Protein 4H05 (pdb70)

Radius of gyration: 26.29 Å; Cα contacts (8 Å, |Δi|>4): 1038; chains: 2; bounding box: 72×49×70 Å

Foldseek 3Di:
DPLQVVVVVVVDVVDDQWDWDDPDADDPRAAWIWTAHVHWIKIKHKHAFVVAVLVVLVLVVQVVCVVVPQFAFAWDDKDDDGGIIMTMTGDFDAAFLQDAAPPVCQLVLLLLLLVSLLVQQVDDQVVPPAALECVNLLVVLVVLLVVVVQPQCDADPVRNPDRSVNLSVVLVVLPDPDAQKGFDQQQSASRQWGAHSPPRNTRHGDSSSSTHITRSLLNVLNHLVRQCDCVSNNHHDVSNVSSVVSVCVVPVDDDDPSSSVSSSSSVSSD/DDDVLVVVVVVVCVVVDPWDKDFDADAPDNAGKIWTCDDHFTKIKGKDDACVAVLQVLQLVVQVVCVVVPQQAWDWPDWDDDNHMIMTMTGDFDFAFLLPAADPVCQLVLLLLLLVSLLVQQVDDQVVPPAADECVNQLVVLVVLLVVVVFDQCPAPPVQPPDHSVNLNCVLVVLPDPDAPKGFDQQQQASRQWGAHNVPRHTRHGYPRSNTHIYRSLLNLLRHLVRQCDCPRVNHHDVSNVSSLCSNCVVHPDDDDPSSSVSSSSSVSSD

B-factor: mean 38.72, std 13.84, range [16.98, 111.34]

Secondary structure (DSSP, 8-state):
--HHHHHHHHHHHHSTTPEEEEEE--TTT-SEEEEEETTEEEEEEEEEETHHHHHHHHHHHHHHHHHHT---PPEEEEEE-SEEEEEEEEPPPSEETTS---TTTHHHHHHHHHHHHHHHHTS-GGG---B-SHHHHHHHHHHHHHHT-S-GGG--GGGTT--HHHHHHHHHHH--S---EEEE-SS--GGGEEE-TTT--EEEE---TT-EEEETHHHHHHHHHHHT-SSSS---HHHHHHHHHHHHTT--S---HHHHHHHHHHHTT-/--HHHHHHHHHHHHHSTTPEEEEES--GGG-EEEEEE-SS-EEEEEEE-SSSSHHHHHHHHHHHHHHHTT---PPEEEEEE-SS-EEEEEEPPPSEETTS---HHHHHHHHHHHHHHHHHHHTS-GGG---B-SHHHHHHHHHHHHHTT-S-SSSS-TTTTT--HHHHHHHHHHT--S---EEEE-S---GGGEEE-TTT--EEEE---TT-EEEETHHHHHHHHHHHT-SSSS---HHHHHHHHHHHHHT-S----HHHHHHHHHHHTT-

Sequence (541 aa):
HHHMDDALRALRGRYPGCEWVVVEDGASGAGVYRLRGGGRELFVKVAALGAGVGLLGEAERLVWLAEVGIPVPRVVEGGGDERVAWLVTEAVPGRPASARWPREQRLDVAVALAGLARSLHALDWERCPFDRSLAVTVPQAARAVAEGSVDLEDLDEERKGWSGERLLAELERTRPADEDLAVCHGDLCPDNVLLDPRTCEVTGLIDVGRVGRADRHSDLALVLRELAHEEDPWFGPECSAAFLREYGRGWDGAVSEEKLAFYRLLDEFFHHHHMDDALRALRGRYPGCEWVVVEDGASGAGVYRLRGGGRELFVKVAALGAGVGLLGEAERLVWLAEVGIPVPRVVEGGGDERVAWLVTEAVPGRPASARWPREQRLDVAVALAGLARSLHALDWERCPFDRSLAVTVPQAARAVAEGSVDLEDLDEERKGWSGERLLAELERTRPADEDLAVCHGDLCPDNVLLDPRTCEVTGLIDVGRVGRADRHSDLALVLRELAHEEDPWFGPECSAAFLREYGRGWDGAVSEEKLAFYRLLDEFF

Nearest PDB structures (foldseek):
  4h05-assembly1_A  TM=1.004E+00  e=7.717E-52  Streptomyces rimosus
  1nd4-assembly1_B  TM=9.093E-01  e=3.031E-22  Klebsiella pneumoniae
  4few-assembly8_D  TM=8.993E-01  e=1.875E-20  Acinetobacter baumannii AYE
  4feu-assembly6_F  TM=8.984E-01  e=4.968E-19  Acinetobacter baumannii AYE
  4feu-assembly2_B  TM=8.784E-01  e=1.374E-18  Acinetobacter baumannii AYE

Organism: Streptomyces rimosus (NCBI:txid1927)

CATH classification: 3.30.200.20 (+1 more: 3.90.1200.10)

Solvent-accessible surface area: 24690 Å² total; per-residue (Å²): 99,146,85,3,80,93,7,18,194,45,0,126,44,22,7,73,78,17,99,38,44,86,87,114,91,35,78,44,18,12,11,42,14,74,0,103,23,91,91,85,67,7,28,0,37,3,11,48,53,46,60,0,94,34,9,71,13,6,20,48,39,4,21,3,0,41,23,45,62,10,48,19,13,117,8,6,5,14,10,34,63,68,53,9,0,37,3,0,7,62,19,5,95,36,69,44,0,26,32,157,3,55,187,136,32,49,87,74,0,0,57,19,0,0,22,8,0,70,57,0,16,81,36,66,87,103,98,6,29,14,54,20,9,7,76,47,1,10,55,81,0,39,163,14,13,86,128,65,79,12,89,69,186,76,24,49,98,112,20,82,78,60,49,4,123,103,0,31,53,22,0,89,177,51,111,23,114,80,58,44,41,2,0,0,0,0,34,0,17,4,86,6,0,8,0,43,60,201,69,8,122,22,41,0,0,40,52,0,27,59,0,0,62,3,0,24,3,4,0,0,0,3,0,24,62,32,0,61,85,122,66,110,12,62,17,3,96,126,8,20,47,2,0,69,163,18,2,32,174,44,44,149,19,82,46,28,128,139,28,9,41,4,7,64,5,4,23,20,3,101,83,152,168,90,14,47,90,9,20,122,46,0,117,39,22,14,72,75,16,144,62,71,73,44,134,115,44,86,70,17,10,9,17,22,59,0,114,26,72,92,82,67,0,58,0,46,4,10,64,38,57,54,0,81,40,11,41,13,14,14,67,40,4,20,3,0,34,38,22,60,13,54,21,14,111,9,1,0,5,4,36,47,108,75,6,0,41,2,0,13,46,24,23,100,39,78,45,0,25,33,151,2,57,191,143,30,39,83,78,0,0,60,19,2,0,29,10,0,65,51,0,12,86,23,58,74,76,70,0,33,14,76,40,14,6,77,52,2,8,61,74,0,38,133,9,21,90,116,63,76,14,80,78,124,109,22,46,99,101,46,83,79,18,49,9,126,100,4,38,59,66,0,88,174,49,98,22,118,81,62,51,48,0,0,1,0,3,33,2,20,1,85,7,0,19,0,45,60,84,79,10,115,37,38,0,0,51,57,0,29,62,1,0,55,6,0,21,2,9,0,0,1,5,0,19,57,35,0,60,84,112,133,101,8,56,15,1,95,126,8,16,56,21,0,58,186,37,0,29,174,65,54,155,37,84,37,33,119,135,29,11,40,5,5,49,4,5,29,22,4,98

InterPro domains:
  IPR002575 Aminoglycoside phosphotransferase [PF01636] (19-250)
  IPR011009 Protein kinase-like domain superfamily [SSF56112] (5-267)
  IPR024165 Aminoglycoside 3-phosphotransferase [PIRSF000706] (5-267)
  IPR024165 Aminoglycoside 3-phosphotransferase [cd05150] (15-267)
  IPR051678 Aminoglycoside Phosphotransferase Enzymes [PTHR21310] (28-246)

Structure (mmCIF, N/CA/C/O backbone):
data_4H05
#
_entry.id   4H05
#
_cell.length_a   51.340
_cell.length_b   103.340
_cell.length_c   53.680
_cell.angle_alpha   90.000
_cell.angle_beta   94.360
_cell.angle_gamma   90.000
#
_symmetry.space_group_name_H-M   'P 1 21 1'
#
loop_
_entity.id
_entity.type
_entity.pdbx_description
1 polymer 'Aminoglycoside-O-phosphotransferase VIII'
2 water water
#
loop_
_atom_site.group_PDB
_atom_site.id
_atom_site.type_symbol
_atom_site.label_atom_id
_atom_site.label_alt_id
_atom_site.label_comp_id
_atom_site.label_asym_id
_atom_site.label_entity_id
_atom_site.label_seq_id
_atom_site.pdbx_PDB_ins_code
_atom_site.Cartn_x
_atom_site.Cartn_y
_atom_site.Cartn_z
_atom_site.occupancy
_atom_site.B_iso_or_equiv
_atom_site.auth_seq_id
_atom_site.auth_comp_id
_atom_site.auth_asym_id
_atom_site.auth_atom_id
_atom_site.pdbx_PDB_model_num
ATOM 1 N N . HIS A 1 4 ? -12.515 14.288 14.330 1.00 67.78 -2 HIS A N 1
ATOM 2 C CA . HIS A 1 4 ? -13.335 13.034 14.178 1.00 74.73 -2 HIS A CA 1
ATOM 3 C C . HIS A 1 4 ? -14.163 12.835 15.414 1.00 77.84 -2 HIS A C 1
ATOM 4 O O . HIS A 1 4 ? -14.797 13.785 15.878 1.00 85.68 -2 HIS A O 1
ATOM 6 N N . HIS A 1 5 ? -14.161 11.632 15.992 1.00 66.26 -1 HIS A N 1
ATOM 7 C CA . HIS A 1 5 ? -15.276 11.264 16.866 1.00 65.42 -1 HIS A CA 1
ATOM 8 C C . HIS A 1 5 ? -15.084 10.019 17.688 1.00 51.88 -1 HIS A C 1
ATOM 9 O O . HIS A 1 5 ? -15.139 10.059 18.925 1.00 46.51 -1 HIS A O 1
ATOM 16 N N . HIS A 1 6 ? -14.897 8.913 16.983 1.00 43.86 0 HIS A N 1
ATOM 17 C CA . HIS A 1 6 ? -14.324 7.690 17.528 1.00 48.45 0 HIS A CA 1
ATOM 18 C C . HIS A 1 6 ? -13.057 8.074 18.284 1.00 45.90 0 HIS A C 1
ATOM 19 O O . HIS A 1 6 ? -12.694 7.514 19.329 1.00 38.91 0 HIS A O 1
ATOM 26 N N . MET A 1 7 ? -12.356 9.026 17.704 1.00 44.88 1 MET A N 1
ATOM 27 C CA . MET A 1 7 ? -11.068 9.496 18.199 1.00 46.86 1 MET A CA 1
ATOM 28 C C . MET A 1 7 ? -11.254 10.265 19.482 1.00 37.55 1 MET A C 1
ATOM 29 O O . MET A 1 7 ? -10.664 9.948 20.478 1.00 44.04 1 MET A O 1
ATOM 34 N N . ASP A 1 8 ? -12.125 11.255 19.442 1.00 38.41 2 ASP A N 1
ATOM 35 C CA . ASP A 1 8 ? -12.466 12.057 20.595 1.00 37.33 2 ASP A CA 1
ATOM 36 C C . ASP A 1 8 ? -12.963 11.212 21.736 1.00 38.96 2 ASP A C 1
ATOM 37 O O . ASP A 1 8 ? -12.616 11.473 22.870 1.00 31.56 2 ASP A O 1
ATOM 42 N N . ASP A 1 9 ? -13.758 10.187 21.414 1.00 37.45 3 ASP A N 1
ATOM 43 C CA . ASP A 1 9 ? -14.206 9.164 22.401 1.00 41.62 3 ASP A CA 1
ATOM 44 C C . ASP A 1 9 ? -13.068 8.459 23.077 1.00 33.45 3 ASP A C 1
ATOM 45 O O . ASP A 1 9 ? -13.059 8.267 24.263 1.00 37.97 3 ASP A O 1
ATOM 50 N N . ALA A 1 10 ? -12.146 7.987 22.254 1.00 31.44 4 ALA A N 1
ATOM 51 C CA . ALA A 1 10 ? -11.009 7.196 22.690 1.00 31.06 4 ALA A CA 1
ATOM 52 C C . ALA A 1 10 ? -10.110 8.040 23.619 1.00 26.32 4 ALA A C 1
ATOM 53 O O . ALA A 1 10 ? -9.785 7.648 24.733 1.00 31.30 4 ALA A O 1
ATOM 55 N N . LEU A 1 11 ? -9.790 9.249 23.204 1.00 30.27 5 LEU A N 1
ATOM 56 C CA . LEU A 1 11 ? -9.015 10.168 24.038 1.00 31.49 5 LEU A CA 1
ATOM 57 C C . LEU A 1 11 ? -9.701 10.541 25.365 1.00 34.52 5 LEU A C 1
ATOM 58 O O . LEU A 1 11 ? -9.041 10.602 26.430 1.00 38.71 5 LEU A O 1
ATOM 63 N N . ARG A 1 12 ? -11.012 10.818 25.330 1.00 37.49 6 ARG A N 1
ATOM 64 C CA . ARG A 1 12 ? -11.729 11.106 26.589 1.00 35.99 6 ARG A CA 1
ATOM 65 C C . ARG A 1 12 ? -11.873 9.851 27.436 1.00 32.97 6 ARG A C 1
ATOM 66 O O . ARG A 1 12 ? -11.718 9.928 28.684 1.00 32.17 6 ARG A O 1
ATOM 74 N N . ALA A 1 13 ? -12.140 8.675 26.835 1.00 26.82 7 ALA A N 1
ATOM 75 C CA . ALA A 1 13 ? -12.182 7.517 27.768 1.00 28.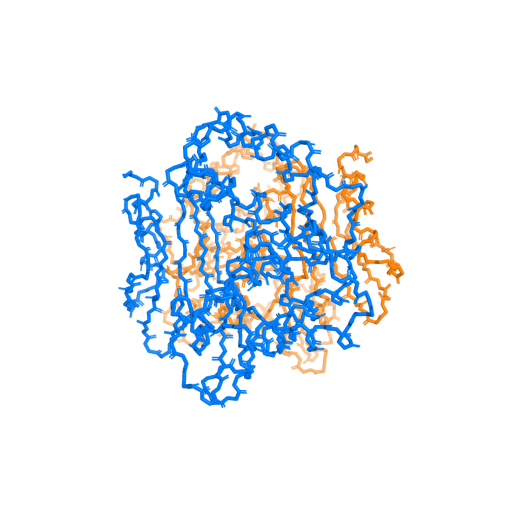52 7 ALA A CA 1
ATOM 76 C C . ALA A 1 13 ? -10.753 7.302 28.363 1.00 28.11 7 ALA A C 1
ATOM 77 O O . ALA A 1 13 ? -10.589 7.052 29.554 1.00 26.87 7 ALA A O 1
ATOM 79 N N . LEU A 1 14 ? -9.727 7.356 27.503 1.00 28.35 8 LEU A N 1
ATOM 80 C CA . LEU A 1 14 ? -8.331 7.294 28.006 1.00 30.70 8 LEU A CA 1
ATOM 81 C C . LEU A 1 14 ? -8.094 8.254 29.147 1.00 27.06 8 LEU A C 1
ATOM 82 O O . LEU A 1 14 ? -7.543 7.888 30.147 1.00 29.93 8 LEU A O 1
ATOM 87 N N . ARG A 1 15 ? -8.542 9.501 29.005 1.00 32.10 9 ARG A N 1
ATOM 88 C CA . ARG A 1 15 ? -8.268 10.517 30.007 1.00 30.63 9 ARG A CA 1
ATOM 89 C C . ARG A 1 15 ? -8.928 10.193 31.360 1.00 31.59 9 ARG A C 1
ATOM 90 O O . ARG A 1 15 ? -8.320 10.333 32.412 1.00 28.38 9 ARG A O 1
ATOM 98 N N . GLY A 1 16 ? -10.166 9.727 31.331 1.00 30.20 10 GLY A N 1
ATOM 99 C CA . GLY A 1 16 ? -10.809 9.178 32.590 1.00 31.47 10 GLY A CA 1
ATOM 100 C C . GLY A 1 16 ? -10.138 7.932 33.231 1.00 31.26 10 GLY A C 1
ATOM 101 O O . GLY A 1 16 ? -10.242 7.691 34.441 1.00 31.23 10 GLY A O 1
ATOM 102 N N . ARG A 1 17 ? -9.414 7.133 32.462 1.00 27.64 11 ARG A N 1
ATOM 103 C CA . ARG A 1 17 ? -8.785 5.978 33.036 1.00 26.51 11 ARG A CA 1
ATOM 104 C C . ARG A 1 17 ? -7.456 6.319 33.691 1.00 30.96 11 ARG A C 1
ATOM 105 O O . ARG A 1 17 ? -6.911 5.515 34.447 1.00 31.08 11 ARG A O 1
ATOM 113 N N . TYR A 1 18 ? -6.889 7.471 33.363 1.00 31.70 12 TYR A N 1
ATOM 114 C CA . TYR A 1 18 ? -5.601 7.919 33.951 1.00 30.63 12 TYR A CA 1
ATOM 115 C C . TYR A 1 18 ? -5.785 9.277 34.690 1.00 32.64 12 TYR A C 1
ATOM 116 O O . TYR A 1 18 ? -5.184 10.231 34.342 1.00 31.61 12 TYR A O 1
ATOM 125 N N . PRO A 1 19 ? -6.592 9.318 35.749 1.00 37.56 13 PRO A N 1
ATOM 126 C CA . PRO A 1 19 ? -6.888 10.602 36.369 1.00 40.35 13 PRO A CA 1
ATOM 127 C C . PRO A 1 19 ? -5.695 11.086 37.082 1.00 42.04 13 PRO A C 1
ATOM 128 O O . PRO A 1 19 ? -4.889 10.277 37.566 1.00 41.72 13 PRO A O 1
ATOM 132 N N . GLY A 1 20 ? -5.550 12.405 37.121 1.00 44.91 14 GLY A N 1
ATOM 133 C CA . GLY A 1 20 ? -4.409 13.011 37.781 1.00 44.14 14 GLY A CA 1
ATOM 134 C C . GLY A 1 20 ? -3.155 12.914 36.944 1.00 51.51 14 GLY A C 1
ATOM 135 O O . GLY A 1 20 ? -2.078 13.302 37.408 1.00 55.45 14 GLY A O 1
ATOM 136 N N . CYS A 1 21 ? -3.259 12.383 35.723 1.00 41.75 15 CYS A N 1
ATOM 137 C CA . CYS A 1 21 ? -2.095 12.311 34.866 1.00 39.83 15 CYS A CA 1
ATOM 138 C C . CYS A 1 21 ? -2.127 13.511 33.931 1.00 37.28 15 CYS A C 1
ATOM 139 O O . CYS A 1 21 ? -3.150 13.834 33.318 1.00 32.02 15 CYS A O 1
ATOM 142 N N . GLU A 1 22 ? -0.975 14.153 33.830 1.00 31.35 16 GLU A N 1
ATOM 143 C CA . GLU A 1 22 ? -0.792 15.217 32.905 1.00 32.64 16 GLU A CA 1
ATOM 144 C C . GLU A 1 22 ? -0.339 14.707 31.533 1.00 28.48 16 GLU A C 1
ATOM 145 O O . GLU A 1 22 ? 0.562 13.954 31.426 1.00 26.06 16 GLU A O 1
ATOM 151 N N . TRP A 1 23 ? -1.006 15.207 30.492 1.00 33.05 17 TRP A N 1
ATOM 152 C CA . TRP A 1 23 ? -0.735 14.888 29.120 1.00 31.45 17 TRP A CA 1
ATOM 153 C C . TRP A 1 23 ? 0.222 15.776 28.406 1.00 30.76 17 TRP A C 1
ATOM 154 O O . TRP A 1 23 ? -0.035 16.930 28.222 1.00 29.73 17 TRP A O 1
ATOM 165 N N . VAL A 1 24 ? 1.281 15.199 27.854 1.00 33.23 18 VAL A N 1
ATOM 166 C CA . VAL A 1 24 ? 2.241 15.934 27.072 1.00 32.98 18 VAL A CA 1
ATOM 167 C C . VAL A 1 24 ? 2.210 15.445 25.630 1.00 42.23 18 VAL A C 1
ATOM 168 O O . VAL A 1 24 ? 2.289 14.234 25.354 1.00 41.81 18 VAL A O 1
ATOM 172 N N . VAL A 1 25 ? 2.051 16.376 24.704 1.00 38.36 19 VAL A N 1
ATOM 173 C CA . VAL A 1 25 ? 2.040 16.005 23.314 1.00 44.16 19 VAL A CA 1
ATOM 174 C C . VAL A 1 25 ? 3.445 15.789 22.860 1.00 45.07 19 VAL A C 1
ATOM 175 O O . VAL A 1 25 ? 4.299 16.631 23.096 1.00 47.67 19 VAL A O 1
ATOM 179 N N . VAL A 1 26 ? 3.713 14.620 22.297 1.00 43.60 20 VAL A N 1
ATOM 180 C CA . VAL A 1 26 ? 5.044 14.352 21.760 1.00 44.75 20 VAL A CA 1
ATOM 181 C C . VAL A 1 26 ? 4.966 14.291 20.235 1.00 51.11 20 VAL A C 1
ATOM 182 O O . VAL A 1 26 ? 5.946 14.596 19.577 1.00 57.72 20 VAL A O 1
ATOM 186 N N . GLU A 1 27 ? 3.798 13.994 19.666 1.00 51.99 21 GLU A N 1
ATOM 187 C CA . GLU A 1 27 ? 3.600 14.167 18.230 1.00 60.08 21 GLU A CA 1
ATOM 188 C C . GLU A 1 27 ? 2.120 14.183 17.981 1.00 61.94 21 GLU A C 1
ATOM 189 O O . GLU A 1 27 ? 1.421 13.270 18.439 1.00 53.25 21 GLU A O 1
ATOM 195 N N . ASP A 1 28 ? 1.616 15.229 17.307 1.00 67.05 22 ASP A N 1
ATOM 196 C CA . ASP A 1 28 ? 0.164 15.340 17.066 1.00 69.79 22 ASP A CA 1
ATOM 197 C C . ASP A 1 28 ? -0.142 14.888 15.616 1.00 83.86 22 ASP A C 1
ATOM 198 O O . ASP A 1 28 ? 0.763 14.423 14.916 1.00 73.30 22 ASP A O 1
ATOM 203 N N . GLY A 1 29 ? -1.407 15.006 15.192 1.00 93.75 23 GLY A N 1
ATOM 204 C CA . GLY A 1 29 ? -1.880 14.562 13.870 1.00 96.41 23 GLY A CA 1
ATOM 205 C C . GLY A 1 29 ? -3.361 14.217 13.973 1.00 103.71 23 GLY A C 1
ATOM 206 O O . GLY A 1 29 ? -3.825 13.925 15.069 1.00 111.34 23 GLY A O 1
ATOM 207 N N . ALA A 1 30 ? -4.095 14.253 12.850 1.00 106.84 24 ALA A N 1
ATOM 208 C CA . ALA A 1 30 ? -5.571 14.006 12.804 1.00 99.34 24 ALA A CA 1
ATOM 209 C C . ALA A 1 30 ? -6.352 14.923 13.774 1.00 91.20 24 ALA A C 1
ATOM 210 O O . ALA A 1 30 ? -6.043 16.098 13.847 1.00 78.77 24 ALA A O 1
ATOM 212 N N . SER A 1 31 ? -7.355 14.402 14.496 1.00 103.98 25 SER A N 1
ATOM 213 C CA . SER A 1 31 ? -7.936 15.109 15.674 1.00 103.10 25 SER A CA 1
ATOM 214 C C . SER A 1 31 ? -6.814 15.313 16.721 1.00 97.62 25 SER A C 1
ATOM 215 O O . SER A 1 31 ? -5.929 16.155 16.524 1.00 102.97 25 SER A O 1
ATOM 218 N N . GLY A 1 32 ? -6.835 14.552 17.816 1.00 86.30 26 GLY A N 1
ATOM 219 C CA . GLY A 1 32 ? -5.700 14.507 18.731 1.00 79.18 26 GLY A CA 1
ATOM 220 C C . GLY A 1 32 ? -4.954 13.196 18.505 1.00 75.45 26 GLY A C 1
ATOM 221 O O . GLY A 1 32 ? -4.608 12.521 19.471 1.00 67.94 26 GLY A O 1
ATOM 222 N N . ALA A 1 33 ? -4.660 12.861 17.243 1.00 67.12 27 ALA A N 1
ATOM 223 C CA . ALA A 1 33 ? -4.293 11.491 16.854 1.00 75.98 27 ALA A CA 1
ATOM 224 C C . ALA A 1 33 ? -2.808 11.154 16.697 1.00 70.82 27 ALA A C 1
ATOM 225 O O . ALA A 1 33 ? -2.377 10.816 15.597 1.00 81.66 27 ALA A O 1
ATOM 227 N N . GLY A 1 34 ? -2.065 11.148 17.804 1.00 61.72 28 GLY A N 1
ATOM 228 C CA . GLY A 1 34 ? -0.723 10.621 17.813 1.00 54.33 28 GLY A CA 1
ATOM 229 C C . GLY A 1 34 ? -0.200 9.982 19.099 1.00 43.64 28 GLY A C 1
ATOM 230 O O . GLY A 1 34 ? -0.605 8.890 19.476 1.00 40.22 28 GLY A O 1
ATOM 231 N N . VAL A 1 35 ? 0.774 10.662 19.700 1.00 38.42 29 VAL A N 1
ATOM 232 C CA . VAL A 1 35 ? 1.662 10.102 20.681 1.00 33.59 29 VAL A CA 1
ATOM 233 C C . VAL A 1 35 ? 1.727 11.066 21.856 1.00 32.77 29 VAL A C 1
ATOM 234 O O . VAL A 1 35 ? 1.979 12.238 21.657 1.00 35.84 29 VAL A O 1
ATOM 238 N N . TYR A 1 36 ? 1.499 10.566 23.075 1.00 28.02 30 TYR A N 1
ATOM 239 C CA . TYR A 1 36 ? 1.558 11.360 24.286 1.00 29.64 30 TYR A CA 1
ATOM 240 C C . TYR A 1 36 ? 2.355 10.672 25.383 1.00 31.10 30 TYR A C 1
ATOM 241 O O . TYR A 1 36 ? 2.399 9.431 25.440 1.00 31.83 30 TYR A O 1
ATOM 250 N N . ARG A 1 37 ? 2.961 11.494 26.228 1.00 30.51 31 ARG A N 1
ATOM 251 C CA . ARG A 1 37 ? 3.563 11.146 27.490 1.00 30.45 31 ARG A CA 1
ATOM 252 C C . ARG A 1 37 ? 2.657 11.621 28.616 1.00 31.45 31 ARG A C 1
ATOM 253 O O . ARG A 1 37 ? 2.301 12.832 28.684 1.00 30.37 31 ARG A O 1
ATOM 261 N N . LEU A 1 38 ? 2.200 10.675 29.435 1.00 28.31 32 LEU A N 1
ATOM 262 C CA . LEU A 1 38 ? 1.294 10.966 30.552 1.00 29.15 32 LEU A CA 1
ATOM 263 C C . LEU A 1 38 ? 2.088 10.805 31.787 1.00 30.61 32 LEU A C 1
ATOM 264 O O . LEU A 1 38 ? 2.698 9.774 31.986 1.00 34.87 32 LEU A O 1
ATOM 269 N N . ARG A 1 39 ? 2.015 11.783 32.668 1.00 30.21 33 ARG A N 1
ATOM 270 C CA . ARG A 1 39 ? 2.848 11.768 33.853 1.00 32.39 33 ARG A CA 1
ATOM 271 C C . ARG A 1 39 ? 2.175 12.338 35.071 1.00 31.55 33 ARG A C 1
ATOM 272 O O . ARG A 1 39 ? 1.478 13.345 34.979 1.00 26.46 33 ARG A O 1
ATOM 280 N N . GLY A 1 40 ? 2.436 11.720 36.211 1.00 34.38 34 GLY A N 1
ATOM 281 C CA . GLY A 1 40 ? 1.763 12.054 37.471 1.00 37.87 34 GLY A CA 1
ATOM 282 C C . GLY A 1 40 ? 2.254 11.099 38.535 1.00 40.32 34 GLY A C 1
ATOM 283 O O . GLY A 1 40 ? 2.365 9.883 38.290 1.00 37.42 34 GLY A O 1
ATOM 284 N N . GLY A 1 41 ? 2.490 11.645 39.726 1.00 39.79 35 GLY A N 1
ATOM 285 C CA . GLY A 1 41 ? 3.415 11.067 40.710 1.00 48.27 35 GLY A CA 1
ATOM 286 C C . GLY A 1 41 ? 3.818 9.611 40.968 1.00 43.56 35 GLY A C 1
ATOM 287 O O . GLY A 1 41 ? 3.001 8.806 41.369 1.00 54.07 35 GLY A O 1
ATOM 288 N N . GLY A 1 42 ? 5.057 9.214 40.753 1.00 48.32 36 GLY A N 1
ATOM 289 C CA . GLY A 1 42 ? 5.931 9.602 39.656 1.00 45.14 36 GLY A CA 1
ATOM 290 C C . GLY A 1 42 ? 5.930 8.343 38.803 1.00 42.79 36 GLY A C 1
ATOM 291 O O . GLY A 1 42 ? 6.875 7.574 38.822 1.00 47.92 36 GLY A O 1
ATOM 292 N N . ARG A 1 43 ? 4.793 8.085 38.154 1.00 48.33 37 ARG A N 1
ATOM 293 C CA . ARG A 1 43 ? 4.670 7.085 37.065 1.00 50.10 37 ARG A CA 1
ATOM 294 C C . ARG A 1 43 ? 4.544 7.898 35.766 1.00 43.70 37 ARG A C 1
ATOM 295 O O . ARG A 1 43 ? 4.062 9.073 35.780 1.00 36.38 37 ARG A O 1
ATOM 303 N N . GLU A 1 44 ? 5.017 7.306 34.677 1.00 36.45 38 GLU A N 1
ATOM 304 C CA . GLU A 1 44 ? 4.961 7.894 33.336 1.00 34.85 38 GLU A CA 1
ATOM 305 C C . GLU A 1 44 ? 4.523 6.809 32.456 1.00 28.72 38 GLU A C 1
ATOM 306 O O . GLU A 1 44 ? 4.961 5.704 32.645 1.00 25.57 38 GLU A O 1
ATOM 312 N N . LEU A 1 45 ? 3.559 7.123 31.576 1.00 28.04 39 LEU A N 1
ATOM 313 C CA . LEU A 1 45 ? 3.077 6.253 30.518 1.00 27.58 39 LEU A CA 1
ATOM 314 C C . LEU A 1 45 ? 3.301 6.904 29.171 1.00 27.99 39 LEU A C 1
ATOM 315 O O . LEU A 1 45 ? 3.285 8.139 29.005 1.00 24.66 39 LEU A O 1
ATOM 320 N N . PHE A 1 46 ? 3.455 6.054 28.191 1.00 26.92 40 PHE A N 1
ATOM 321 C CA . PHE A 1 46 ? 3.334 6.454 26.813 1.00 26.46 40 PHE A CA 1
ATOM 322 C C . PHE A 1 46 ? 1.968 6.036 26.264 1.00 25.22 40 PHE A C 1
ATOM 323 O O . PHE A 1 46 ? 1.537 4.872 26.453 1.00 29.55 40 PHE A O 1
ATOM 331 N N . VAL A 1 47 ? 1.315 6.925 25.510 1.00 26.47 41 VAL A N 1
ATOM 332 C CA . VAL A 1 47 ? -0.033 6.661 24.917 1.00 25.94 41 VAL A CA 1
ATOM 333 C C . VAL A 1 47 ? 0.012 6.992 23.453 1.00 26.84 41 VAL A C 1
ATOM 334 O O . VAL A 1 47 ? 0.497 8.055 23.068 1.00 28.83 41 VAL A O 1
ATOM 338 N N . LYS A 1 48 ? -0.389 6.027 22.637 1.00 30.34 42 LYS A N 1
ATOM 339 C CA . LYS A 1 48 ? -0.429 6.162 21.193 1.00 32.98 42 LYS A CA 1
ATOM 340 C C . LYS A 1 48 ? -1.885 5.955 20.807 1.00 34.33 42 LYS A C 1
ATOM 341 O O . LYS A 1 48 ? -2.533 5.028 21.274 1.00 34.41 42 LYS A O 1
ATOM 347 N N . VAL A 1 49 ? -2.389 6.847 19.974 1.00 37.47 43 VAL A N 1
ATOM 348 C CA . VAL A 1 49 ? -3.706 6.675 19.386 1.00 41.78 43 VAL A CA 1
ATOM 349 C C . VAL A 1 49 ? -3.497 6.871 17.890 1.00 42.68 43 VAL A C 1
ATOM 350 O O . VAL A 1 49 ? -2.774 7.774 17.465 1.00 45.54 43 VAL A O 1
ATOM 354 N N . ALA A 1 50 ? -4.086 6.002 17.082 1.00 46.74 44 ALA A N 1
ATOM 355 C CA . ALA A 1 50 ? -3.802 6.063 15.661 1.00 47.95 44 ALA A CA 1
ATOM 356 C C . ALA A 1 50 ? -5.043 6.292 14.769 1.00 58.58 44 ALA A C 1
ATOM 357 O O . ALA A 1 50 ? -6.129 5.665 14.969 1.00 43.38 44 ALA A O 1
ATOM 359 N N . ALA A 1 51 ? -4.813 7.178 13.779 1.00 71.18 45 ALA A N 1
ATOM 360 C CA . ALA A 1 51 ? -5.729 7.462 12.650 1.00 80.76 45 ALA A CA 1
ATOM 361 C C . ALA A 1 51 ? -5.787 6.318 11.575 1.00 82.19 45 ALA A C 1
ATOM 362 O O . ALA A 1 51 ? -4.908 6.225 10.711 1.00 77.99 45 ALA A O 1
ATOM 364 N N . LEU A 1 52 ? -6.796 5.435 11.686 1.00 79.03 46 LEU A N 1
ATOM 365 C CA . LEU A 1 52 ? -7.257 4.513 10.583 1.00 79.92 46 LEU A CA 1
ATOM 366 C C . LEU A 1 52 ? -6.724 3.025 10.601 1.00 81.42 46 LEU A C 1
ATOM 367 O O . LEU A 1 52 ? -7.066 2.224 11.484 1.00 73.20 46 LEU A O 1
ATOM 369 N N . GLY A 1 53 ? -5.943 2.647 9.596 1.00 81.73 47 GLY A N 1
ATOM 370 C CA . GLY A 1 53 ? -5.243 1.362 9.609 1.00 82.68 47 GLY A CA 1
ATOM 371 C C . GLY A 1 53 ? -3.908 1.542 10.321 1.00 83.72 47 GLY A C 1
ATOM 372 O O . GLY A 1 53 ? -3.201 0.560 10.589 1.00 74.47 47 GLY A O 1
ATOM 373 N N . ALA A 1 54 ? -3.548 2.809 10.581 1.00 80.04 48 ALA A N 1
ATOM 374 C CA . ALA A 1 54 ? -2.530 3.152 11.570 1.00 70.72 48 ALA A CA 1
ATOM 375 C C . ALA A 1 54 ? -2.974 2.483 12.849 1.00 65.65 48 ALA A C 1
ATOM 376 O O . ALA A 1 54 ? -2.120 2.048 13.649 1.00 60.48 48 ALA A O 1
ATOM 378 N N . GLY A 1 55 ? -4.304 2.366 13.011 1.00 60.54 49 GLY A N 1
ATOM 379 C CA . GLY A 1 55 ? -4.910 1.630 14.128 1.00 58.41 49 GLY A CA 1
ATOM 380 C C . GLY A 1 55 ? -4.911 0.101 14.102 1.00 57.44 49 GLY A C 1
ATOM 381 O O . GLY A 1 55 ? -4.923 -0.539 15.162 1.00 57.95 49 GLY A O 1
ATOM 382 N N . VAL A 1 56 ? -4.949 -0.517 12.923 1.00 59.85 50 VAL A N 1
ATOM 383 C CA . VAL A 1 56 ? -4.715 -1.989 12.864 1.00 57.93 50 VAL A CA 1
ATOM 384 C C . VAL A 1 56 ? -3.283 -2.254 13.341 1.00 46.87 50 VAL A C 1
ATOM 385 O O . VAL A 1 56 ? -2.990 -3.232 14.052 1.00 45.05 50 VAL A O 1
ATOM 389 N N . GLY A 1 57 ? -2.420 -1.340 12.923 1.00 47.01 51 GLY A N 1
ATOM 390 C CA . GLY A 1 57 ? -1.041 -1.304 13.333 1.00 46.21 51 GLY A CA 1
ATOM 391 C C . GLY A 1 57 ? -0.904 -1.378 14.821 1.00 35.17 51 GLY A C 1
ATOM 392 O O . GLY A 1 57 ? -0.297 -2.299 15.280 1.00 37.20 51 GLY A O 1
ATOM 393 N N . LEU A 1 58 ? -1.478 -0.422 15.572 1.00 40.81 52 LEU A N 1
ATOM 394 C CA . LEU A 1 58 ? -1.436 -0.463 17.065 1.00 36.29 52 LEU A CA 1
ATOM 395 C C . LEU A 1 58 ? -1.938 -1.713 17.765 1.00 37.31 52 LEU A C 1
ATOM 396 O O . LEU A 1 58 ? -1.337 -2.128 18.762 1.00 36.30 52 LEU A O 1
ATOM 401 N N . LEU A 1 59 ? -3.020 -2.348 17.313 1.00 38.92 53 LEU A N 1
ATOM 402 C CA . LEU A 1 59 ? -3.424 -3.663 17.944 1.00 33.96 53 LEU A CA 1
ATOM 403 C C . LEU A 1 59 ? -2.380 -4.743 17.820 1.00 36.61 53 LEU A C 1
ATOM 404 O O . LEU A 1 59 ? -2.070 -5.592 18.744 1.00 39.46 53 LEU A O 1
ATOM 409 N N . GLY A 1 60 ? -1.821 -4.747 16.640 1.00 30.75 54 GLY A N 1
ATOM 410 C CA . GLY A 1 60 ? -0.745 -5.635 16.407 1.00 29.23 54 GLY A CA 1
ATOM 411 C C . GLY A 1 60 ? 0.441 -5.270 17.276 1.00 25.88 54 GLY A C 1
ATOM 412 O O . GLY A 1 60 ? 1.197 -6.128 17.601 1.00 27.28 54 GLY A O 1
ATOM 413 N N . GLU A 1 61 ? 0.626 -3.994 17.611 1.00 24.49 55 GLU A N 1
ATOM 414 C CA . GLU A 1 61 ? 1.808 -3.613 18.360 1.00 21.86 55 GLU A CA 1
ATOM 415 C C . GLU A 1 61 ? 1.769 -4.133 19.775 1.00 22.34 55 GLU A C 1
ATOM 416 O O . GLU A 1 61 ? 2.775 -4.680 20.253 1.00 26.98 55 GLU A O 1
ATOM 422 N N . ALA A 1 62 ? 0.604 -4.081 20.421 1.00 21.76 56 ALA A N 1
ATOM 423 C CA . ALA A 1 62 ? 0.404 -4.696 21.744 1.00 23.43 56 ALA A CA 1
ATOM 424 C C . ALA A 1 62 ? 0.904 -6.145 21.778 1.00 24.46 56 ALA A C 1
ATOM 425 O O . ALA A 1 62 ? 1.734 -6.495 22.596 1.00 23.70 56 ALA A O 1
ATOM 427 N N . GLU A 1 63 ? 0.473 -6.946 20.814 1.00 23.47 57 GLU A N 1
ATOM 428 C CA . GLU A 1 63 ? 0.821 -8.373 20.713 1.00 25.16 57 GLU A CA 1
ATOM 429 C C . GLU A 1 63 ? 2.273 -8.526 20.541 1.00 24.72 57 GLU A C 1
ATOM 430 O O . GLU A 1 63 ? 2.848 -9.379 21.150 1.00 23.02 57 GLU A O 1
ATOM 436 N N . ARG A 1 64 ? 2.867 -7.632 19.739 1.00 24.29 58 ARG A N 1
ATOM 437 C CA . ARG A 1 64 ? 4.296 -7.698 19.492 1.00 26.01 58 ARG A CA 1
ATOM 438 C C . ARG A 1 64 ? 5.096 -7.343 20.695 1.00 23.63 58 ARG A C 1
ATOM 439 O O . ARG A 1 64 ? 6.159 -7.962 21.011 1.00 25.20 58 ARG A O 1
ATOM 447 N N . LEU A 1 65 ? 4.646 -6.300 21.346 1.00 23.09 59 LEU A N 1
ATOM 448 C CA . LEU A 1 65 ? 5.332 -5.826 22.570 1.00 23.33 59 LEU A CA 1
ATOM 449 C C . LEU A 1 65 ? 5.425 -6.893 23.718 1.00 23.09 59 LEU A C 1
ATOM 450 O O . LEU A 1 65 ? 6.442 -7.011 24.499 1.00 23.97 59 LEU A O 1
ATOM 455 N N . VAL A 1 66 ? 4.335 -7.591 23.905 1.00 21.56 60 VAL A N 1
ATOM 456 C CA . VAL A 1 66 ? 4.195 -8.610 24.922 1.00 20.14 60 VAL A CA 1
ATOM 457 C C . VAL A 1 66 ? 5.078 -9.776 24.586 1.00 21.30 60 VAL A C 1
ATOM 458 O O . VAL A 1 66 ? 5.713 -10.376 25.451 1.00 21.01 60 VAL A O 1
ATOM 462 N N . TRP A 1 67 ? 5.112 -10.145 23.298 1.00 22.76 61 TRP A N 1
ATOM 463 C CA . TRP A 1 67 ? 5.954 -11.254 22.930 1.00 24.49 61 TRP A CA 1
ATOM 464 C C . TRP A 1 67 ? 7.413 -10.897 23.054 1.00 25.80 61 TRP A C 1
ATOM 465 O O . TRP A 1 67 ? 8.193 -11.652 23.652 1.00 26.80 61 TRP A O 1
ATOM 476 N N . LEU A 1 68 ? 7.778 -9.710 22.598 1.00 23.72 62 LEU A N 1
ATOM 477 C CA . LEU A 1 68 ? 9.123 -9.234 22.817 1.00 22.95 62 LEU A CA 1
ATOM 478 C C . LEU A 1 68 ? 9.644 -9.230 24.289 1.00 22.26 62 LEU A C 1
ATOM 479 O O . LEU A 1 68 ? 10.807 -9.552 24.590 1.00 22.02 62 LEU A O 1
ATOM 484 N N . ALA A 1 69 ? 8.817 -8.842 25.198 1.00 23.82 63 ALA A N 1
ATOM 485 C CA . ALA A 1 69 ? 9.166 -8.862 26.622 1.00 26.50 63 ALA A CA 1
ATOM 486 C C . ALA A 1 69 ? 9.378 -10.292 26.998 1.00 25.83 63 ALA A C 1
ATOM 487 O O . ALA A 1 69 ? 10.281 -10.583 27.722 1.00 27.30 63 ALA A O 1
ATOM 489 N N . GLU A 1 70 ? 8.551 -11.223 26.514 1.00 31.12 64 GLU A N 1
ATOM 490 C CA . GLU A 1 70 ? 8.728 -12.550 27.047 1.00 29.44 64 GLU A CA 1
ATOM 491 C C . GLU A 1 70 ? 10.020 -13.069 26.490 1.00 31.00 64 GLU A C 1
ATOM 492 O O . GLU A 1 70 ? 10.764 -13.684 27.215 1.00 27.07 64 GLU A O 1
ATOM 498 N N . VAL A 1 71 ? 10.352 -12.781 25.237 1.00 27.52 65 VAL A N 1
ATOM 499 C CA . VAL A 1 71 ? 11.583 -13.350 24.743 1.00 27.74 65 VAL A CA 1
ATOM 500 C C . VAL A 1 71 ? 12.879 -12.621 25.114 1.00 26.86 65 VAL A C 1
ATOM 501 O O . VAL A 1 71 ? 13.952 -13.063 24.728 1.00 26.35 65 VAL A O 1
ATOM 505 N N . GLY A 1 72 ? 12.773 -11.566 25.896 1.00 27.96 66 GLY A N 1
ATOM 506 C CA . GLY A 1 72 ? 13.941 -10.956 26.491 1.00 27.43 66 GLY A CA 1
ATOM 507 C C . GLY A 1 72 ? 14.501 -9.716 25.828 1.00 26.49 66 GLY A C 1
ATOM 508 O O . GLY A 1 72 ? 15.563 -9.242 26.262 1.00 27.35 66 GLY A O 1
ATOM 509 N N . ILE A 1 73 ? 13.770 -9.120 24.874 1.00 26.53 67 ILE A N 1
ATOM 510 C CA . ILE A 1 73 ? 14.190 -7.805 24.293 1.00 27.03 67 ILE A CA 1
ATOM 511 C C . ILE A 1 73 ? 13.651 -6.728 25.191 1.00 27.00 67 ILE A C 1
ATOM 512 O O . ILE A 1 73 ? 12.538 -6.846 25.635 1.00 26.21 67 ILE A O 1
ATOM 517 N N . PRO A 1 74 ? 14.413 -5.649 25.451 1.00 27.29 68 PRO A N 1
ATOM 518 C CA . PRO A 1 74 ? 13.907 -4.614 26.340 1.00 25.98 68 PRO A CA 1
ATOM 519 C C . PRO A 1 74 ? 12.859 -3.742 25.684 1.00 25.83 68 PRO A C 1
ATOM 520 O O . PRO A 1 74 ? 13.141 -3.109 24.725 1.00 24.90 68 PRO A O 1
ATOM 524 N N . VAL A 1 75 ? 11.649 -3.733 26.202 1.00 24.12 69 VAL A N 1
ATOM 525 C CA . VAL A 1 75 ? 10.493 -3.143 25.553 1.00 24.23 69 VAL A CA 1
ATOM 526 C C . VAL A 1 75 ? 9.639 -2.710 26.745 1.00 27.35 69 VAL A C 1
ATOM 527 O O . VAL A 1 75 ? 9.624 -3.358 27.754 1.00 24.04 69 VAL A O 1
ATOM 531 N N . PRO A 1 76 ? 8.919 -1.584 26.671 1.00 29.03 70 PRO A N 1
ATOM 532 C CA . PRO A 1 76 ? 8.195 -1.356 27.929 1.00 29.09 70 PRO A CA 1
ATOM 533 C C . PRO A 1 76 ? 6.943 -2.253 28.074 1.00 30.14 70 PRO A C 1
ATOM 534 O O . PRO A 1 76 ? 6.378 -2.672 27.106 1.00 24.65 70 PRO A O 1
ATOM 538 N N . ARG A 1 77 ? 6.502 -2.470 29.292 1.00 29.89 71 ARG A N 1
ATOM 539 C CA . ARG A 1 77 ? 5.292 -3.223 29.554 1.00 28.82 71 ARG A CA 1
ATOM 540 C C . ARG A 1 77 ? 3.989 -2.581 29.064 1.00 27.42 71 ARG A C 1
ATOM 541 O O . ARG A 1 77 ? 3.769 -1.359 29.099 1.00 29.25 71 ARG A O 1
ATOM 549 N N . VAL A 1 78 ? 3.091 -3.397 28.574 1.00 23.42 72 VAL A N 1
ATOM 550 C CA . VAL A 1 78 ? 1.844 -2.903 28.034 1.00 25.28 72 VAL A CA 1
ATOM 551 C C . VAL A 1 78 ? 0.820 -2.733 29.143 1.00 26.35 72 VAL A C 1
ATOM 552 O O . VAL A 1 78 ? 0.757 -3.601 29.992 1.00 23.73 72 VAL A O 1
ATOM 556 N N . VAL A 1 79 ? 0.048 -1.637 29.120 1.00 27.25 73 VAL A N 1
ATOM 557 C CA . VAL A 1 79 ? -1.068 -1.395 30.066 1.00 26.43 73 VAL A CA 1
ATOM 558 C C . VAL A 1 79 ? -2.360 -1.766 29.338 1.00 24.96 73 VAL A C 1
ATOM 559 O O . VAL A 1 79 ? -3.162 -2.588 29.791 1.00 27.03 73 VAL A O 1
ATOM 563 N N . GLU A 1 80 ? -2.591 -1.239 28.168 1.00 25.70 74 GLU A N 1
ATOM 564 C CA . GLU A 1 80 ? -3.746 -1.667 27.437 1.00 27.83 74 GLU A CA 1
ATOM 565 C C . GLU A 1 80 ? -3.637 -1.231 26.012 1.00 30.72 74 GLU A C 1
ATOM 566 O O . GLU A 1 80 ? -2.783 -0.400 25.693 1.00 31.27 74 GLU A O 1
ATOM 572 N N . GLY A 1 81 ? -4.491 -1.774 25.154 1.00 34.93 75 GLY A N 1
ATOM 573 C CA . GLY A 1 81 ? -4.683 -1.210 23.817 1.00 37.05 75 GLY A CA 1
ATOM 574 C C . GLY A 1 81 ? -6.038 -1.574 23.278 1.00 39.40 75 GLY A C 1
ATOM 575 O O . GLY A 1 81 ? -6.609 -2.522 23.729 1.00 35.00 75 GLY A O 1
ATOM 576 N N . GLY A 1 82 ? -6.586 -0.838 22.305 1.00 41.02 76 GLY A N 1
ATOM 577 C CA . GLY A 1 82 ? -7.874 -1.242 21.789 1.00 35.91 76 GLY A CA 1
ATOM 578 C C . GLY A 1 82 ? -8.351 -0.418 20.651 1.00 42.69 76 GLY A C 1
ATOM 579 O O . GLY A 1 82 ? -7.577 0.319 19.988 1.00 46.76 76 GLY A O 1
ATOM 580 N N . GLY A 1 83 ? -9.654 -0.534 20.418 1.00 46.89 77 GLY A N 1
ATOM 581 C CA . GLY A 1 83 ? -10.282 0.090 19.249 1.00 56.75 77 GLY A CA 1
ATOM 582 C C . GLY A 1 83 ? -10.334 -0.919 18.145 1.00 54.16 77 GLY A C 1
ATOM 583 O O . GLY A 1 83 ? -10.428 -2.100 18.419 1.00 45.92 77 GLY A O 1
ATOM 584 N N . ASP A 1 84 ? -10.182 -0.432 16.913 1.00 69.70 78 ASP A N 1
ATOM 585 C CA . ASP A 1 84 ? -10.459 -1.193 15.686 1.00 71.65 78 ASP A CA 1
ATOM 586 C C . ASP A 1 84 ? -9.885 -0.412 14.489 1.00 72.88 78 ASP A C 1
ATOM 587 O O . ASP A 1 84 ? -9.250 0.660 14.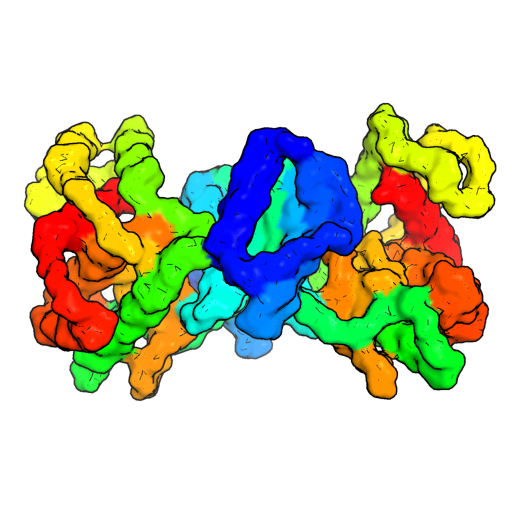661 1.00 68.04 78 ASP A O 1
ATOM 592 N N . GLU A 1 85 ? -10.131 -0.913 13.278 1.00 67.40 79 GLU A N 1
ATOM 593 C CA . GLU A 1 85 ? -9.863 -0.112 12.087 1.00 67.58 79 GLU A CA 1
ATOM 594 C C . GLU A 1 85 ? -10.388 1.300 12.378 1.00 70.84 79 GLU A C 1
ATOM 595 O O . GLU A 1 85 ? -11.325 1.471 13.187 1.00 70.68 79 GLU A O 1
ATOM 597 N N . ARG A 1 86 ? -9.780 2.314 11.753 1.00 74.32 80 ARG A N 1
ATOM 598 C CA . ARG A 1 86 ? -10.218 3.733 11.918 1.00 74.95 80 ARG A CA 1
ATOM 599 C C . ARG A 1 86 ? -9.560 4.401 13.174 1.00 68.92 80 ARG A C 1
ATOM 600 O O . ARG A 1 86 ? -8.689 5.285 13.027 1.00 68.91 80 ARG A O 1
ATOM 602 N N . VAL A 1 87 ? -9.934 3.975 14.390 1.00 62.95 81 VAL A N 1
ATOM 603 C CA . VAL A 1 87 ? -9.233 4.441 15.626 1.00 57.64 81 VAL A CA 1
ATOM 604 C C . VAL A 1 87 ? -8.927 3.307 16.630 1.00 53.34 81 VAL A C 1
ATOM 605 O O . VAL A 1 87 ? -9.807 2.473 16.983 1.00 44.78 81 VAL A O 1
ATOM 609 N N . ALA A 1 88 ? -7.642 3.222 17.019 1.00 48.08 82 ALA A N 1
ATOM 610 C CA . ALA A 1 88 ? -7.240 2.368 18.196 1.00 43.86 82 ALA A CA 1
ATOM 611 C C . ALA A 1 88 ? -6.174 3.054 18.999 1.00 29.91 82 ALA A C 1
ATOM 612 O O . ALA A 1 88 ? -5.703 4.126 18.668 1.00 28.73 82 ALA A O 1
ATOM 614 N N . TRP A 1 89 ? -5.753 2.415 20.061 1.00 38.95 83 TRP A N 1
ATOM 615 C CA . TRP A 1 89 ? -4.731 3.035 20.925 1.00 38.14 83 TRP A CA 1
ATOM 616 C C . TRP A 1 89 ? -4.010 2.037 21.712 1.00 31.66 83 TRP A C 1
ATOM 617 O O . TRP A 1 89 ? -4.467 0.933 21.916 1.00 31.15 83 TRP A O 1
ATOM 628 N N . LEU A 1 90 ? -2.918 2.483 22.304 1.00 31.88 84 LEU A N 1
ATOM 629 C CA . LEU A 1 90 ? -2.031 1.605 23.058 1.00 28.32 84 LEU A CA 1
ATOM 630 C C . LEU A 1 90 ? -1.405 2.419 24.206 1.00 27.69 84 LEU A C 1
ATOM 631 O O . LEU A 1 90 ? -0.839 3.499 23.991 1.00 28.93 84 LEU A O 1
ATOM 636 N N . VAL A 1 91 ? -1.487 1.902 25.406 1.00 24.44 85 VAL A N 1
ATOM 637 C CA . VAL A 1 91 ? -0.848 2.491 26.546 1.00 23.75 85 VAL A CA 1
ATOM 638 C C . VAL A 1 91 ? 0.251 1.533 27.083 1.00 25.17 85 VAL A C 1
ATOM 639 O O . VAL A 1 91 ? 0.001 0.332 27.316 1.00 25.19 85 VAL A O 1
ATOM 643 N N . THR A 1 92 ? 1.439 2.089 27.333 1.00 24.24 86 THR A N 1
ATOM 644 C CA . THR A 1 92 ? 2.522 1.393 27.916 1.00 21.30 86 THR A CA 1
ATOM 645 C C . THR A 1 92 ? 3.172 2.197 28.994 1.00 24.45 86 THR A C 1
ATOM 646 O O . THR A 1 92 ? 3.028 3.407 29.057 1.00 22.21 86 THR A O 1
ATOM 650 N N . GLU A 1 93 ? 3.871 1.509 29.876 1.00 23.58 87 GLU A N 1
ATOM 651 C CA . GLU A 1 93 ? 4.772 2.196 30.783 1.00 26.77 87 GLU A CA 1
ATOM 652 C C . GLU A 1 93 ? 5.765 2.939 29.953 1.00 27.21 87 GLU A C 1
ATOM 653 O O . GLU A 1 93 ? 6.131 2.450 28.917 1.00 28.50 87 GLU A O 1
ATOM 659 N N . ALA A 1 94 ? 6.149 4.147 30.364 1.00 25.84 88 ALA A N 1
ATOM 660 C CA . ALA A 1 94 ? 7.076 4.939 29.608 1.00 28.93 88 ALA A CA 1
ATOM 661 C C . ALA A 1 94 ? 8.410 4.211 29.706 1.00 28.66 88 ALA A C 1
ATOM 662 O O . ALA A 1 94 ? 8.588 3.463 30.665 1.00 27.67 88 ALA A O 1
ATOM 664 N N . VAL A 1 95 ? 9.281 4.365 28.697 1.00 30.24 89 VAL A N 1
ATOM 665 C CA . VAL A 1 95 ? 10.669 3.790 28.724 1.00 34.51 89 VAL A CA 1
ATOM 666 C C . VAL A 1 95 ? 11.620 4.883 29.214 1.00 33.09 89 VAL A C 1
ATOM 667 O O . VAL A 1 95 ? 11.617 5.950 28.649 1.00 31.66 89 VAL A O 1
ATOM 671 N N . PRO A 1 96 ? 12.432 4.633 30.260 1.00 32.55 90 PRO A N 1
ATOM 672 C CA . PRO A 1 96 ? 13.227 5.758 30.702 1.00 31.62 90 PRO A CA 1
ATOM 673 C C . PRO A 1 96 ? 14.332 6.037 29.711 1.00 29.96 90 PRO A C 1
ATOM 674 O O . PRO A 1 96 ? 14.473 5.318 28.765 1.00 38.55 90 PRO A O 1
ATOM 678 N N . GLY A 1 97 ? 15.038 7.144 29.894 1.00 29.11 91 GLY A N 1
ATOM 679 C CA . GLY A 1 97 ? 16.242 7.423 29.210 1.00 29.19 91 GLY A CA 1
ATOM 680 C C . GLY A 1 97 ? 16.051 8.356 28.041 1.00 33.73 91 GLY A C 1
ATOM 681 O O . GLY A 1 97 ? 15.049 9.053 27.954 1.00 36.25 91 GLY A O 1
ATOM 682 N N . ARG A 1 98 ? 17.063 8.396 27.165 1.00 31.41 92 ARG A N 1
ATOM 683 C CA . ARG A 1 98 ? 17.103 9.354 26.089 1.00 32.58 92 ARG A CA 1
ATOM 684 C C . ARG A 1 98 ? 17.139 8.592 24.744 1.00 31.20 92 ARG A C 1
ATOM 685 O O . ARG A 1 98 ? 17.835 7.583 24.612 1.00 26.29 92 ARG A O 1
ATOM 693 N N . PRO A 1 99 ? 16.363 9.052 23.774 1.00 28.69 93 PRO A N 1
ATOM 694 C CA . PRO A 1 99 ? 16.404 8.356 22.500 1.00 29.11 93 PRO A CA 1
ATOM 695 C C . PRO A 1 99 ? 17.703 8.559 21.717 1.00 30.80 93 PRO A C 1
ATOM 696 O O . PRO A 1 99 ? 18.348 9.586 21.857 1.00 31.92 93 PRO A O 1
ATOM 700 N N . ALA A 1 100 ? 18.100 7.560 20.938 1.00 27.69 94 ALA A N 1
ATOM 701 C CA . ALA A 1 100 ? 19.291 7.598 20.102 1.00 30.73 94 ALA A CA 1
ATOM 702 C C . ALA A 1 100 ? 19.293 8.779 19.059 1.00 38.52 94 ALA A C 1
ATOM 703 O O . ALA A 1 100 ? 20.342 9.163 18.559 1.00 32.15 94 ALA A O 1
ATOM 705 N N . SER A 1 101 ? 18.077 9.163 18.692 1.00 35.27 95 SER A N 1
ATOM 706 C CA . SER A 1 101 ? 17.574 10.415 18.148 1.00 38.31 95 SER A CA 1
ATOM 707 C C . SER A 1 101 ? 18.023 11.774 18.756 1.00 41.08 95 SER A C 1
ATOM 708 O O . SER A 1 101 ? 18.055 12.797 18.073 1.00 38.24 95 SER A O 1
ATOM 711 N N . ALA A 1 102 ? 18.207 11.836 20.063 1.00 42.02 96 ALA A N 1
ATOM 712 C CA . ALA A 1 102 ? 18.542 13.111 20.696 1.00 44.10 96 ALA A CA 1
ATOM 713 C C . ALA A 1 102 ? 19.973 13.452 20.286 1.00 44.55 96 ALA A C 1
ATOM 714 O O . ALA A 1 102 ? 20.675 12.612 19.714 1.00 42.06 96 ALA A O 1
ATOM 716 N N . ARG A 1 103 ? 20.380 14.698 20.542 1.00 47.59 97 ARG A N 1
ATOM 717 C CA . ARG A 1 103 ? 21.772 15.102 20.347 1.00 48.69 97 ARG A CA 1
ATOM 718 C C . ARG A 1 103 ? 22.533 14.609 21.589 1.00 48.24 97 ARG A C 1
ATOM 719 O O . ARG A 1 103 ? 22.349 15.101 22.682 1.00 52.93 97 ARG A O 1
ATOM 727 N N . TRP A 1 104 ? 23.375 13.620 21.414 1.00 39.22 98 TRP A N 1
ATOM 728 C CA . TRP A 1 104 ? 24.082 13.045 22.502 1.00 35.88 98 TRP A CA 1
ATOM 729 C C . TRP A 1 104 ? 25.421 13.761 22.679 1.00 40.42 98 TRP A C 1
ATOM 730 O O . TRP A 1 104 ? 26.006 14.237 21.683 1.00 39.71 98 TRP A O 1
ATOM 741 N N . PRO A 1 105 ? 25.959 13.795 23.928 1.00 42.79 99 PRO A N 1
ATOM 742 C CA . PRO A 1 105 ? 27.332 14.248 24.092 1.00 45.25 99 PRO A CA 1
ATOM 743 C C . PRO A 1 105 ? 28.243 13.541 23.114 1.00 44.65 99 PRO A C 1
ATOM 744 O O . PRO A 1 105 ? 28.218 12.321 22.994 1.00 48.64 99 PRO A O 1
ATOM 748 N N . ARG A 1 106 ? 29.037 14.340 22.413 1.00 45.74 100 ARG A N 1
ATOM 749 C CA . ARG A 1 106 ? 29.947 13.869 21.396 1.00 41.39 100 ARG A CA 1
ATOM 750 C C . ARG A 1 106 ? 30.754 12.649 21.802 1.00 36.79 100 ARG A C 1
ATOM 751 O O . ARG A 1 106 ? 30.989 11.754 21.023 1.00 34.04 100 ARG A O 1
ATOM 759 N N . GLU A 1 107 ? 31.171 12.596 23.055 1.00 41.29 101 GLU A N 1
ATOM 760 C CA . GLU A 1 107 ? 32.025 11.516 23.518 1.00 43.58 101 GLU A CA 1
ATOM 761 C C . GLU A 1 107 ? 31.191 10.297 23.738 1.00 44.95 101 GLU A C 1
ATOM 762 O O . GLU A 1 107 ? 31.711 9.320 24.249 1.00 45.10 101 GLU A O 1
ATOM 768 N N . GLN A 1 108 ? 29.877 10.366 23.483 1.00 42.02 102 GLN A N 1
ATOM 769 C CA . GLN A 1 108 ? 29.031 9.183 23.702 1.00 39.44 102 GLN A CA 1
ATOM 770 C C . GLN A 1 108 ? 28.457 8.654 22.365 1.00 37.11 102 GLN A C 1
ATOM 771 O O . GLN A 1 108 ? 28.029 7.512 22.266 1.00 42.09 102 GLN A O 1
ATOM 777 N N . ARG A 1 109 ? 28.542 9.462 21.315 1.00 38.34 103 ARG A N 1
ATOM 778 C CA . ARG A 1 109 ? 27.999 9.092 20.024 1.00 38.34 103 ARG A CA 1
ATOM 779 C C . ARG A 1 109 ? 28.417 7.721 19.500 1.00 37.98 103 ARG A C 1
ATOM 780 O O . ARG A 1 109 ? 27.559 6.976 19.062 1.00 32.68 103 ARG A O 1
ATOM 788 N N . LEU A 1 110 ? 29.692 7.367 19.600 1.00 37.86 104 LEU A N 1
ATOM 789 C CA . LEU A 1 110 ? 30.140 6.034 19.185 1.00 36.62 104 LEU A CA 1
ATOM 790 C C . LEU A 1 110 ? 29.511 4.976 20.037 1.00 39.78 104 LEU A C 1
ATOM 791 O O . LEU A 1 110 ? 29.082 3.958 19.530 1.00 40.31 104 LEU A O 1
ATOM 796 N N . ASP A 1 111 ? 29.455 5.195 21.347 1.00 39.07 105 ASP A N 1
ATOM 797 C CA . ASP A 1 111 ? 28.798 4.234 22.208 1.00 39.11 105 ASP A CA 1
ATOM 798 C C . ASP A 1 111 ? 27.301 3.945 21.860 1.00 32.37 105 ASP A C 1
ATOM 799 O O . ASP A 1 111 ? 26.816 2.851 22.087 1.00 37.73 105 ASP A O 1
ATOM 804 N N . VAL A 1 112 ? 26.569 4.972 21.462 1.00 33.90 106 VAL A N 1
ATOM 805 C CA . VAL A 1 112 ? 25.144 4.835 21.048 1.00 32.69 106 VAL A CA 1
ATOM 806 C C . VAL A 1 112 ? 25.076 3.968 19.806 1.00 30.74 106 VAL A C 1
ATOM 807 O O . VAL A 1 112 ? 24.334 2.955 19.753 1.00 27.23 106 VAL A O 1
ATOM 811 N N . ALA A 1 113 ? 25.960 4.287 18.877 1.00 32.05 107 ALA A N 1
ATOM 812 C CA . ALA A 1 113 ? 26.143 3.509 17.659 1.00 35.07 107 ALA A CA 1
ATOM 813 C C . ALA A 1 113 ? 26.342 2.056 17.955 1.00 37.07 107 ALA A C 1
ATOM 814 O O . ALA A 1 113 ? 25.698 1.224 17.330 1.00 33.51 107 ALA A O 1
ATOM 816 N N . VAL A 1 114 ? 27.224 1.748 18.922 1.00 34.59 108 VAL A N 1
ATOM 817 C CA . VAL A 1 114 ? 27.536 0.385 19.307 1.00 30.35 108 VAL A CA 1
ATOM 818 C C . VAL A 1 114 ? 26.390 -0.280 20.010 1.00 31.62 108 VAL A C 1
ATOM 819 O O . VAL A 1 114 ? 26.136 -1.470 19.767 1.00 33.01 108 VAL A O 1
ATOM 823 N N . ALA A 1 115 ? 25.713 0.465 20.887 1.00 30.79 109 ALA A N 1
ATOM 824 C CA . ALA A 1 115 ? 24.562 -0.083 21.628 1.00 29.06 109 ALA A CA 1
ATOM 825 C C . ALA A 1 115 ? 23.459 -0.410 20.606 1.00 28.69 109 ALA A C 1
ATOM 826 O O . ALA A 1 115 ? 22.814 -1.461 20.683 1.00 25.53 109 ALA A O 1
ATOM 828 N N . LEU A 1 116 ? 23.320 0.451 19.594 1.00 28.75 110 LEU A N 1
ATOM 829 C CA . LEU A 1 116 ? 22.329 0.198 18.545 1.00 31.46 110 LEU A CA 1
ATOM 830 C C . LEU A 1 116 ? 22.615 -1.134 17.864 1.00 32.18 110 LEU A C 1
ATOM 831 O O . LEU A 1 116 ? 21.742 -2.012 17.791 1.00 32.64 110 LEU A O 1
ATOM 836 N N . ALA A 1 117 ? 23.844 -1.332 17.452 1.00 30.04 111 ALA A N 1
ATOM 837 C CA . ALA A 1 117 ? 24.271 -2.587 16.876 1.00 29.93 111 ALA A CA 1
ATOM 838 C C . ALA A 1 117 ? 24.006 -3.779 17.800 1.00 31.40 111 ALA A C 1
ATOM 839 O O . ALA A 1 117 ? 23.613 -4.864 17.340 1.00 32.06 111 ALA A O 1
ATOM 841 N N . GLY A 1 118 ? 24.247 -3.599 19.096 1.00 32.12 112 GLY A N 1
ATOM 842 C CA . GLY A 1 118 ? 24.050 -4.667 20.074 1.00 27.76 112 GLY A CA 1
ATOM 843 C C . GLY A 1 118 ? 22.597 -5.068 20.197 1.00 25.87 112 GLY A C 1
ATOM 844 O O . GLY A 1 118 ? 22.237 -6.214 20.420 1.00 24.09 112 GLY A O 1
ATOM 845 N N . LEU A 1 119 ? 21.735 -4.089 20.036 1.00 29.90 113 LEU A N 1
ATOM 846 C CA . LEU A 1 119 ? 20.307 -4.327 20.139 1.00 28.96 113 LEU A CA 1
ATOM 847 C C . LEU A 1 119 ? 19.855 -5.046 18.869 1.00 28.18 113 LEU A C 1
ATOM 848 O O . LEU A 1 119 ? 19.085 -5.997 18.940 1.00 26.52 113 LEU A O 1
ATOM 853 N N . ALA A 1 120 ? 20.365 -4.586 17.730 1.00 28.11 114 ALA A N 1
ATOM 854 C CA . ALA A 1 120 ? 20.185 -5.269 16.407 1.00 31.91 114 ALA A CA 1
ATOM 855 C C . ALA A 1 120 ? 20.584 -6.763 16.457 1.00 29.82 114 ALA A C 1
ATOM 856 O O . ALA A 1 120 ? 19.842 -7.629 16.033 1.00 29.61 114 ALA A O 1
ATOM 858 N N . ARG A 1 121 ? 21.659 -7.051 17.157 1.00 28.24 115 ARG A N 1
ATOM 859 C CA . ARG A 1 121 ? 22.241 -8.374 17.267 1.00 30.16 115 ARG A CA 1
ATOM 860 C C . ARG A 1 121 ? 21.404 -9.279 18.189 1.00 30.98 115 ARG A C 1
ATOM 861 O O . ARG A 1 121 ? 21.220 -10.461 17.956 1.00 26.75 115 ARG A O 1
ATOM 869 N N . SER A 1 122 ? 20.790 -8.690 19.189 1.00 28.79 116 SER A N 1
ATOM 870 C CA . SER A 1 122 ? 20.028 -9.438 20.098 1.00 28.83 116 SER A CA 1
ATOM 871 C C . SER A 1 122 ? 18.674 -9.758 19.475 1.00 30.85 116 SER A C 1
ATOM 872 O O . SER A 1 122 ? 18.102 -10.819 19.679 1.00 34.57 116 SER A O 1
ATOM 875 N N . LEU A 1 123 ? 18.124 -8.811 18.756 1.00 27.03 117 LEU A N 1
ATOM 876 C CA . LEU A 1 123 ? 16.890 -9.026 18.004 1.00 28.26 117 LEU A CA 1
ATOM 877 C C . LEU A 1 123 ? 17.192 -10.131 16.961 1.00 26.97 117 LEU A C 1
ATOM 878 O O . LEU A 1 123 ? 16.508 -11.166 16.868 1.00 21.79 117 LEU A O 1
ATOM 883 N N . HIS A 1 124 ? 18.279 -9.968 16.211 1.00 28.18 118 HIS A N 1
ATOM 884 C CA . HIS A 1 124 ? 18.560 -10.945 15.148 1.00 26.33 118 HIS A CA 1
ATOM 885 C C . HIS A 1 124 ? 19.077 -12.241 15.637 1.00 27.88 118 HIS A C 1
ATOM 886 O O . HIS A 1 124 ? 19.237 -13.088 14.834 1.00 27.28 118 HIS A O 1
ATOM 893 N N . ALA A 1 125 ? 19.291 -12.411 16.958 1.00 32.13 119 ALA A N 1
ATOM 894 C CA . ALA A 1 125 ? 19.713 -13.703 17.535 1.00 29.94 119 ALA A CA 1
ATOM 895 C C . ALA A 1 125 ? 18.550 -14.535 17.864 1.00 29.41 119 ALA A C 1
ATOM 896 O O . ALA A 1 125 ? 18.730 -15.676 18.162 1.00 30.82 119 ALA A O 1
ATOM 898 N N . LEU A 1 126 ? 17.351 -13.949 17.936 1.00 26.82 120 LEU A N 1
ATOM 899 C CA . LEU A 1 126 ? 16.166 -14.759 18.175 1.00 25.56 120 LEU A CA 1
ATOM 900 C C . LEU A 1 126 ? 16.037 -15.777 17.050 1.00 27.50 120 LEU A C 1
ATOM 901 O O . LEU A 1 126 ? 16.409 -15.521 15.951 1.00 25.12 120 LEU A O 1
ATOM 906 N N . ASP A 1 127 ? 15.47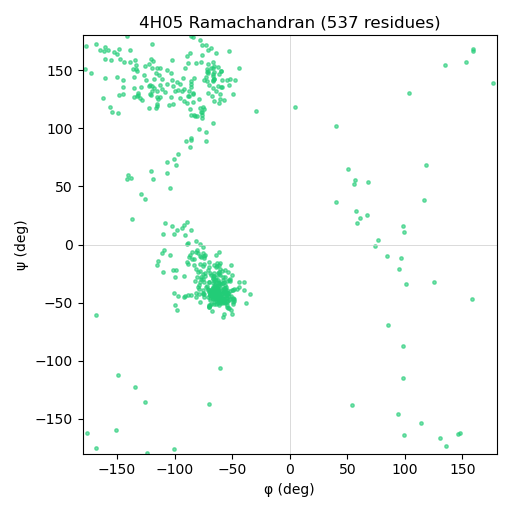9 -16.936 17.322 1.00 30.16 121 ASP A N 1
ATOM 907 C CA . ASP A 1 127 ? 15.226 -17.892 16.278 1.00 28.37 121 ASP A CA 1
ATOM 908 C C . ASP A 1 127 ? 13.873 -17.460 15.638 1.00 26.44 121 ASP A C 1
ATOM 909 O O . ASP A 1 127 ? 12.845 -17.501 16.262 1.00 21.36 121 ASP A O 1
ATOM 914 N N . TRP A 1 128 ? 13.882 -16.988 14.404 1.00 28.92 122 TRP A N 1
ATOM 915 C CA . TRP A 1 128 ? 12.638 -16.559 13.750 1.00 26.38 122 TRP A CA 1
ATOM 916 C C . TRP A 1 128 ? 11.564 -17.558 13.677 1.00 30.30 122 TRP A C 1
ATOM 917 O O . TRP A 1 128 ? 10.400 -17.165 13.577 1.00 25.86 122 TRP A O 1
ATOM 928 N N . GLU A 1 129 ? 11.885 -18.856 13.769 1.00 32.63 123 GLU A N 1
ATOM 929 C CA . GLU A 1 129 ? 10.824 -19.876 13.808 1.00 29.04 123 GLU A CA 1
ATOM 930 C C . GLU A 1 129 ? 10.042 -19.853 15.091 1.00 32.07 123 GLU A C 1
ATOM 931 O O . GLU A 1 129 ? 8.990 -20.473 15.133 1.00 34.15 123 GLU A O 1
ATOM 937 N N . ARG A 1 130 ? 10.520 -19.189 16.141 1.00 32.19 124 ARG A N 1
ATOM 938 C CA . ARG A 1 130 ? 9.692 -18.978 17.315 1.00 33.21 124 ARG A CA 1
ATOM 939 C C . ARG A 1 130 ? 8.768 -17.771 17.134 1.00 31.77 124 ARG A C 1
ATOM 940 O O . ARG A 1 130 ? 7.837 -17.596 17.888 1.00 30.64 124 ARG A O 1
ATOM 948 N N . CYS A 1 131 ? 8.986 -16.948 16.125 1.00 31.40 125 CYS A N 1
ATOM 949 C CA . CYS A 1 131 ? 8.383 -15.627 16.147 1.00 28.20 125 CYS A CA 1
ATOM 950 C C . CYS A 1 131 ? 7.018 -15.750 15.538 1.00 27.53 125 CYS A C 1
ATOM 951 O O . CYS A 1 131 ? 6.892 -16.251 14.459 1.00 23.42 125 CYS A O 1
ATOM 954 N N . PRO A 1 132 ? 5.977 -15.275 16.214 1.00 27.70 126 PRO A N 1
ATOM 955 C CA . PRO A 1 132 ? 4.693 -15.396 15.497 1.00 28.94 126 PRO A CA 1
ATOM 956 C C . PRO A 1 132 ? 4.444 -14.416 14.357 1.00 27.39 126 PRO A C 1
ATOM 957 O O . PRO A 1 132 ? 3.423 -14.495 13.710 1.00 26.29 126 PRO A O 1
ATOM 961 N N . PHE A 1 133 ? 5.296 -13.436 14.157 1.00 26.22 127 PHE A N 1
ATOM 962 C CA . PHE A 1 133 ? 4.832 -12.323 13.344 1.00 25.65 127 PHE A CA 1
ATOM 963 C C . PHE A 1 133 ? 5.622 -12.425 12.092 1.00 25.01 127 PHE A C 1
ATOM 964 O O . PHE A 1 133 ? 6.778 -12.685 12.170 1.00 25.20 127 PHE A O 1
ATOM 972 N N . ASP A 1 134 ? 5.000 -12.142 10.965 1.00 24.38 128 ASP A N 1
ATOM 973 C CA . ASP A 1 134 ? 5.619 -12.231 9.670 1.00 25.79 128 ASP A CA 1
ATOM 974 C C . ASP A 1 134 ? 5.656 -10.794 9.103 1.00 27.96 128 ASP A C 1
ATOM 975 O O . ASP A 1 134 ? 4.620 -10.191 8.894 1.00 24.41 128 ASP A O 1
ATOM 980 N N . ARG A 1 135 ? 6.837 -10.262 8.789 1.00 29.82 129 ARG A N 1
ATOM 981 C CA . ARG A 1 135 ? 6.942 -9.083 7.978 1.00 26.04 129 ARG A CA 1
ATOM 982 C C . ARG A 1 135 ? 7.863 -9.291 6.752 1.00 27.44 129 ARG A C 1
ATOM 983 O O . ARG A 1 135 ? 8.668 -8.392 6.355 1.00 26.73 129 ARG A O 1
ATOM 991 N N . SER A 1 136 ? 7.782 -10.474 6.144 1.00 26.13 130 SER A N 1
ATOM 992 C CA . SER A 1 136 ? 8.652 -10.796 5.026 1.00 24.34 130 SER A CA 1
ATOM 993 C C . SER A 1 136 ? 8.177 -10.139 3.751 1.00 27.46 130 SER A C 1
ATOM 994 O O . SER A 1 136 ? 7.141 -9.476 3.745 1.00 29.90 130 SER A O 1
ATOM 997 N N . LEU A 1 137 ? 8.949 -10.305 2.674 1.00 28.47 131 LEU A N 1
ATOM 998 C CA . LEU A 1 137 ? 8.582 -9.732 1.348 1.00 32.47 131 LEU A CA 1
ATOM 999 C C . LEU A 1 137 ? 7.239 -10.209 0.825 1.00 32.16 131 LEU A C 1
ATOM 1000 O O . LEU A 1 137 ? 6.539 -9.406 0.105 1.00 30.20 131 LEU A O 1
ATOM 1005 N N . ALA A 1 138 ? 6.834 -11.451 1.180 1.00 28.52 132 ALA A N 1
ATOM 1006 C CA . ALA A 1 138 ? 5.384 -11.867 0.858 1.00 32.73 132 ALA A CA 1
ATOM 1007 C C . ALA A 1 138 ? 4.349 -10.952 1.505 1.00 30.41 132 ALA A C 1
ATOM 1008 O O . ALA A 1 138 ? 3.269 -10.728 0.964 1.00 36.56 132 ALA A O 1
ATOM 1010 N N . VAL A 1 139 ? 4.694 -10.257 2.562 1.00 29.38 133 VAL A N 1
ATOM 1011 C CA . VAL A 1 139 ? 3.712 -9.343 3.185 1.00 26.63 133 VAL A CA 1
ATOM 1012 C C . VAL A 1 139 ? 3.959 -7.915 2.773 1.00 28.75 133 VAL A C 1
ATOM 1013 O O . VAL A 1 139 ? 3.028 -7.066 2.580 1.00 27.45 133 VAL A O 1
ATOM 1017 N N . THR A 1 140 ? 5.233 -7.577 2.759 1.00 27.77 134 THR A N 1
ATOM 1018 C CA . THR A 1 140 ? 5.577 -6.175 2.647 1.00 27.06 134 THR A CA 1
ATOM 1019 C C . THR A 1 140 ? 5.439 -5.681 1.221 1.00 28.79 134 THR A C 1
ATOM 1020 O O . THR A 1 140 ? 5.126 -4.517 1.011 1.00 29.29 134 THR A O 1
ATOM 1024 N N . VAL A 1 141 ? 5.687 -6.523 0.229 1.00 34.18 135 VAL A N 1
ATOM 1025 C CA . VAL A 1 141 ? 5.619 -6.041 -1.164 1.00 32.69 135 VAL A CA 1
ATOM 1026 C C . VAL A 1 141 ? 4.134 -5.759 -1.545 1.00 33.49 135 VAL A C 1
ATOM 1027 O O . VAL A 1 141 ? 3.770 -4.619 -1.897 1.00 32.61 135 VAL A O 1
ATOM 1031 N N . PRO A 1 142 ? 3.244 -6.755 -1.365 1.00 38.10 136 PRO A N 1
ATOM 1032 C CA . PRO A 1 142 ? 1.835 -6.360 -1.454 1.00 36.92 136 PRO A CA 1
ATOM 1033 C C . PRO A 1 142 ? 1.440 -5.120 -0.623 1.00 39.58 136 PRO A C 1
ATOM 1034 O O . PRO A 1 142 ? 0.613 -4.337 -1.088 1.00 39.62 136 PRO A O 1
ATOM 1038 N N . GLN A 1 143 ? 1.939 -4.916 0.589 1.00 36.71 137 GLN A N 1
ATOM 1039 C CA . GLN A 1 143 ? 1.551 -3.655 1.263 1.00 42.28 137 GLN A CA 1
ATOM 1040 C C . GLN A 1 143 ? 2.019 -2.393 0.455 1.00 41.04 137 GLN A C 1
ATOM 1041 O O . GLN A 1 143 ? 1.381 -1.348 0.495 1.00 32.03 137 GLN A O 1
ATOM 1047 N N . ALA A 1 144 ? 3.154 -2.512 -0.242 1.00 36.39 138 ALA A N 1
ATOM 1048 C CA . ALA A 1 144 ? 3.727 -1.417 -1.002 1.00 38.65 138 ALA A CA 1
ATOM 1049 C C . ALA A 1 144 ? 2.823 -1.137 -2.226 1.00 38.78 138 ALA A C 1
ATOM 1050 O O . ALA A 1 144 ? 2.374 -0.022 -2.430 1.00 43.73 138 ALA A O 1
ATOM 1052 N N . ALA A 1 145 ? 2.513 -2.157 -3.002 1.00 41.07 139 ALA A N 1
ATOM 1053 C CA . ALA A 1 145 ? 1.428 -2.029 -4.003 1.00 41.24 139 ALA A CA 1
ATOM 1054 C C . ALA A 1 145 ? 0.096 -1.432 -3.460 1.00 40.21 139 ALA A C 1
ATOM 1055 O O . ALA A 1 145 ? -0.445 -0.540 -4.044 1.00 40.04 139 ALA A O 1
ATOM 1057 N N . ARG A 1 146 ? -0.457 -1.894 -2.359 1.00 47.57 140 ARG A N 1
ATOM 1058 C CA . ARG A 1 146 ? -1.704 -1.270 -1.870 1.00 48.15 140 ARG A CA 1
ATOM 1059 C C . ARG A 1 146 ? -1.487 0.208 -1.477 1.00 48.13 140 ARG A C 1
ATOM 1060 O O . ARG A 1 146 ? -2.394 1.026 -1.700 1.00 46.55 140 ARG A O 1
ATOM 1068 N N . ALA A 1 147 ? -0.329 0.573 -0.920 1.00 42.47 141 ALA A N 1
ATOM 1069 C CA . ALA A 1 147 ? -0.151 1.978 -0.506 1.00 45.80 141 ALA A CA 1
ATOM 1070 C C . ALA A 1 147 ? -0.146 2.825 -1.773 1.00 43.99 141 ALA A C 1
ATOM 1071 O O . ALA A 1 147 ? -0.836 3.821 -1.846 1.00 51.56 141 ALA A O 1
ATOM 1073 N N . VAL A 1 148 ? 0.611 2.400 -2.778 1.00 40.45 142 VAL A N 1
ATOM 1074 C CA . VAL A 1 148 ? 0.674 3.131 -4.019 1.00 40.51 142 VAL A CA 1
ATOM 1075 C C . VAL A 1 148 ? -0.739 3.332 -4.506 1.00 44.10 142 VAL A C 1
ATOM 1076 O O . VAL A 1 148 ? -1.165 4.459 -4.716 1.00 45.16 142 VAL A O 1
ATOM 1080 N N . ALA A 1 149 ? -1.482 2.237 -4.635 1.00 42.25 143 ALA A N 1
ATOM 1081 C CA . ALA A 1 149 ? -2.799 2.286 -5.250 1.00 42.96 143 ALA A CA 1
ATOM 1082 C C . ALA A 1 149 ? -3.723 3.105 -4.396 1.00 45.30 143 ALA A C 1
ATOM 1083 O O . ALA A 1 149 ? -4.646 3.681 -4.927 1.00 50.04 143 ALA A O 1
ATOM 1085 N N . GLU A 1 150 ? -3.466 3.169 -3.089 1.00 42.66 144 GLU A N 1
ATOM 1086 C CA . GLU A 1 150 ? -4.175 4.084 -2.182 1.00 48.41 144 GLU A CA 1
ATOM 1087 C C . GLU A 1 150 ? -3.727 5.542 -2.253 1.00 43.34 144 GLU A C 1
ATOM 1088 O O . GLU A 1 150 ? -4.323 6.409 -1.590 1.00 51.16 144 GLU A O 1
ATOM 1094 N N . GLY A 1 151 ? -2.637 5.831 -2.926 1.00 35.85 145 GLY A N 1
ATOM 1095 C CA . GLY A 1 151 ? -2.087 7.169 -2.817 1.00 39.44 145 GLY A CA 1
ATOM 1096 C C . GLY A 1 151 ? -1.772 7.533 -1.367 1.00 44.91 145 GLY A C 1
ATOM 1097 O O . GLY A 1 151 ? -1.814 8.701 -0.989 1.00 42.27 145 GLY A O 1
ATOM 1098 N N . SER A 1 152 ? -1.460 6.519 -0.544 1.00 53.58 146 SER A N 1
ATOM 1099 C CA . SER A 1 152 ? -0.933 6.718 0.805 1.00 51.14 146 SER A CA 1
ATOM 1100 C C . SER A 1 152 ? 0.591 6.791 0.776 1.00 49.33 146 SER A C 1
ATOM 1101 O O . SER A 1 152 ? 1.209 6.951 1.810 1.00 48.22 146 SER A O 1
ATOM 1104 N N . VAL A 1 153 ? 1.223 6.688 -0.388 1.00 47.36 147 VAL A N 1
ATOM 1105 C CA . VAL A 1 153 ? 2.679 6.888 -0.441 1.00 40.83 147 VAL A CA 1
ATOM 1106 C C . VAL A 1 153 ? 3.034 8.368 -0.539 1.00 47.78 147 VAL A C 1
ATOM 1107 O O . VAL A 1 153 ? 2.643 9.047 -1.478 1.00 41.44 147 VAL A O 1
ATOM 1111 N N . ASP A 1 154 ? 3.828 8.832 0.421 1.00 55.48 148 ASP A N 1
ATOM 1112 C CA . ASP A 1 154 ? 4.343 10.202 0.434 1.00 57.25 148 ASP A CA 1
ATOM 1113 C C . ASP A 1 154 ? 5.425 10.442 -0.599 1.00 50.81 148 ASP A C 1
ATOM 1114 O O . ASP A 1 154 ? 6.632 10.301 -0.312 1.00 46.70 148 ASP A O 1
ATOM 1119 N N . LEU A 1 155 ? 4.976 10.829 -1.785 1.00 49.83 149 LEU A N 1
ATOM 1120 C CA . LEU A 1 155 ? 5.837 10.990 -2.955 1.00 51.58 149 LEU A CA 1
ATOM 1121 C C . LEU A 1 155 ? 6.616 12.308 -2.846 1.00 52.84 149 LEU A C 1
ATOM 1122 O O . LEU A 1 155 ? 7.681 12.467 -3.431 1.00 43.69 149 LEU A O 1
ATOM 1127 N N . GLU A 1 156 ? 6.095 13.253 -2.068 1.00 58.46 150 GLU A N 1
ATOM 1128 C CA . GLU A 1 156 ? 6.753 14.555 -1.956 1.00 65.46 150 GLU A CA 1
ATOM 1129 C C . GLU A 1 156 ? 7.936 14.521 -0.962 1.00 63.57 150 GLU A C 1
ATOM 1130 O O . GLU A 1 156 ? 8.638 15.520 -0.843 1.00 67.29 150 GLU A O 1
ATOM 1136 N N . ASP A 1 157 ? 8.172 13.395 -0.270 1.00 67.22 151 ASP A N 1
ATOM 1137 C CA . ASP A 1 157 ? 9.370 13.257 0.630 1.00 65.89 151 ASP A CA 1
ATOM 1138 C C . ASP A 1 157 ? 10.027 11.897 0.498 1.00 56.44 151 ASP A C 1
ATOM 1139 O O . ASP A 1 157 ? 10.094 11.162 1.462 1.00 56.09 151 ASP A O 1
ATOM 1141 N N . LEU A 1 158 ? 10.427 11.572 -0.731 1.00 60.74 152 LEU A N 1
ATOM 1142 C CA . LEU A 1 158 ? 11.276 10.422 -1.074 1.00 55.81 152 LEU A CA 1
ATOM 1143 C C . LEU A 1 158 ? 12.715 10.873 -0.917 1.00 55.44 152 LEU A C 1
ATOM 1144 O O . LEU A 1 158 ? 12.953 12.034 -0.629 1.00 67.77 152 LEU A O 1
ATOM 1149 N N . ASP A 1 159 ? 13.658 9.976 -1.163 1.00 56.66 153 ASP A N 1
ATOM 1150 C CA . ASP A 1 159 ? 15.087 10.261 -1.050 1.00 63.03 153 ASP A CA 1
ATOM 1151 C C . ASP A 1 159 ? 15.661 10.717 -2.409 1.00 66.51 153 ASP A C 1
ATOM 1152 O O . ASP A 1 159 ? 15.264 10.214 -3.473 1.00 60.40 153 ASP A O 1
ATOM 1157 N N . GLU A 1 160 ? 16.602 11.665 -2.344 1.00 65.67 154 GLU A N 1
ATOM 1158 C CA . GLU A 1 160 ? 17.067 12.470 -3.499 1.00 63.42 154 GLU A CA 1
ATOM 1159 C C . GLU A 1 160 ? 17.090 11.703 -4.802 1.00 62.60 154 GLU A C 1
ATOM 1160 O O . GLU A 1 160 ? 16.637 12.213 -5.817 1.00 54.57 154 GLU A O 1
ATOM 1162 N N . GLU A 1 161 ? 17.564 10.463 -4.780 1.00 60.43 155 GLU A N 1
ATOM 1163 C CA . GLU A 1 161 ? 17.665 9.707 -6.023 1.00 59.19 155 GLU A CA 1
ATOM 1164 C C . GLU A 1 161 ? 16.287 9.507 -6.690 1.00 57.15 155 GLU A C 1
ATOM 1165 O O . GLU A 1 161 ? 16.223 8.999 -7.797 1.00 51.26 155 GLU A O 1
ATOM 1171 N N . ARG A 1 162 ? 15.177 9.903 -6.051 1.00 53.58 156 ARG A N 1
ATOM 1172 C CA . ARG A 1 162 ? 13.870 9.705 -6.690 1.00 50.32 156 ARG A CA 1
ATOM 1173 C C . ARG A 1 162 ? 12.893 10.855 -6.598 1.00 47.53 156 ARG A C 1
ATOM 1174 O O . ARG A 1 162 ? 11.682 10.640 -6.707 1.00 46.53 156 ARG A O 1
ATOM 1182 N N . LYS A 1 163 ? 13.371 12.073 -6.376 1.00 49.50 157 LYS A N 1
ATOM 1183 C CA . LYS A 1 163 ? 12.432 13.192 -6.215 1.00 49.83 157 LYS A CA 1
ATOM 1184 C C . LYS A 1 163 ? 11.548 13.178 -7.468 1.00 46.01 157 LYS A C 1
ATOM 1185 O O . LYS A 1 163 ? 12.025 12.867 -8.558 1.00 36.03 157 LYS A O 1
ATOM 1187 N N . GLY A 1 164 ? 10.255 13.456 -7.313 1.00 47.32 158 GLY A N 1
ATOM 1188 C CA . GLY A 1 164 ? 9.355 13.458 -8.470 1.00 44.38 158 GLY A CA 1
ATOM 1189 C C . GLY A 1 164 ? 8.953 12.098 -9.058 1.00 45.87 158 GLY A C 1
ATOM 1190 O O . GLY A 1 164 ? 8.184 12.089 -10.024 1.00 39.26 158 GLY A O 1
ATOM 1191 N N . TRP A 1 165 ? 9.436 10.947 -8.550 1.00 42.98 159 TRP A N 1
ATOM 1192 C CA . TRP A 1 165 ? 8.859 9.661 -9.037 1.00 39.82 159 TRP A CA 1
ATOM 1193 C C . TRP A 1 165 ? 7.407 9.488 -8.658 1.00 41.07 159 TRP A C 1
ATOM 1194 O O . TRP A 1 165 ? 6.922 9.975 -7.620 1.00 34.50 159 TRP A O 1
ATOM 1205 N N . SER A 1 166 ? 6.689 8.790 -9.525 1.00 34.94 160 SER A N 1
ATOM 1206 C CA . SER A 1 166 ? 5.306 8.477 -9.288 1.00 35.85 160 SER A CA 1
ATOM 1207 C C . SER A 1 166 ? 5.318 7.285 -8.377 1.00 34.04 160 SER A C 1
ATOM 1208 O O . SER A 1 166 ? 6.302 6.526 -8.339 1.00 34.90 160 SER A O 1
ATOM 1211 N N . GLY A 1 167 ? 4.236 7.120 -7.647 1.00 34.73 161 GLY A N 1
ATOM 1212 C CA . GLY A 1 167 ? 4.034 5.892 -6.879 1.00 41.08 161 GLY A CA 1
ATOM 1213 C C . GLY A 1 167 ? 4.274 4.652 -7.743 1.00 37.78 161 GLY A C 1
ATOM 1214 O O . GLY A 1 167 ? 4.970 3.734 -7.353 1.00 36.52 161 GLY A O 1
ATOM 1215 N N . GLU A 1 168 ? 3.705 4.674 -8.939 1.00 38.97 162 GLU A N 1
ATOM 1216 C CA . GLU A 1 168 ? 3.683 3.559 -9.883 1.00 41.55 162 GLU A CA 1
ATOM 1217 C C . GLU A 1 168 ? 5.092 3.264 -10.381 1.00 34.49 162 GLU A C 1
ATOM 1218 O O . GLU A 1 168 ? 5.452 2.123 -10.587 1.00 37.21 162 GLU A O 1
ATOM 1224 N N . ARG A 1 169 ? 5.885 4.296 -10.580 1.00 37.91 163 ARG A N 1
ATOM 1225 C CA . ARG A 1 169 ? 7.348 4.140 -10.905 1.00 35.86 163 ARG A CA 1
ATOM 1226 C C . ARG A 1 169 ? 8.156 3.630 -9.698 1.00 37.06 163 ARG A C 1
ATOM 1227 O O . ARG A 1 169 ? 9.163 2.952 -9.839 1.00 34.31 163 ARG A O 1
ATOM 1235 N N . LEU A 1 170 ? 7.727 4.014 -8.503 1.00 34.47 164 LEU A N 1
ATOM 1236 C CA . LEU A 1 170 ? 8.392 3.547 -7.255 1.00 37.21 164 LEU A CA 1
ATOM 1237 C C . LEU A 1 170 ? 8.190 2.043 -7.137 1.00 32.65 164 LEU A C 1
ATOM 1238 O O . LEU A 1 170 ? 9.127 1.252 -7.039 1.00 33.49 164 LEU A O 1
ATOM 1243 N N . LEU A 1 171 ? 6.941 1.642 -7.255 1.00 35.84 165 LEU A N 1
ATOM 1244 C CA . LEU A 1 171 ? 6.598 0.249 -7.206 1.00 33.30 165 LEU A CA 1
ATOM 1245 C C . LEU A 1 171 ? 7.237 -0.544 -8.338 1.00 34.40 165 LEU A C 1
ATOM 1246 O O . LEU A 1 171 ? 7.652 -1.680 -8.091 1.00 36.43 165 LEU A O 1
ATOM 1251 N N . ALA A 1 172 ? 7.337 0.015 -9.566 1.00 37.83 166 ALA A N 1
ATOM 1252 C CA . ALA A 1 172 ? 8.151 -0.665 -10.639 1.00 36.59 166 ALA A CA 1
ATOM 1253 C C . ALA A 1 172 ? 9.594 -0.930 -10.107 1.00 36.27 166 ALA A C 1
ATOM 1254 O O . ALA A 1 172 ? 10.170 -2.005 -10.315 1.00 34.19 166 ALA A O 1
ATOM 1256 N N . GLU A 1 173 ? 10.187 0.056 -9.423 1.00 37.65 167 GLU A N 1
ATOM 1257 C CA . GLU A 1 173 ? 11.606 -0.082 -9.044 1.00 39.24 167 GLU A CA 1
ATOM 1258 C C . GLU A 1 173 ? 11.695 -1.176 -7.991 1.00 31.01 167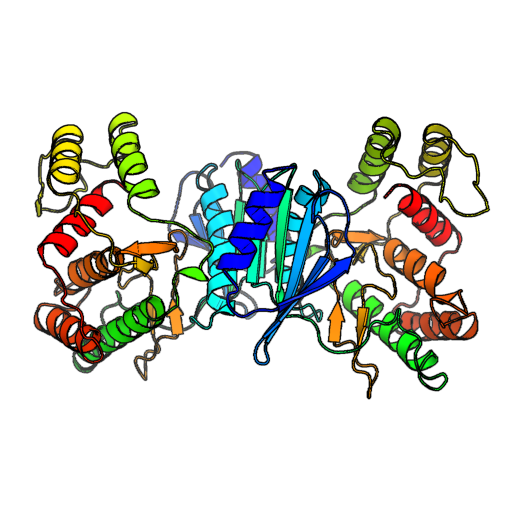 GLU A C 1
ATOM 1259 O O . GLU A 1 173 ? 12.511 -2.054 -8.046 1.00 25.32 167 GLU A O 1
ATOM 1265 N N . LEU A 1 174 ? 10.736 -1.178 -7.094 1.00 32.80 168 LEU A N 1
ATOM 1266 C CA . LEU A 1 174 ? 10.698 -2.174 -5.991 1.00 33.83 168 LEU A CA 1
ATOM 1267 C C . LEU A 1 174 ? 10.586 -3.615 -6.494 1.00 36.25 168 LEU A C 1
ATOM 1268 O O . LEU A 1 174 ? 11.407 -4.456 -6.136 1.00 33.93 168 LEU A O 1
ATOM 1273 N N . GLU A 1 175 ? 9.588 -3.863 -7.362 1.00 37.94 169 GLU A N 1
ATOM 1274 C CA . GLU A 1 175 ? 9.393 -5.171 -8.046 1.00 36.43 169 GLU A CA 1
ATOM 1275 C C . GLU A 1 175 ? 10.647 -5.531 -8.852 1.00 34.98 169 GLU A C 1
ATOM 1276 O O . GLU A 1 175 ? 11.131 -6.680 -8.827 1.00 34.01 169 GLU A O 1
ATOM 1280 N N . ARG A 1 176 ? 11.272 -4.555 -9.495 1.00 36.94 170 ARG A N 1
ATOM 1281 C CA . ARG A 1 176 ? 12.449 -4.884 -10.317 1.00 35.74 170 ARG A CA 1
ATOM 1282 C C . ARG A 1 176 ? 13.671 -5.305 -9.534 1.00 39.17 170 ARG A C 1
ATOM 1283 O O . ARG A 1 176 ? 14.411 -6.224 -9.916 1.00 38.17 170 ARG A O 1
ATOM 1291 N N . THR A 1 177 ? 13.934 -4.585 -8.458 1.00 37.38 171 THR A N 1
ATOM 1292 C CA . THR A 1 177 ? 15.065 -4.894 -7.588 1.00 36.99 171 THR A CA 1
ATOM 1293 C C . THR A 1 177 ? 14.801 -5.890 -6.471 1.00 35.42 171 THR A C 1
ATOM 1294 O O . THR A 1 177 ? 15.714 -6.228 -5.753 1.00 37.85 171 THR A O 1
ATOM 1298 N N . ARG A 1 178 ? 13.620 -6.464 -6.320 1.00 35.51 172 ARG A N 1
ATOM 1299 C CA . ARG A 1 178 ? 13.449 -7.313 -5.113 1.00 39.52 172 ARG A CA 1
ATOM 1300 C C . ARG A 1 178 ? 14.546 -8.352 -4.984 1.00 37.64 172 ARG A C 1
ATOM 1301 O O . ARG A 1 178 ? 14.949 -8.938 -5.941 1.00 36.28 172 ARG A O 1
ATOM 1309 N N . PRO A 1 179 ? 15.068 -8.552 -3.770 1.00 40.13 173 PRO A N 1
ATOM 1310 C CA . PRO A 1 179 ? 16.109 -9.574 -3.628 1.00 43.61 173 PRO A CA 1
ATOM 1311 C C . PRO A 1 179 ? 15.690 -10.998 -4.021 1.00 42.49 173 PRO A C 1
ATOM 1312 O O . PRO A 1 179 ? 14.508 -11.359 -3.941 1.00 36.57 173 PRO A O 1
ATOM 1316 N N . ALA A 1 180 ? 16.679 -11.743 -4.508 1.00 43.16 174 ALA A N 1
ATOM 1317 C CA . ALA A 1 180 ? 16.610 -13.199 -4.720 1.00 50.82 174 ALA A CA 1
ATOM 1318 C C . ALA A 1 180 ? 16.251 -14.040 -3.466 1.00 51.27 174 ALA A C 1
ATOM 1319 O O . ALA A 1 180 ? 15.533 -15.022 -3.549 1.00 48.81 174 ALA A O 1
ATOM 1321 N N . ASP A 1 181 ? 16.784 -13.656 -2.307 1.00 52.02 175 ASP A N 1
ATOM 1322 C CA . ASP A 1 181 ? 16.670 -14.465 -1.082 1.00 48.38 175 ASP A CA 1
ATOM 1323 C C . ASP A 1 181 ? 16.380 -13.501 0.096 1.00 43.23 175 ASP A C 1
ATOM 1324 O O . ASP A 1 181 ? 16.633 -12.311 -0.016 1.00 38.26 175 ASP A O 1
ATOM 1329 N N . GLU A 1 182 ? 15.792 -14.006 1.177 1.00 35.85 176 GLU A N 1
ATOM 1330 C CA . GLU A 1 182 ? 15.606 -13.255 2.417 1.00 34.18 176 GLU A CA 1
ATOM 1331 C C . GLU A 1 182 ? 16.449 -13.996 3.405 1.00 31.51 176 GLU A C 1
ATOM 1332 O O . GLU A 1 182 ? 16.197 -15.163 3.629 1.00 32.70 176 GLU A O 1
ATOM 1338 N N . ASP A 1 183 ? 17.444 -13.340 3.990 1.00 31.54 177 ASP A N 1
ATOM 1339 C CA . ASP A 1 183 ? 18.197 -13.934 5.076 1.00 29.89 177 ASP A CA 1
ATOM 1340 C C . ASP A 1 183 ? 17.406 -13.636 6.413 1.00 30.61 177 ASP A C 1
ATOM 1341 O O . ASP A 1 183 ? 17.569 -12.603 7.044 1.00 31.83 177 ASP A O 1
ATOM 1346 N N . LEU A 1 184 ? 16.520 -14.526 6.825 1.00 27.97 178 LEU A N 1
ATOM 1347 C CA . LEU A 1 184 ? 15.534 -14.170 7.820 1.00 25.63 178 LEU A CA 1
ATOM 1348 C C . LEU A 1 184 ? 16.127 -14.012 9.198 1.00 26.69 178 LEU A C 1
ATOM 1349 O O . LEU A 1 184 ? 16.945 -14.806 9.621 1.00 25.79 178 LEU A O 1
ATOM 1354 N N . ALA A 1 185 ? 15.633 -13.016 9.914 1.00 27.47 179 ALA A N 1
ATOM 1355 C CA . ALA A 1 185 ? 15.804 -12.867 11.353 1.00 25.89 179 ALA A CA 1
ATOM 1356 C C . ALA A 1 185 ? 14.541 -12.162 11.900 1.00 24.46 179 ALA A C 1
ATOM 1357 O O . ALA A 1 185 ? 13.717 -11.627 11.164 1.00 23.17 179 ALA A O 1
ATOM 1359 N N . VAL A 1 186 ? 14.390 -12.151 13.209 1.00 23.06 180 VAL A N 1
ATOM 1360 C CA . VAL A 1 186 ? 13.342 -11.327 13.822 1.00 20.61 180 VAL A CA 1
ATOM 1361 C C . VAL A 1 186 ? 13.770 -9.912 13.809 1.00 21.02 180 VAL A C 1
ATOM 1362 O O . VAL A 1 186 ? 14.747 -9.544 14.551 1.00 20.73 180 VAL A O 1
ATOM 1366 N N . CYS A 1 187 ? 13.045 -9.130 12.974 1.00 21.62 181 CYS A N 1
ATOM 1367 C CA . CYS A 1 187 ? 13.291 -7.691 12.743 1.00 22.07 181 CYS A CA 1
ATOM 1368 C C . CYS A 1 187 ? 12.310 -6.755 13.466 1.00 25.01 181 CYS A C 1
ATOM 1369 O O . CYS A 1 187 ? 11.167 -7.147 13.755 1.00 25.35 181 CYS A O 1
ATOM 1372 N N . HIS A 1 188 ? 12.800 -5.572 13.870 1.00 23.89 182 HIS A N 1
ATOM 1373 C CA . HIS A 1 188 ? 11.942 -4.520 14.324 1.00 22.92 182 HIS A CA 1
ATOM 1374 C C . HIS A 1 188 ? 11.137 -3.929 13.176 1.00 22.46 182 HIS A C 1
ATOM 1375 O O . HIS A 1 188 ? 9.948 -3.755 13.255 1.00 24.06 182 HIS A O 1
ATOM 1382 N N . GLY A 1 189 ? 11.829 -3.535 12.120 1.00 23.73 183 GLY A N 1
ATOM 1383 C CA . GLY A 1 189 ? 11.222 -3.082 10.874 1.00 24.32 183 GLY A CA 1
ATOM 1384 C C . GLY A 1 189 ? 11.055 -1.595 10.684 1.00 27.07 183 GLY A C 1
ATOM 1385 O O . GLY A 1 189 ? 10.659 -1.142 9.579 1.00 24.19 183 GLY A O 1
ATOM 1386 N N . ASP A 1 190 ? 11.254 -0.846 11.769 1.00 27.35 184 ASP A N 1
ATOM 1387 C CA . ASP A 1 190 ? 11.486 0.596 11.685 1.00 24.45 184 ASP A CA 1
ATOM 1388 C C . ASP A 1 190 ? 12.576 1.001 12.708 1.00 23.93 184 ASP A C 1
ATOM 1389 O O . ASP A 1 190 ? 12.368 1.873 13.578 1.00 25.02 184 ASP A O 1
ATOM 1394 N N . LEU A 1 191 ? 13.773 0.408 12.531 1.00 23.61 185 LEU A N 1
ATOM 1395 C CA . LEU A 1 191 ? 14.830 0.530 13.504 1.00 24.86 185 LEU A CA 1
ATOM 1396 C C . LEU A 1 191 ? 15.628 1.785 13.222 1.00 27.72 185 LEU A C 1
ATOM 1397 O O . LEU A 1 191 ? 16.679 1.765 12.591 1.00 33.18 185 LEU A O 1
ATOM 1402 N N . CYS A 1 192 ? 15.117 2.872 13.732 1.00 28.60 186 CYS A N 1
ATOM 1403 C CA . CYS A 1 192 ? 15.686 4.147 13.550 1.00 29.66 186 CYS A CA 1
ATOM 1404 C C . CYS A 1 192 ? 16.028 4.582 14.969 1.00 30.63 186 CYS A C 1
ATOM 1405 O O . CYS A 1 192 ? 15.425 4.124 15.933 1.00 31.62 186 CYS A O 1
ATOM 1410 N N . PRO A 1 193 ? 16.951 5.515 15.107 1.00 32.34 187 PRO A N 1
ATOM 1411 C CA . PRO A 1 193 ? 17.398 5.927 16.428 1.00 35.42 187 PRO A CA 1
ATOM 1412 C C . PRO A 1 193 ? 16.251 6.527 17.277 1.00 31.87 187 PRO A C 1
ATOM 1413 O O . PRO A 1 193 ? 16.269 6.496 18.485 1.00 28.84 187 PRO A O 1
ATOM 1417 N N . ASP A 1 194 ? 15.251 7.020 16.611 1.00 30.71 188 ASP A N 1
ATOM 1418 C CA . ASP A 1 194 ? 14.044 7.439 17.220 1.00 33.98 188 ASP A CA 1
ATOM 1419 C C . ASP A 1 194 ? 13.351 6.403 18.042 1.00 27.76 188 ASP A C 1
ATOM 1420 O O . ASP A 1 194 ? 12.811 6.728 19.007 1.00 28.58 188 ASP A O 1
ATOM 1425 N N . ASN A 1 195 ? 13.404 5.146 17.671 1.00 25.94 189 ASN A N 1
ATOM 1426 C CA . ASN A 1 195 ? 12.672 4.094 18.340 1.00 22.71 189 ASN A CA 1
ATOM 1427 C C . ASN A 1 195 ? 13.474 3.291 19.347 1.00 26.24 189 ASN A C 1
ATOM 1428 O O . ASN A 1 195 ? 13.062 2.169 19.799 1.00 26.69 189 ASN A O 1
ATOM 1433 N N . VAL A 1 196 ? 14.660 3.816 19.676 1.00 29.26 190 VAL A N 1
ATOM 1434 C CA . VAL A 1 196 ? 15.558 3.182 20.666 1.00 26.64 190 VAL A CA 1
ATOM 1435 C C . VAL A 1 196 ? 15.962 4.213 21.720 1.00 27.95 190 VAL A C 1
ATOM 1436 O O . VAL A 1 196 ? 16.439 5.332 21.421 1.00 24.73 190 VAL A O 1
ATOM 1440 N N . LEU A 1 197 ? 15.686 3.858 22.953 1.00 27.66 191 LEU A N 1
ATOM 1441 C CA . LEU A 1 197 ? 15.984 4.737 24.037 1.00 29.34 191 LEU A CA 1
ATOM 1442 C C . LEU A 1 197 ? 17.093 4.076 24.844 1.00 26.90 191 LEU A C 1
ATOM 1443 O O . LEU A 1 197 ? 17.248 2.849 24.844 1.00 26.69 191 LEU A O 1
ATOM 1448 N N . LEU A 1 198 ? 17.878 4.896 25.494 1.00 29.70 192 LEU A N 1
ATOM 1449 C CA . LEU A 1 198 ? 18.985 4.405 26.208 1.00 28.52 192 LEU A CA 1
ATOM 1450 C C . LEU A 1 198 ? 19.337 5.200 27.483 1.00 26.79 192 LEU A C 1
ATOM 1451 O O . LEU A 1 198 ? 18.956 6.365 27.694 1.00 27.59 192 LEU A O 1
ATOM 1456 N N . ASP A 1 199 ? 20.063 4.552 28.364 1.00 27.50 193 ASP A N 1
ATOM 1457 C CA . ASP A 1 199 ? 20.342 5.193 29.662 1.00 28.91 193 ASP A CA 1
ATOM 1458 C C . ASP A 1 199 ? 21.332 6.353 29.372 1.00 27.34 193 ASP A C 1
ATOM 1459 O O . ASP A 1 199 ? 22.310 6.127 28.671 1.00 28.75 193 ASP A O 1
ATOM 1464 N N . PRO A 1 200 ? 21.080 7.571 29.853 1.00 29.15 194 PRO A N 1
ATOM 1465 C CA . PRO A 1 200 ? 22.026 8.673 29.494 1.00 33.54 194 PRO A CA 1
ATOM 1466 C C . PRO A 1 200 ? 23.440 8.514 30.069 1.00 36.00 194 PRO A C 1
ATOM 1467 O O . PRO A 1 200 ? 24.402 9.064 29.519 1.00 38.17 194 PRO A O 1
ATOM 1471 N N . ARG A 1 201 ? 23.596 7.675 31.083 1.00 36.38 195 ARG A N 1
ATOM 1472 C CA . ARG A 1 201 ? 24.900 7.447 31.668 1.00 34.36 195 ARG A CA 1
ATOM 1473 C C . ARG A 1 201 ? 25.610 6.306 31.039 1.00 38.18 195 ARG A C 1
ATOM 1474 O O . ARG A 1 201 ? 26.772 6.434 30.743 1.00 36.44 195 ARG A O 1
ATOM 1482 N N . THR A 1 202 ? 24.973 5.158 30.803 1.00 37.35 196 THR A N 1
ATOM 1483 C CA . THR A 1 202 ? 25.792 4.003 30.375 1.00 34.76 196 THR A CA 1
ATOM 1484 C C . THR A 1 202 ? 25.650 3.734 28.876 1.00 35.95 196 THR A C 1
ATOM 1485 O O . THR A 1 202 ? 26.335 2.894 28.336 1.00 35.45 196 THR A O 1
ATOM 1489 N N . CYS A 1 203 ? 24.704 4.413 28.216 1.00 39.60 197 CYS A N 1
ATOM 1490 C CA . CYS A 1 203 ? 24.252 3.976 26.863 1.00 36.78 197 CYS A CA 1
ATOM 1491 C C . CYS A 1 203 ? 23.674 2.526 26.820 1.00 37.55 197 CYS A C 1
ATOM 1492 O O . CYS A 1 203 ? 23.570 1.933 25.734 1.00 29.56 197 CYS A O 1
ATOM 1495 N N . GLU A 1 204 ? 23.277 1.932 27.970 1.00 30.89 198 GLU A N 1
ATOM 1496 C CA . GLU A 1 204 ? 22.590 0.676 27.846 1.00 27.98 198 GLU A CA 1
ATOM 1497 C C . GLU A 1 204 ? 21.290 1.023 27.144 1.00 30.72 198 GLU A C 1
ATOM 1498 O O . GLU A 1 204 ? 20.706 2.052 27.420 1.00 30.06 198 GLU A O 1
ATOM 1504 N N . VAL A 1 205 ? 20.839 0.151 26.255 1.00 25.01 199 VAL A N 1
ATOM 1505 C CA . VAL A 1 205 ? 19.528 0.291 25.721 1.00 26.81 199 VAL A CA 1
ATOM 1506 C C . VAL A 1 205 ? 18.481 0.027 26.817 1.00 27.20 199 VAL A C 1
ATOM 1507 O O . VAL A 1 205 ? 18.532 -0.987 27.436 1.00 30.88 199 VAL A O 1
ATOM 1511 N N . THR A 1 206 ? 17.534 0.936 27.024 1.00 28.59 200 THR A N 1
ATOM 1512 C CA . THR A 1 206 ? 16.514 0.757 28.040 1.00 26.60 200 THR A CA 1
ATOM 1513 C C . THR A 1 206 ? 15.206 0.308 27.440 1.00 29.43 200 THR A C 1
ATOM 1514 O O . THR A 1 206 ? 14.431 -0.254 28.150 1.00 30.25 200 THR A O 1
ATOM 1518 N N . GLY A 1 207 ? 14.934 0.532 26.156 1.00 28.73 201 GLY A N 1
ATOM 1519 C CA . GLY A 1 207 ? 13.626 0.115 25.620 1.00 27.10 201 GLY A CA 1
ATOM 1520 C C . GLY A 1 207 ? 13.577 0.293 24.111 1.00 27.36 201 GLY A C 1
ATOM 1521 O O . GLY A 1 207 ? 14.183 1.202 23.551 1.00 27.94 201 GLY A O 1
ATOM 1522 N N . LEU A 1 208 ? 12.853 -0.570 23.422 1.00 29.53 202 LEU A N 1
ATOM 1523 C CA . LEU A 1 208 ? 12.526 -0.311 22.031 1.00 27.47 202 LEU A CA 1
ATOM 1524 C C . LEU A 1 208 ? 11.121 0.050 21.937 1.00 27.36 202 LEU A C 1
ATOM 1525 O O . LEU A 1 208 ? 10.273 -0.678 22.534 1.00 27.30 202 LEU A O 1
ATOM 1530 N N . ILE A 1 209 ? 10.831 1.052 21.109 1.00 25.00 203 ILE A N 1
ATOM 1531 C CA . ILE A 1 209 ? 9.420 1.473 20.895 1.00 27.89 203 ILE A CA 1
ATOM 1532 C C . ILE A 1 209 ? 8.998 1.344 19.447 1.00 27.96 203 ILE A C 1
ATOM 1533 O O . ILE A 1 209 ? 9.833 1.019 18.578 1.00 28.42 203 ILE A O 1
ATOM 1538 N N . ASP A 1 210 ? 7.698 1.547 19.168 1.00 31.46 204 ASP A N 1
ATOM 1539 C CA . ASP A 1 210 ? 7.173 1.530 17.804 1.00 29.19 204 ASP A CA 1
ATOM 1540 C C . ASP A 1 210 ? 7.497 0.192 17.058 1.00 25.34 204 ASP A C 1
ATOM 1541 O O . ASP A 1 210 ? 7.971 0.226 15.938 1.00 22.06 204 ASP A O 1
ATOM 1546 N N . VAL A 1 211 ? 7.151 -0.936 17.704 1.00 23.77 205 VAL A N 1
ATOM 1547 C CA . VAL A 1 211 ? 7.422 -2.318 17.307 1.00 19.35 205 VAL A CA 1
ATOM 1548 C C . VAL A 1 211 ? 6.313 -2.851 16.436 1.00 22.59 205 VAL A C 1
ATOM 1549 O O . VAL A 1 211 ? 6.162 -4.024 16.233 1.00 28.11 205 VAL A O 1
ATOM 1553 N N . GLY A 1 212 ? 5.538 -1.965 15.852 1.00 22.32 206 GLY A N 1
ATOM 1554 C CA . GLY A 1 212 ? 4.373 -2.379 15.118 1.00 22.29 206 GLY A CA 1
ATOM 1555 C C . GLY A 1 212 ? 4.710 -3.263 13.936 1.00 23.44 206 GLY A C 1
ATOM 1556 O O . GLY A 1 212 ? 3.829 -4.084 13.512 1.00 21.07 206 GLY A O 1
ATOM 1557 N N . ARG A 1 213 ? 5.941 -3.134 13.395 1.00 20.89 207 ARG A N 1
ATOM 1558 C CA . ARG A 1 213 ? 6.348 -3.975 12.236 1.00 20.55 207 ARG A CA 1
ATOM 1559 C C . ARG A 1 213 ? 7.210 -5.154 12.551 1.00 23.03 207 ARG A C 1
ATOM 1560 O O . ARG A 1 213 ? 7.800 -5.801 11.623 1.00 23.37 207 ARG A O 1
ATOM 1568 N N . VAL A 1 214 ? 7.369 -5.445 13.843 1.00 24.82 208 VAL A N 1
ATOM 1569 C CA . VAL A 1 214 ? 8.128 -6.592 14.237 1.00 22.31 208 VAL A CA 1
ATOM 1570 C C . VAL A 1 214 ? 7.620 -7.828 13.507 1.00 22.27 208 VAL A C 1
ATOM 1571 O O . VAL A 1 214 ? 6.444 -8.043 13.362 1.00 25.09 208 VAL A O 1
ATOM 1575 N N . GLY A 1 215 ? 8.537 -8.699 13.126 1.00 22.97 209 GLY A N 1
ATOM 1576 C CA . GLY A 1 215 ? 8.215 -9.869 12.372 1.00 24.97 209 GLY A CA 1
ATOM 1577 C C . GLY A 1 215 ? 9.470 -10.349 11.683 1.00 29.32 209 GLY A C 1
ATOM 1578 O O . GLY A 1 215 ?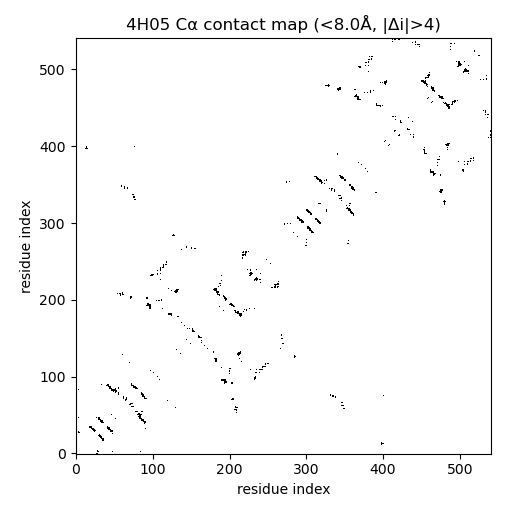 10.523 -9.620 11.583 1.00 23.29 209 GLY A O 1
ATOM 1579 N N . ARG A 1 216 ? 9.381 -11.563 11.177 1.00 29.96 210 ARG A N 1
ATOM 1580 C CA . ARG A 1 216 ? 10.473 -12.048 10.379 1.00 28.96 210 ARG A CA 1
ATOM 1581 C C . ARG A 1 216 ? 10.605 -11.345 9.024 1.00 26.28 210 ARG A C 1
ATOM 1582 O O . ARG A 1 216 ? 9.609 -11.011 8.311 1.00 23.04 210 ARG A O 1
ATOM 1590 N N . ALA A 1 217 ? 11.857 -11.058 8.713 1.00 20.77 211 ALA A N 1
ATOM 1591 C CA . ALA A 1 217 ? 12.240 -10.398 7.492 1.00 23.24 211 ALA A CA 1
ATOM 1592 C C . ALA A 1 217 ? 13.764 -10.490 7.337 1.00 25.11 211 ALA A C 1
ATOM 1593 O O . ALA A 1 217 ? 14.475 -10.983 8.200 1.00 22.12 211 ALA A O 1
ATOM 1595 N N . ASP A 1 218 ? 14.252 -10.075 6.196 1.00 24.03 212 ASP A N 1
ATOM 1596 C CA . ASP A 1 218 ? 15.702 -10.036 6.023 1.00 24.10 212 ASP A CA 1
ATOM 1597 C C . ASP A 1 218 ? 16.246 -9.130 7.037 1.00 21.67 212 ASP A C 1
ATOM 1598 O O . ASP A 1 218 ? 15.820 -7.983 7.102 1.00 22.46 212 ASP A O 1
ATOM 1603 N N . ARG A 1 219 ? 17.238 -9.574 7.775 1.00 23.23 213 ARG A N 1
ATOM 1604 C CA . ARG A 1 219 ? 17.972 -8.659 8.640 1.00 23.54 213 ARG A CA 1
ATOM 1605 C C . ARG A 1 219 ? 18.325 -7.346 7.986 1.00 23.39 213 ARG A C 1
ATOM 1606 O O . ARG A 1 219 ? 18.411 -6.324 8.703 1.00 28.11 213 ARG A O 1
ATOM 1614 N N . HIS A 1 220 ? 18.568 -7.305 6.675 1.00 23.59 214 HIS A N 1
ATOM 1615 C CA . HIS A 1 220 ? 18.864 -5.995 6.022 1.00 22.18 214 HIS A CA 1
ATOM 1616 C C . HIS A 1 220 ? 17.712 -5.035 6.145 1.00 22.64 214 HIS A C 1
ATOM 1617 O O . HIS A 1 220 ? 17.854 -3.798 6.016 1.00 22.58 214 HIS A O 1
ATOM 1624 N N . SER A 1 221 ? 16.519 -5.525 6.450 1.00 22.23 215 SER A N 1
ATOM 1625 C CA . SER A 1 221 ? 15.429 -4.537 6.672 1.00 22.40 215 SER A CA 1
ATOM 1626 C C . SER A 1 221 ? 15.708 -3.644 7.874 1.00 21.31 215 SER A C 1
ATOM 1627 O O . SER A 1 221 ? 15.116 -2.560 7.991 1.00 21.14 215 SER A O 1
ATOM 1630 N N . ASP A 1 222 ? 16.467 -4.154 8.845 1.00 20.06 216 ASP A N 1
ATOM 1631 C CA . ASP A 1 222 ? 16.840 -3.365 10.033 1.00 21.54 216 ASP A CA 1
ATOM 1632 C C . ASP A 1 222 ? 18.122 -2.574 9.789 1.00 22.71 216 ASP A C 1
ATOM 1633 O O . ASP A 1 222 ? 18.224 -1.349 10.118 1.00 19.99 216 ASP A O 1
ATOM 1638 N N . LEU A 1 223 ? 19.095 -3.258 9.172 1.00 25.34 217 LEU A N 1
ATOM 1639 C CA . LEU A 1 223 ? 20.376 -2.621 8.849 1.00 26.66 217 LEU A CA 1
ATOM 1640 C C . LEU A 1 223 ? 20.226 -1.381 7.974 1.00 28.95 217 LEU A C 1
ATOM 1641 O O . LEU A 1 223 ? 20.943 -0.396 8.169 1.00 31.64 217 LEU A O 1
ATOM 1646 N N . ALA A 1 224 ? 19.317 -1.453 6.985 1.00 30.60 218 ALA A N 1
ATOM 1647 C CA . ALA A 1 224 ? 19.133 -0.407 6.008 1.00 25.65 218 ALA A CA 1
ATOM 1648 C C . ALA A 1 224 ? 18.746 0.854 6.723 1.00 28.72 218 ALA A C 1
ATOM 1649 O O . ALA A 1 224 ? 19.313 1.929 6.469 1.00 24.62 218 ALA A O 1
ATOM 1651 N N . LEU A 1 225 ? 17.781 0.751 7.653 1.00 27.05 219 LEU A N 1
ATOM 1652 C CA . LEU A 1 225 ? 17.218 1.970 8.166 1.00 27.44 219 LEU A CA 1
ATOM 1653 C C . LEU A 1 225 ? 18.110 2.525 9.220 1.00 26.93 219 LEU A C 1
ATOM 1654 O O . LEU A 1 225 ? 18.266 3.682 9.314 1.00 28.36 219 LEU A O 1
ATOM 1659 N N . VAL A 1 226 ? 18.645 1.697 10.079 1.00 30.31 220 VAL A N 1
ATOM 1660 C CA . VAL A 1 226 ? 19.580 2.204 11.036 1.00 30.21 220 VAL A CA 1
ATOM 1661 C C . VAL A 1 226 ? 20.729 2.877 10.345 1.00 29.19 220 VAL A C 1
ATOM 1662 O O . VAL A 1 226 ? 21.205 3.904 10.852 1.00 26.76 220 VAL A O 1
ATOM 1666 N N . LEU A 1 227 ? 21.234 2.303 9.228 1.00 32.17 221 LEU A N 1
ATOM 1667 C CA . LEU A 1 227 ? 22.458 2.898 8.581 1.00 31.46 221 LEU A CA 1
ATOM 1668 C C . LEU A 1 227 ? 22.127 4.145 7.798 1.00 32.53 221 LEU A C 1
ATOM 1669 O O . LEU A 1 227 ? 22.931 5.064 7.697 1.00 32.49 221 LEU A O 1
ATOM 1674 N N . ARG A 1 228 ? 20.906 4.221 7.271 1.00 35.83 222 ARG A N 1
ATOM 1675 C CA . ARG A 1 228 ? 20.476 5.434 6.606 1.00 35.21 222 ARG A CA 1
ATOM 1676 C C . ARG A 1 228 ? 20.421 6.566 7.607 1.00 36.00 222 ARG A C 1
ATOM 1677 O O . ARG A 1 228 ? 20.694 7.695 7.244 1.00 34.61 222 ARG A O 1
ATOM 1685 N N . GLU A 1 229 ? 20.014 6.296 8.850 1.00 31.90 223 GLU A N 1
ATOM 1686 C CA . GLU A 1 229 ? 19.976 7.347 9.886 1.00 32.01 223 GLU A CA 1
ATOM 1687 C C . GLU A 1 229 ? 21.399 7.626 10.437 1.00 33.43 223 GLU A C 1
ATOM 1688 O O . GLU A 1 229 ? 21.827 8.745 10.419 1.00 34.75 223 GLU A O 1
ATOM 1694 N N . LEU A 1 230 ? 22.148 6.606 10.824 1.00 30.82 224 LEU A N 1
ATOM 1695 C CA . LEU A 1 230 ? 23.516 6.776 11.314 1.00 34.46 224 LEU A CA 1
ATOM 1696 C C . LEU A 1 230 ? 24.456 7.555 10.379 1.00 40.23 224 LEU A C 1
ATOM 1697 O O . LEU A 1 230 ? 25.500 8.012 10.848 1.00 36.16 224 LEU A O 1
ATOM 1702 N N . ALA A 1 231 ? 24.157 7.588 9.077 1.00 36.03 225 ALA A N 1
ATOM 1703 C CA . ALA A 1 231 ? 24.961 8.352 8.072 1.00 38.73 225 ALA A CA 1
ATOM 1704 C C . ALA A 1 231 ? 24.966 9.860 8.332 1.00 37.20 225 ALA A C 1
ATOM 1705 O O . ALA A 1 231 ? 25.916 10.547 7.971 1.00 40.99 225 ALA A O 1
ATOM 1707 N N . HIS A 1 232 ? 23.882 10.363 8.898 1.00 39.68 226 HIS A N 1
ATOM 1708 C CA . HIS A 1 232 ? 23.740 11.770 9.293 1.00 39.04 226 HIS A CA 1
ATOM 1709 C C . HIS A 1 232 ? 24.670 12.182 10.418 1.00 43.24 226 HIS A C 1
ATOM 1710 O O . HIS A 1 232 ? 25.063 11.382 11.254 1.00 40.31 226 HIS A O 1
ATOM 1717 N N . GLU A 1 233 ? 25.007 13.459 10.421 1.00 48.87 227 GLU A N 1
ATOM 1718 C CA . GLU A 1 233 ? 25.886 14.092 11.422 1.00 47.59 227 GLU A CA 1
ATOM 1719 C C . GLU A 1 233 ? 25.131 15.142 12.241 1.00 46.77 227 GLU A C 1
ATOM 1720 O O . GLU A 1 233 ? 25.583 15.544 13.311 1.00 54.26 227 GLU A O 1
ATOM 1726 N N . GLU A 1 234 ? 23.989 15.576 11.728 1.00 43.35 228 GLU A N 1
ATOM 1727 C CA . GLU A 1 234 ? 23.069 16.454 12.427 1.00 49.37 228 GLU A CA 1
ATOM 1728 C C . GLU A 1 234 ? 21.663 15.824 12.277 1.00 49.04 228 GLU A C 1
ATOM 1729 O O . GLU A 1 234 ? 21.274 15.421 11.187 1.00 48.92 228 GLU A O 1
ATOM 1731 N N . ASP A 1 235 ? 20.973 15.665 13.404 1.00 49.61 229 ASP A N 1
ATOM 1732 C CA . ASP A 1 235 ? 19.556 15.311 13.470 1.00 47.25 229 ASP A CA 1
ATOM 1733 C C . ASP A 1 235 ? 19.253 14.082 12.599 1.00 45.74 229 ASP A C 1
ATOM 1734 O O . ASP A 1 235 ? 18.538 14.187 11.640 1.00 45.47 229 ASP A O 1
ATOM 1739 N N . PRO A 1 236 ? 19.806 12.897 12.947 1.00 44.15 230 PRO A N 1
ATOM 1740 C CA . PRO A 1 236 ? 20.587 12.546 14.126 1.00 38.00 230 PRO A CA 1
ATOM 1741 C C . PRO A 1 236 ? 22.123 12.794 14.063 1.00 42.84 230 PRO A C 1
ATOM 1742 O O . PRO A 1 236 ? 22.763 12.994 13.016 1.00 35.87 230 PRO A O 1
ATOM 1746 N N . TRP A 1 237 ? 22.713 12.752 15.234 1.00 44.71 231 TRP A N 1
ATOM 1747 C CA . TRP A 1 237 ? 24.065 13.207 15.411 1.00 39.69 231 TRP A CA 1
ATOM 1748 C C . TRP A 1 237 ? 25.003 12.053 15.442 1.00 39.43 231 TRP A C 1
ATOM 1749 O O . TRP A 1 237 ? 25.540 11.651 16.489 1.00 44.41 231 TRP A O 1
ATOM 1760 N N . PHE A 1 238 ? 25.201 11.492 14.269 1.00 36.27 232 PHE A N 1
ATOM 1761 C CA . PHE A 1 238 ? 26.015 10.312 14.111 1.00 39.81 232 PHE A CA 1
ATOM 1762 C C . PHE A 1 238 ? 27.091 10.622 13.062 1.00 37.56 232 PHE A C 1
ATOM 1763 O O . PHE A 1 238 ? 27.722 11.655 13.140 1.00 39.04 232 PHE A O 1
ATOM 1771 N N . GLY A 1 239 ? 27.331 9.722 12.129 1.00 38.38 233 GLY A N 1
ATOM 1772 C CA . GLY A 1 239 ? 28.076 10.051 10.918 1.00 34.86 233 GLY A CA 1
ATOM 1773 C C . GLY A 1 239 ? 28.873 8.849 10.498 1.00 37.82 233 GLY A C 1
ATOM 1774 O O . GLY A 1 239 ? 28.590 7.701 10.955 1.00 40.49 233 GLY A O 1
ATOM 1775 N N . PRO A 1 240 ? 29.876 9.073 9.625 1.00 37.01 234 PRO A N 1
ATOM 1776 C CA . PRO A 1 240 ? 30.537 7.949 8.975 1.00 37.93 234 PRO A CA 1
ATOM 1777 C C . PRO A 1 240 ? 31.240 7.007 9.969 1.00 41.15 234 PRO A C 1
ATOM 1778 O O . PRO A 1 240 ? 31.327 5.792 9.767 1.00 41.65 234 PRO A O 1
ATOM 1782 N N . GLU A 1 241 ? 31.746 7.579 11.044 1.00 39.59 235 GLU A N 1
ATOM 1783 C CA . GLU A 1 241 ? 32.473 6.779 12.032 1.00 47.72 235 GLU A CA 1
ATOM 1784 C C . GLU A 1 241 ? 31.549 5.937 12.908 1.00 38.82 235 GLU A C 1
ATOM 1785 O O . GLU A 1 241 ? 31.876 4.844 13.313 1.00 45.54 235 GLU A O 1
ATOM 1791 N N . CYS A 1 242 ? 30.434 6.508 13.272 1.00 38.04 236 CYS A N 1
ATOM 1792 C CA . CYS A 1 242 ? 29.390 5.764 13.944 1.00 37.28 236 CYS A CA 1
ATOM 1793 C C . CYS A 1 242 ? 28.896 4.625 13.106 1.00 33.44 236 CYS A C 1
ATOM 1794 O O . CYS A 1 242 ? 28.763 3.507 13.625 1.00 33.40 236 CYS A O 1
ATOM 1797 N N . SER A 1 243 ? 28.698 4.829 11.805 1.00 37.53 237 SER A N 1
ATOM 1798 C CA . SER A 1 243 ? 28.262 3.695 10.937 1.00 36.01 237 SER A CA 1
ATOM 1799 C C . SER A 1 243 ? 29.272 2.595 10.852 1.00 42.96 237 SER A C 1
ATOM 1800 O O . SER A 1 243 ? 28.915 1.430 10.968 1.00 48.03 237 SER A O 1
ATOM 1803 N N . ALA A 1 244 ? 30.539 2.934 10.642 1.00 48.38 238 ALA A N 1
ATOM 1804 C CA . ALA A 1 244 ? 31.626 1.946 10.870 1.00 44.01 238 ALA A CA 1
ATOM 1805 C C . ALA A 1 244 ? 31.581 1.287 12.275 1.00 38.94 238 ALA A C 1
ATOM 1806 O O . ALA A 1 244 ? 31.759 0.074 12.398 1.00 38.94 238 ALA A O 1
ATOM 1808 N N . ALA A 1 245 ? 31.360 2.063 13.334 1.00 34.41 239 ALA A N 1
ATOM 1809 C CA . ALA A 1 245 ? 31.284 1.443 14.674 1.00 34.76 239 ALA A CA 1
ATOM 1810 C C . ALA A 1 245 ? 30.042 0.521 14.779 1.00 32.97 239 ALA A C 1
ATOM 1811 O O . ALA A 1 245 ? 30.124 -0.624 15.221 1.00 34.39 239 ALA A O 1
ATOM 1813 N N . PHE A 1 246 ? 28.894 0.972 14.317 1.00 36.32 240 PHE A N 1
ATOM 1814 C CA . PHE A 1 246 ? 27.761 0.054 14.238 1.00 33.91 240 PHE A CA 1
ATOM 1815 C C . PHE A 1 246 ? 28.118 -1.196 13.437 1.00 31.97 240 PHE A C 1
ATOM 1816 O O . PHE A 1 246 ? 27.857 -2.312 13.872 1.00 30.20 240 PHE A O 1
ATOM 1824 N N . LEU A 1 247 ? 28.811 -1.045 12.314 1.00 34.66 241 LEU A N 1
ATOM 1825 C CA . LEU A 1 247 ? 29.091 -2.231 11.489 1.00 36.51 241 LEU A CA 1
ATOM 1826 C C . LEU A 1 247 ? 30.133 -3.163 12.080 1.00 39.25 241 LEU A C 1
ATOM 1827 O O . LEU A 1 247 ? 29.998 -4.380 11.964 1.00 41.35 241 LEU A O 1
ATOM 1832 N N . ARG A 1 248 ? 31.154 -2.625 12.732 1.00 40.15 242 ARG A N 1
ATOM 1833 C CA . ARG A 1 248 ? 32.149 -3.483 13.475 1.00 38.46 242 ARG A CA 1
ATOM 1834 C C . ARG A 1 248 ? 31.473 -4.292 14.570 1.00 32.40 242 ARG A C 1
ATOM 1835 O O . ARG A 1 248 ? 31.661 -5.479 14.644 1.00 30.98 242 ARG A O 1
ATOM 1843 N N . GLU A 1 249 ? 30.671 -3.628 15.418 1.00 33.83 243 GLU A N 1
ATOM 1844 C CA . GLU A 1 249 ? 29.900 -4.318 16.464 1.00 33.29 243 GLU A CA 1
ATOM 1845 C C . GLU A 1 249 ? 28.888 -5.308 15.896 1.00 30.79 243 GLU A C 1
ATOM 1846 O O . GLU A 1 249 ? 28.832 -6.466 16.308 1.00 32.30 243 GLU A O 1
ATOM 1852 N N . TYR A 1 250 ? 28.099 -4.912 14.902 1.00 36.60 244 TYR A N 1
ATOM 1853 C CA . TYR A 1 250 ? 27.145 -5.897 14.388 1.00 31.63 244 TYR A CA 1
ATOM 1854 C C . TYR A 1 250 ? 27.863 -7.104 13.843 1.00 32.90 244 TYR A C 1
ATOM 1855 O O . TYR A 1 250 ? 27.477 -8.239 14.097 1.00 31.94 244 TYR A O 1
ATOM 1864 N N . GLY A 1 251 ? 28.941 -6.881 13.091 1.00 36.90 245 GLY A N 1
ATOM 1865 C CA . GLY A 1 251 ? 29.782 -8.003 12.632 1.00 37.65 245 GLY A CA 1
ATOM 1866 C C . GLY A 1 251 ? 30.291 -9.026 13.661 1.00 39.76 245 GLY A C 1
ATOM 1867 O O . GLY A 1 251 ? 30.633 -10.133 13.307 1.00 42.45 245 GLY A O 1
ATOM 1868 N N . ARG A 1 252 ? 30.280 -8.722 14.947 1.00 49.54 246 ARG A N 1
ATOM 1869 C CA . ARG A 1 252 ? 30.792 -9.709 15.933 1.00 52.75 246 ARG A CA 1
ATOM 1870 C C . ARG A 1 252 ? 30.227 -11.175 16.087 1.00 58.95 246 ARG A C 1
ATOM 1871 O O . ARG A 1 252 ? 30.982 -12.087 15.783 1.00 66.34 246 ARG A O 1
ATOM 1879 N N . GLY A 1 253 ? 28.960 -11.491 16.400 1.00 60.44 247 GLY A N 1
ATOM 1880 C CA . GLY A 1 253 ? 27.739 -10.852 15.904 1.00 54.43 247 GLY A CA 1
ATOM 1881 C C . GLY A 1 253 ? 27.213 -11.732 14.755 1.00 54.58 247 GLY A C 1
ATOM 1882 O O . GLY A 1 253 ? 26.414 -12.685 14.956 1.00 45.20 247 GLY A O 1
ATOM 1883 N N . TRP A 1 254 ? 27.713 -11.446 13.555 1.00 50.54 248 TRP A N 1
ATOM 1884 C CA . TRP A 1 254 ? 27.279 -12.126 12.347 1.00 52.59 248 TRP A CA 1
ATOM 1885 C C . TRP A 1 254 ? 28.384 -12.024 11.342 1.00 57.39 248 TRP A C 1
ATOM 1886 O O . TRP A 1 254 ? 28.795 -10.932 10.965 1.00 54.42 248 TRP A O 1
ATOM 1897 N N . ASP A 1 255 ? 28.899 -13.182 10.953 1.00 60.54 249 ASP A N 1
ATOM 1898 C CA . ASP A 1 255 ? 30.091 -13.291 10.086 1.00 68.51 249 ASP A CA 1
ATOM 1899 C C . ASP A 1 255 ? 29.846 -12.827 8.610 1.00 66.69 249 ASP A C 1
ATOM 1900 O O . ASP A 1 255 ? 30.808 -12.456 7.918 1.00 56.98 249 ASP A O 1
ATOM 1905 N N . GLY A 1 256 ? 28.595 -12.856 8.116 1.00 60.69 250 GLY A N 1
ATOM 1906 C CA . GLY A 1 256 ? 28.282 -12.181 6.847 1.00 56.06 250 GLY A CA 1
ATOM 1907 C C . GLY A 1 256 ? 28.789 -10.735 6.971 1.00 60.55 250 GLY A C 1
ATOM 1908 O O . GLY A 1 256 ? 29.101 -10.305 8.091 1.00 71.39 250 GLY A O 1
ATOM 1909 N N . ALA A 1 257 ? 28.894 -9.930 5.908 1.00 55.38 251 ALA A N 1
ATOM 1910 C CA . ALA A 1 257 ? 28.408 -10.160 4.548 1.00 50.15 251 ALA A CA 1
ATOM 1911 C C . ALA A 1 257 ? 27.367 -9.098 4.241 1.00 42.07 251 ALA A C 1
ATOM 1912 O O . ALA A 1 257 ? 26.388 -9.382 3.583 1.00 46.43 251 ALA A O 1
ATOM 1914 N N . VAL A 1 258 ? 27.570 -7.860 4.688 1.00 38.37 252 VAL A N 1
ATOM 1915 C CA . VAL A 1 258 ? 26.517 -6.870 4.567 1.00 35.67 252 VAL A CA 1
ATOM 1916 C C . VAL A 1 258 ? 26.380 -6.407 3.139 1.00 35.68 252 VAL A C 1
ATOM 1917 O O . VAL A 1 258 ? 27.322 -5.886 2.619 1.00 33.73 252 VAL A O 1
ATOM 1921 N N . SER A 1 259 ? 25.231 -6.644 2.481 1.00 34.67 253 SER A N 1
ATOM 1922 C CA . SER A 1 259 ? 25.032 -6.295 1.034 1.00 31.44 253 SER A CA 1
ATOM 1923 C C . SER A 1 259 ? 24.493 -4.873 0.754 1.00 34.35 253 SER A C 1
ATOM 1924 O O . SER A 1 259 ? 23.391 -4.516 1.188 1.00 35.70 253 SER A O 1
ATOM 1927 N N . GLU A 1 260 ? 25.232 -4.078 -0.010 1.00 30.92 254 GLU A N 1
ATOM 1928 C CA . GLU A 1 260 ? 24.804 -2.736 -0.256 1.00 31.58 254 GLU A CA 1
ATOM 1929 C C . GLU A 1 260 ? 23.508 -2.749 -1.154 1.00 31.22 254 GLU A C 1
ATOM 1930 O O . GLU A 1 260 ? 22.674 -1.862 -1.031 1.00 29.37 254 GLU A O 1
ATOM 1941 N N . GLU A 1 261 ? 23.316 -3.783 -1.960 1.00 25.49 255 GLU A N 1
ATOM 1942 C CA . GLU A 1 261 ? 22.128 -3.896 -2.804 1.00 34.02 255 GLU A CA 1
ATOM 1943 C C . GLU A 1 261 ? 20.847 -4.133 -1.944 1.00 31.72 255 GLU A C 1
ATOM 1944 O O . GLU A 1 261 ? 19.801 -3.503 -2.191 1.00 38.09 255 GLU A O 1
ATOM 1950 N N . LYS A 1 262 ? 20.940 -5.023 -0.963 1.00 28.89 256 LYS A N 1
ATOM 1951 C CA . LYS A 1 262 ? 19.834 -5.267 0.042 1.00 31.24 256 LYS A CA 1
ATOM 1952 C C . LYS A 1 262 ? 19.563 -3.979 0.834 1.00 29.90 256 LYS A C 1
ATOM 1953 O O . LYS A 1 262 ? 18.451 -3.539 1.059 1.00 30.47 256 LYS A O 1
ATOM 1959 N N . LEU A 1 263 ? 20.585 -3.281 1.212 1.00 30.32 257 LEU A N 1
ATOM 1960 C CA . LEU A 1 263 ? 20.307 -2.025 1.930 1.00 27.39 257 LEU A CA 1
ATOM 1961 C C . LEU A 1 263 ? 19.547 -1.081 1.032 1.00 26.61 257 LEU A C 1
ATOM 1962 O O . LEU A 1 263 ? 18.606 -0.378 1.452 1.00 28.61 257 LEU A O 1
ATOM 1967 N N . ALA A 1 264 ? 20.008 -0.964 -0.201 1.00 26.87 258 ALA A N 1
ATOM 1968 C CA . ALA A 1 264 ? 19.329 -0.087 -1.152 1.00 26.70 258 ALA A CA 1
ATOM 1969 C C . ALA A 1 264 ? 17.860 -0.487 -1.286 1.00 24.45 258 ALA A C 1
ATOM 1970 O O . ALA A 1 264 ? 16.977 0.371 -1.182 1.00 24.38 258 ALA A O 1
ATOM 1972 N N . PHE A 1 265 ? 17.618 -1.795 -1.342 1.00 25.83 259 PHE A N 1
ATOM 1973 C CA . PHE A 1 265 ? 16.291 -2.315 -1.506 1.00 27.25 259 PHE A CA 1
ATOM 1974 C C . PHE A 1 265 ? 15.455 -2.015 -0.293 1.00 25.81 259 PHE A C 1
ATOM 1975 O O . PHE A 1 265 ? 14.350 -1.567 -0.428 1.00 29.77 259 PHE A O 1
ATOM 1983 N N . TYR A 1 266 ? 16.001 -2.151 0.896 1.00 25.50 260 TYR A N 1
ATOM 1984 C CA . TYR A 1 266 ? 15.178 -1.949 2.094 1.00 23.20 260 TYR A CA 1
ATOM 1985 C C . TYR A 1 266 ? 15.023 -0.488 2.440 1.00 23.86 260 TYR A C 1
ATOM 1986 O O . TYR A 1 266 ? 14.024 -0.090 3.039 1.00 23.52 260 TYR A O 1
ATOM 1995 N N . ARG A 1 267 ? 15.922 0.366 1.950 1.00 22.92 261 ARG A N 1
ATOM 1996 C CA . ARG A 1 267 ? 15.687 1.794 2.000 1.00 23.88 261 ARG A CA 1
ATOM 1997 C C . ARG A 1 267 ? 14.535 2.195 1.067 1.00 24.88 261 ARG A C 1
ATOM 1998 O O . ARG A 1 267 ? 13.776 3.101 1.400 1.00 27.54 261 ARG A O 1
ATOM 2006 N N . LEU A 1 268 ? 14.467 1.581 -0.112 1.00 24.79 262 LEU A N 1
ATOM 2007 C CA . LEU A 1 268 ? 13.408 1.844 -1.083 1.00 25.39 262 LEU A CA 1
ATOM 2008 C C . LEU A 1 268 ? 12.070 1.312 -0.589 1.00 27.66 262 LEU A C 1
ATOM 2009 O O . LEU A 1 268 ? 11.025 2.018 -0.597 1.00 26.48 262 LEU A O 1
ATOM 2014 N N . LEU A 1 269 ? 12.090 0.090 -0.087 1.00 26.83 263 LEU A N 1
ATOM 2015 C CA . LEU A 1 269 ? 10.827 -0.404 0.531 1.00 27.72 263 LEU A CA 1
ATOM 2016 C C . LEU A 1 269 ? 10.210 0.553 1.544 1.00 26.88 263 LEU A C 1
ATOM 2017 O O . LEU A 1 269 ? 8.957 0.730 1.625 1.00 24.16 263 LEU A O 1
ATOM 2022 N N . ASP A 1 270 ? 11.083 1.169 2.312 1.00 24.61 264 ASP A N 1
ATOM 2023 C CA . ASP A 1 270 ? 10.632 1.977 3.399 1.00 26.83 264 ASP A CA 1
ATOM 2024 C C . ASP A 1 270 ? 9.986 3.267 2.927 1.00 29.08 264 ASP A C 1
ATOM 2025 O O . ASP A 1 270 ? 9.221 3.860 3.662 1.00 24.57 264 ASP A O 1
ATOM 2030 N N . GLU A 1 271 ? 10.292 3.706 1.715 1.00 31.57 265 GLU A N 1
ATOM 2031 C CA . GLU A 1 271 ? 9.670 4.890 1.199 1.00 33.53 265 GLU A CA 1
ATOM 2032 C C . GLU A 1 271 ? 8.168 4.711 1.055 1.00 33.77 265 GLU A C 1
ATOM 2033 O O . GLU A 1 271 ? 7.453 5.687 0.915 1.00 35.70 265 GLU A O 1
ATOM 2039 N N . PHE A 1 272 ? 7.716 3.462 1.035 1.00 31.73 266 PHE A N 1
ATOM 2040 C CA . PHE A 1 272 ? 6.301 3.151 0.777 1.00 33.96 266 PHE A CA 1
ATOM 2041 C C . PHE A 1 272 ? 5.475 3.235 2.036 1.00 37.23 266 PHE A C 1
ATOM 2042 O O . PHE A 1 272 ? 4.269 3.212 1.975 1.00 43.19 266 PHE A O 1
ATOM 2050 N N . PHE A 1 273 ? 6.132 3.313 3.173 1.00 38.89 267 PHE A N 1
ATOM 2051 C CA . PHE A 1 273 ? 5.455 3.286 4.442 1.00 42.77 267 PHE A CA 1
ATOM 2052 C C . PHE A 1 273 ? 5.595 4.583 5.211 1.00 40.38 267 PHE A C 1
ATOM 2053 O O . PHE A 1 273 ? 4.975 4.763 6.241 1.00 42.23 267 PHE A O 1
ATOM 2062 N N . HIS B 1 3 ? -11.638 -31.094 13.484 1.00 64.53 -3 HIS B N 1
ATOM 2063 C CA . HIS B 1 3 ? -10.835 -29.835 13.437 1.00 64.29 -3 HIS B CA 1
ATOM 2064 C C . HIS B 1 3 ? -10.835 -29.228 12.029 1.00 74.27 -3 HIS B C 1
ATOM 2065 O O . HIS B 1 3 ? -10.397 -29.844 11.047 1.00 68.96 -3 HIS B O 1
ATOM 2067 N N . HIS B 1 4 ? -11.332 -27.998 11.901 1.00 76.05 -2 HIS B N 1
ATOM 2068 C CA . HIS B 1 4 ? -11.296 -27.299 10.608 1.00 67.32 -2 HIS B CA 1
ATOM 2069 C C . HIS B 1 4 ? -9.913 -26.724 10.221 1.00 63.12 -2 HIS B C 1
ATOM 2070 O O . HIS B 1 4 ? -8.937 -26.757 11.028 1.00 53.11 -2 HIS B O 1
ATOM 2077 N N . HIS B 1 5 ? -9.799 -26.230 8.974 1.00 51.03 -1 HIS B N 1
ATOM 2078 C CA . HIS B 1 5 ? -8.500 -25.828 8.389 1.00 45.05 -1 HIS B CA 1
ATOM 2079 C C . HIS B 1 5 ? -7.805 -24.789 9.158 1.00 36.60 -1 HIS B C 1
ATOM 2080 O O . HIS B 1 5 ? -6.608 -24.916 9.414 1.00 31.39 -1 HIS B O 1
ATOM 2087 N N . HIS B 1 6 ? -8.563 -23.764 9.534 1.00 31.70 0 HIS B N 1
ATOM 2088 C CA . HIS B 1 6 ? -8.040 -22.545 10.173 1.00 36.39 0 HIS B CA 1
ATOM 2089 C C . HIS B 1 6 ? -7.562 -22.890 11.542 1.00 34.66 0 HIS B C 1
ATOM 2090 O O . HIS B 1 6 ? -6.535 -22.375 12.002 1.00 34.30 0 HIS B O 1
ATOM 2097 N N . MET B 1 7 ? -8.317 -23.763 12.221 1.00 34.86 1 MET B N 1
ATOM 2098 C CA . MET B 1 7 ? -7.929 -24.322 13.518 1.00 31.93 1 MET B CA 1
ATOM 2099 C C . MET B 1 7 ? -6.662 -25.095 13.382 1.00 30.35 1 MET B C 1
ATOM 2100 O O . MET B 1 7 ? -5.739 -24.962 14.167 1.00 28.56 1 MET B O 1
ATOM 2105 N N . ASP B 1 8 ? -6.617 -25.946 12.396 1.00 34.74 2 ASP B N 1
ATOM 2106 C CA . ASP B 1 8 ? -5.447 -26.771 12.230 1.00 36.37 2 ASP B CA 1
ATOM 2107 C C . ASP B 1 8 ? -4.202 -25.987 11.863 1.00 35.52 2 ASP B C 1
ATOM 2108 O O . ASP B 1 8 ? -3.066 -26.326 12.269 1.00 29.41 2 ASP B O 1
ATOM 2113 N N . ASP B 1 9 ? -4.396 -24.966 11.065 1.00 31.97 3 ASP B N 1
ATOM 2114 C CA . ASP B 1 9 ? -3.250 -24.206 10.636 1.00 35.65 3 ASP B CA 1
ATOM 2115 C C . ASP B 1 9 ? -2.671 -23.471 11.858 1.00 30.30 3 ASP B C 1
ATOM 2116 O O . ASP B 1 9 ? -1.482 -23.442 12.016 1.00 27.93 3 ASP B O 1
ATOM 2121 N N . ALA B 1 10 ? -3.527 -22.917 12.694 1.00 28.26 4 ALA B N 1
ATOM 2122 C CA . ALA B 1 10 ? -3.122 -22.265 13.951 1.00 28.78 4 ALA B CA 1
ATOM 2123 C C . ALA B 1 10 ? -2.394 -23.205 14.910 1.00 28.26 4 ALA B C 1
ATOM 2124 O O . ALA B 1 10 ? -1.356 -22.864 15.456 1.00 28.49 4 ALA B O 1
ATOM 2126 N N . LEU B 1 11 ? -2.943 -24.409 15.110 1.00 28.12 5 LEU B N 1
ATOM 2127 C CA . LEU B 1 11 ? -2.290 -25.401 15.954 1.00 28.85 5 LEU B CA 1
ATOM 2128 C C . LEU B 1 11 ? -0.940 -25.794 15.469 1.00 29.64 5 LEU B C 1
ATOM 2129 O O . LEU B 1 11 ? 0.012 -25.855 16.255 1.00 24.74 5 LEU B O 1
ATOM 2134 N N . ARG B 1 12 ? -0.854 -26.041 14.157 1.00 32.46 6 ARG B N 1
ATOM 2135 C CA . ARG B 1 12 ? 0.406 -26.392 13.492 1.00 30.82 6 ARG B CA 1
ATOM 2136 C C . ARG B 1 12 ? 1.447 -25.261 13.603 1.00 29.20 6 ARG B C 1
ATOM 2137 O O . ARG B 1 12 ? 2.565 -25.527 14.026 1.00 25.36 6 ARG B O 1
ATOM 2151 N N . ALA B 1 13 ? 1.073 -24.002 13.340 1.00 25.93 7 ALA B N 1
ATOM 2152 C CA . ALA B 1 13 ? 2.010 -22.869 13.629 1.00 25.05 7 ALA B CA 1
ATOM 2153 C C . ALA B 1 13 ? 2.423 -22.851 15.086 1.00 22.51 7 ALA B C 1
ATOM 2154 O O . ALA B 1 13 ? 3.575 -22.582 15.416 1.00 29.21 7 ALA B O 1
ATOM 2156 N N . LEU B 1 14 ? 1.504 -23.172 15.983 1.00 25.46 8 LEU B N 1
ATOM 2157 C CA . LEU B 1 14 ? 1.821 -23.161 17.435 1.00 25.89 8 LEU B CA 1
ATOM 2158 C C . LEU B 1 14 ? 2.887 -24.173 17.768 1.00 29.61 8 LEU B C 1
ATOM 2159 O O . LEU B 1 14 ? 3.866 -23.893 18.518 1.00 23.43 8 LEU B O 1
ATOM 2164 N N . ARG B 1 15 ? 2.713 -25.366 17.217 1.00 30.89 9 ARG B N 1
ATOM 2165 C CA . ARG B 1 15 ? 3.669 -26.383 17.423 1.00 31.25 9 ARG B CA 1
ATOM 2166 C C . ARG B 1 15 ? 5.057 -25.987 16.966 1.00 28.45 9 ARG B C 1
ATOM 2167 O O . ARG B 1 15 ? 6.056 -26.267 17.646 1.00 28.78 9 ARG B O 1
ATOM 2175 N N . GLY B 1 16 ? 5.129 -25.468 15.757 1.00 28.50 10 GLY B N 1
ATOM 2176 C CA . GLY B 1 16 ? 6.379 -25.068 15.222 1.00 29.88 10 GLY B CA 1
ATOM 2177 C C . GLY B 1 16 ? 7.038 -24.021 16.127 1.00 33.42 10 GLY B C 1
ATOM 2178 O O . GLY B 1 16 ? 8.258 -23.971 16.221 1.00 32.80 10 GLY B O 1
ATOM 2179 N N . ARG B 1 17 ? 6.251 -23.161 16.781 1.00 30.93 11 ARG B N 1
ATOM 2180 C CA . ARG B 1 17 ? 6.844 -22.067 17.554 1.00 29.07 11 ARG B CA 1
ATOM 2181 C C . ARG B 1 17 ? 7.326 -22.555 18.892 1.00 29.58 11 ARG B C 1
ATOM 2182 O O . ARG B 1 17 ? 8.179 -21.881 19.480 1.00 28.06 11 ARG B O 1
ATOM 2190 N N . TYR B 1 18 ? 6.748 -23.670 19.392 1.00 25.73 12 TYR B N 1
ATOM 2191 C CA . TYR B 1 18 ? 7.145 -24.260 20.703 1.00 30.28 12 TYR B CA 1
ATOM 2192 C C . TYR B 1 18 ? 7.686 -25.687 20.520 1.00 32.25 12 TYR B C 1
ATOM 2193 O O . TYR B 1 18 ? 7.201 -26.614 21.101 1.00 35.30 12 TYR B O 1
ATOM 2202 N N . PRO B 1 19 ? 8.708 -25.852 19.693 1.00 37.13 13 PRO B N 1
ATOM 2203 C CA . PRO B 1 19 ? 9.018 -27.229 19.303 1.00 40.54 13 PRO B CA 1
ATOM 2204 C C . PRO B 1 19 ? 9.627 -28.010 20.470 1.00 43.58 13 PRO B C 1
ATOM 2205 O O . PRO B 1 19 ? 10.190 -27.422 21.398 1.00 44.69 13 PRO B O 1
ATOM 2209 N N . GLY B 1 20 ? 9.492 -29.319 20.453 1.00 49.41 14 GLY B N 1
ATOM 2210 C CA . GLY B 1 20 ? 9.969 -30.115 21.595 1.00 59.20 14 GLY B CA 1
ATOM 2211 C C . GLY B 1 20 ? 9.280 -29.779 22.936 1.00 64.60 14 GLY B C 1
ATOM 2212 O O . GLY B 1 20 ? 9.842 -29.991 24.014 1.00 51.10 14 GLY B O 1
ATOM 2213 N N . CYS B 1 21 ? 8.076 -29.198 22.860 1.00 64.66 15 CYS B N 1
ATOM 2214 C CA . CYS B 1 21 ? 7.154 -29.206 23.970 1.00 58.66 15 CYS B CA 1
ATOM 2215 C C . CYS B 1 21 ? 6.186 -30.327 23.615 1.00 54.98 15 CYS B C 1
ATOM 2216 O O . CYS B 1 21 ? 5.741 -30.391 22.465 1.00 53.42 15 CYS B O 1
ATOM 2219 N N . GLU B 1 22 ? 5.907 -31.214 24.578 1.00 44.38 16 GLU B N 1
ATOM 2220 C CA . GLU B 1 22 ? 4.912 -32.239 24.450 1.00 43.56 16 GLU B CA 1
ATOM 2221 C C . GLU B 1 22 ? 3.616 -31.602 24.856 1.00 40.23 16 GLU B C 1
ATOM 2222 O O . GLU B 1 22 ? 3.520 -30.911 25.888 1.00 32.94 16 GLU B O 1
ATOM 2228 N N . TRP B 1 23 ? 2.593 -31.874 24.080 1.00 35.14 17 TRP B N 1
ATOM 2229 C CA . TRP B 1 23 ? 1.264 -31.331 24.298 1.00 32.48 17 TRP B CA 1
ATOM 2230 C C . TRP B 1 23 ? 0.303 -32.295 24.924 1.00 30.67 17 TRP B C 1
ATOM 2231 O O . TRP B 1 23 ? 0.263 -33.491 24.527 1.00 30.91 17 TRP B O 1
ATOM 2242 N N . VAL B 1 24 ? -0.543 -31.806 25.818 1.00 28.54 18 VAL B N 1
ATOM 2243 C CA . VAL B 1 24 ? -1.708 -32.567 26.314 1.00 29.18 18 VAL B CA 1
ATOM 2244 C C . VAL B 1 24 ? -2.917 -31.676 26.335 1.00 27.43 18 VAL B C 1
ATOM 2245 O O . VAL B 1 24 ? -2.808 -30.458 26.656 1.00 29.37 18 VAL B O 1
ATOM 2249 N N . VAL B 1 25 ? -4.085 -32.216 26.030 1.00 27.02 19 VAL B N 1
ATOM 2250 C CA . VAL B 1 25 ? -5.317 -31.461 26.241 1.00 26.62 19 VAL B CA 1
ATOM 2251 C C . VAL B 1 25 ? -5.730 -31.602 27.703 1.00 32.35 19 VAL B C 1
ATOM 2252 O O . VAL B 1 25 ? -6.065 -32.675 28.128 1.00 42.83 19 VAL B O 1
ATOM 2256 N N . VAL B 1 26 ? -5.646 -30.526 28.494 1.00 35.51 20 VAL B N 1
ATOM 2257 C CA . VAL B 1 26 ? -6.386 -30.346 29.795 1.00 34.60 20 VAL B CA 1
ATOM 2258 C C . VAL B 1 26 ? -7.654 -29.715 29.268 1.00 38.99 20 VAL B C 1
ATOM 2259 O O . VAL B 1 26 ? -7.656 -29.278 28.162 1.00 54.42 20 VAL B O 1
ATOM 2263 N N . GLU B 1 27 ? -8.773 -29.635 29.901 1.00 44.71 21 GLU B N 1
ATOM 2264 C CA . GLU B 1 27 ? -9.894 -28.998 29.103 1.00 44.85 21 GLU B CA 1
ATOM 2265 C C . GLU B 1 27 ? -10.040 -29.347 27.587 1.00 42.92 21 GLU B C 1
ATOM 2266 O O . GLU B 1 27 ? -9.439 -28.717 26.715 1.00 39.81 21 GLU B O 1
ATOM 2272 N N . ASP B 1 28 ? -10.992 -30.220 27.246 1.00 47.88 22 ASP B N 1
ATOM 2273 C CA . ASP B 1 28 ? -11.261 -30.519 25.842 1.00 47.49 22 ASP B CA 1
ATOM 2274 C C . ASP B 1 28 ? -11.890 -29.311 25.202 1.00 51.64 22 ASP B C 1
ATOM 2275 O O . ASP B 1 28 ? -11.393 -28.213 25.413 1.00 80.63 22 ASP B O 1
ATOM 2280 N N . GLY B 1 29 ? -12.906 -29.438 24.383 1.00 50.71 23 GLY B N 1
ATOM 2281 C CA . GLY B 1 29 ? -13.319 -28.310 23.571 1.00 48.17 23 GLY B CA 1
ATOM 2282 C C . GLY B 1 29 ? -13.569 -28.782 22.150 1.00 53.16 23 GLY B C 1
ATOM 2283 O O . GLY B 1 29 ? -13.005 -29.793 21.712 1.00 47.79 23 GLY B O 1
ATOM 2284 N N . ALA B 1 30 ? -14.430 -28.047 21.439 1.00 53.34 24 ALA B N 1
ATOM 2285 C CA . ALA B 1 30 ? -14.900 -28.461 20.127 1.00 57.29 24 ALA B CA 1
ATOM 2286 C C . ALA B 1 30 ? -13.872 -28.259 19.009 1.00 58.78 24 ALA B C 1
ATOM 2287 O O . ALA B 1 30 ? -13.593 -27.111 18.611 1.00 60.07 24 ALA B O 1
ATOM 2289 N N . SER B 1 31 ? -13.324 -29.387 18.513 1.00 58.89 25 SER B N 1
ATOM 2290 C CA . SER B 1 31 ? -12.675 -29.473 17.195 1.00 47.88 25 SER B CA 1
ATOM 2291 C C . SER B 1 31 ? -11.394 -28.687 17.131 1.00 49.74 25 SER B C 1
ATOM 2292 O O . SER B 1 31 ? -11.257 -27.832 16.238 1.00 49.02 25 SER B O 1
ATOM 2295 N N . GLY B 1 32 ? -10.474 -28.961 18.074 1.00 46.24 26 GLY B N 1
ATOM 2296 C CA . GLY B 1 32 ? -9.224 -28.170 18.227 1.00 43.39 26 GLY B CA 1
ATOM 2297 C C . GLY B 1 32 ? -9.250 -27.149 19.364 1.00 39.44 26 GLY B C 1
ATOM 2298 O O . GLY B 1 32 ? -8.240 -26.931 20.036 1.00 38.40 26 GLY B O 1
ATOM 2299 N N . ALA B 1 33 ? -10.416 -26.555 19.626 1.00 34.57 27 ALA B N 1
ATOM 2300 C CA . ALA B 1 33 ? -10.541 -25.582 20.640 1.00 36.24 27 ALA B CA 1
ATOM 2301 C C . ALA B 1 33 ? -10.327 -26.224 22.017 1.00 35.84 27 ALA B C 1
ATOM 2302 O O . ALA B 1 33 ? -10.654 -27.375 22.272 1.00 41.07 27 ALA B O 1
ATOM 2304 N N . GLY B 1 34 ? -9.732 -25.467 22.885 1.00 31.96 28 GLY B N 1
ATOM 2305 C CA . GLY B 1 34 ? -9.583 -25.881 24.255 1.00 37.42 28 GLY B CA 1
ATOM 2306 C C . GLY B 1 34 ? -8.312 -25.334 24.864 1.00 31.05 28 GLY B C 1
ATOM 2307 O O . GLY B 1 34 ? -7.663 -24.405 24.336 1.00 33.17 28 GLY B O 1
ATOM 2308 N N . VAL B 1 35 ? -7.936 -25.956 25.953 1.00 30.48 29 VAL B N 1
ATOM 2309 C CA . VAL B 1 35 ? -6.749 -25.575 26.670 1.00 29.51 29 VAL B CA 1
ATOM 2310 C C . VAL B 1 35 ? -5.848 -26.773 26.609 1.00 29.93 29 VAL B C 1
ATOM 2311 O O . VAL B 1 35 ? -6.320 -27.871 26.824 1.00 26.54 29 VAL B O 1
ATOM 2315 N N . TYR B 1 36 ? -4.586 -26.503 26.300 1.00 24.48 30 TYR B N 1
ATOM 2316 C CA . TYR B 1 36 ? -3.526 -27.429 26.129 1.00 26.09 30 TYR B CA 1
ATOM 2317 C C . TYR B 1 36 ? -2.404 -26.998 27.066 1.00 29.41 30 TYR B C 1
ATOM 2318 O O . TYR B 1 36 ? -2.179 -25.791 27.232 1.00 30.64 30 TYR B O 1
ATOM 2327 N N . ARG B 1 37 ? -1.735 -27.976 27.677 1.00 29.07 31 ARG B N 1
ATOM 2328 C CA . ARG B 1 37 ? -0.592 -27.781 28.518 1.00 31.15 31 ARG B CA 1
ATOM 2329 C C . ARG B 1 37 ? 0.583 -28.344 27.777 1.00 31.33 31 ARG B C 1
ATOM 2330 O O . ARG B 1 37 ? 0.479 -29.438 27.196 1.00 31.51 31 ARG B O 1
ATOM 2338 N N . LEU B 1 38 ? 1.676 -27.589 27.759 1.00 28.89 32 LEU B N 1
ATOM 2339 C CA . LEU B 1 38 ? 2.841 -27.865 26.952 1.00 28.37 32 LEU B CA 1
ATOM 2340 C C . LEU B 1 38 ? 4.024 -28.025 27.889 1.00 32.24 32 LEU B C 1
ATOM 2341 O O . LEU B 1 38 ? 4.254 -27.154 28.688 1.00 31.28 32 LEU B O 1
ATOM 2346 N N . ARG B 1 39 ? 4.801 -29.094 27.788 1.00 31.87 33 ARG B N 1
ATOM 2347 C CA . ARG B 1 39 ? 5.938 -29.254 28.684 1.00 40.76 33 ARG B CA 1
ATOM 2348 C C . ARG B 1 39 ? 7.168 -29.627 27.919 1.00 42.98 33 ARG B C 1
ATOM 2349 O O . ARG B 1 39 ? 7.082 -30.332 26.932 1.00 41.24 33 ARG B O 1
ATOM 2357 N N . GLY B 1 40 ? 8.311 -29.192 28.468 1.00 48.09 34 GLY B N 1
ATOM 2358 C CA . GLY B 1 40 ? 9.608 -29.315 27.864 1.00 53.01 34 GLY B CA 1
ATOM 2359 C C . GLY B 1 40 ? 9.899 -27.924 27.359 1.00 63.52 34 GLY B C 1
ATOM 2360 O O . GLY B 1 40 ? 9.043 -27.327 26.702 1.00 73.25 34 GLY B O 1
ATOM 2361 N N . GLY B 1 41 ? 11.068 -27.362 27.652 1.00 67.42 35 GLY B N 1
ATOM 2362 C CA . GLY B 1 41 ? 12.078 -27.902 28.564 1.00 60.52 35 GLY B CA 1
ATOM 2363 C C . GLY B 1 41 ? 12.781 -26.629 28.993 1.00 54.22 35 GLY B C 1
ATOM 2364 O O . GLY B 1 41 ? 13.291 -25.892 28.134 1.00 47.77 35 GLY B O 1
ATOM 2365 N N . GLY B 1 42 ? 12.688 -26.257 30.260 1.00 51.06 36 GLY B N 1
ATOM 2366 C CA . GLY B 1 42 ? 11.774 -26.839 31.255 1.00 56.64 36 GLY B CA 1
ATOM 2367 C C . GLY B 1 42 ? 10.679 -25.803 31.474 1.00 55.75 36 GLY B C 1
ATOM 2368 O O . GLY B 1 42 ? 10.487 -25.240 32.566 1.00 45.15 36 GLY B O 1
ATOM 2369 N N . ARG B 1 43 ? 9.978 -25.524 30.385 1.00 56.95 37 ARG B N 1
ATOM 2370 C CA . ARG B 1 43 ? 8.819 -24.638 30.433 1.00 56.94 37 ARG B CA 1
ATOM 2371 C C . ARG B 1 43 ? 7.551 -25.468 30.660 1.00 52.71 37 ARG B C 1
ATOM 2372 O O . ARG B 1 43 ? 7.377 -26.540 30.063 1.00 56.12 37 ARG B O 1
ATOM 2380 N N . GLU B 1 44 ? 6.712 -25.015 31.576 1.00 43.46 38 GLU B N 1
ATOM 2381 C CA . GLU B 1 44 ? 5.326 -25.400 31.523 1.00 45.27 38 GLU B CA 1
ATOM 2382 C C . GLU B 1 44 ? 4.627 -24.186 30.916 1.00 40.52 38 GLU B C 1
ATOM 2383 O O . GLU B 1 44 ? 4.702 -23.094 31.453 1.00 42.33 38 GLU B O 1
ATOM 2389 N N . LEU B 1 45 ? 3.968 -24.367 29.787 1.00 34.40 39 LEU B N 1
ATOM 2390 C CA . LEU B 1 45 ? 3.092 -23.334 29.212 1.00 31.90 39 LEU B CA 1
ATOM 2391 C C . LEU B 1 45 ? 1.690 -23.815 29.075 1.00 29.32 39 LEU B C 1
ATOM 2392 O O . LEU B 1 45 ? 1.416 -25.029 29.066 1.00 34.87 39 LEU B O 1
ATOM 2397 N N . PHE B 1 46 ? 0.767 -22.894 28.980 1.00 28.45 40 PHE B N 1
ATOM 2398 C CA . PHE B 1 46 ? -0.574 -23.242 28.591 1.00 29.37 40 PHE B CA 1
ATOM 2399 C C . PHE B 1 46 ? -0.968 -22.558 27.271 1.00 31.06 40 PHE B C 1
ATOM 2400 O O . PHE B 1 46 ? -0.581 -21.395 27.042 1.00 30.74 40 PHE B O 1
ATOM 2408 N N . VAL B 1 47 ? -1.715 -23.248 26.415 1.00 26.19 41 VAL B N 1
ATOM 2409 C CA . VAL B 1 47 ? -2.293 -22.669 25.197 1.00 23.39 41 VAL B CA 1
ATOM 2410 C C . VAL B 1 47 ? -3.822 -22.788 25.131 1.00 24.26 41 VAL B C 1
ATOM 2411 O O . VAL B 1 47 ? -4.350 -23.876 25.137 1.00 24.30 41 VAL B O 1
ATOM 2415 N N . LYS B 1 48 ? -4.570 -21.685 25.105 1.00 25.18 42 LYS B N 1
ATOM 2416 C CA . LYS B 1 48 ? -5.960 -21.788 24.738 1.00 26.18 42 LYS B CA 1
ATOM 2417 C C . LYS B 1 48 ? -6.109 -21.427 23.316 1.00 25.05 42 LYS B C 1
ATOM 2418 O O . LYS B 1 48 ? -5.529 -20.459 22.863 1.00 27.39 42 LYS B O 1
ATOM 2424 N N . VAL B 1 49 ? -6.960 -22.188 22.667 1.00 25.45 43 VAL B N 1
ATOM 2425 C CA . VAL B 1 49 ? -7.422 -21.943 21.348 1.00 30.88 43 VAL B CA 1
ATOM 2426 C C . VAL B 1 49 ? -8.935 -21.949 21.339 1.00 36.71 43 VAL B C 1
ATOM 2427 O O . VAL B 1 49 ? -9.579 -22.674 22.134 1.00 40.19 43 VAL B O 1
ATOM 2431 N N . ALA B 1 50 ? -9.507 -21.104 20.473 1.00 45.47 44 ALA B N 1
ATOM 2432 C CA . ALA B 1 50 ? -10.938 -21.212 20.111 1.00 41.48 44 ALA B CA 1
ATOM 2433 C C . ALA B 1 50 ? -11.180 -20.447 18.795 1.00 49.11 44 ALA B C 1
ATOM 2434 O O . ALA B 1 50 ? -10.310 -19.648 18.349 1.00 45.28 44 ALA B O 1
ATOM 2436 N N . ALA B 1 51 ? -12.312 -20.615 18.110 1.00 52.01 45 ALA B N 1
ATOM 2437 C CA . ALA B 1 51 ? -13.474 -21.485 18.358 1.00 61.76 45 ALA B CA 1
ATOM 2438 C C . ALA B 1 51 ? -14.332 -20.579 17.497 1.00 69.69 45 ALA B C 1
ATOM 2439 O O . ALA B 1 51 ? -14.994 -21.031 16.569 1.00 75.08 45 ALA B O 1
ATOM 2441 N N . LEU B 1 52 ? -14.218 -19.273 17.747 1.00 65.35 46 LEU B N 1
ATOM 2442 C CA . LEU B 1 52 ? -14.445 -18.278 16.693 1.00 63.23 46 LEU B CA 1
ATOM 2443 C C . LEU B 1 52 ? -15.593 -17.351 17.020 1.00 53.95 46 LEU B C 1
ATOM 2444 O O . LEU B 1 52 ? -16.555 -17.340 16.326 1.00 53.99 46 LEU B O 1
ATOM 2445 N N . GLY B 1 53 ? -15.421 -16.511 18.011 1.00 54.22 47 GLY B N 1
ATOM 2446 C CA . GLY B 1 53 ? -16.533 -15.943 18.778 1.00 61.97 47 GLY B CA 1
ATOM 2447 C C . GLY B 1 53 ? -16.247 -16.257 20.254 1.00 69.28 47 GLY B C 1
ATOM 2448 O O . GLY B 1 53 ? -16.620 -15.501 21.187 1.00 71.67 47 GLY B O 1
ATOM 2449 N N . ALA B 1 54 ? -15.602 -17.408 20.449 1.00 55.59 48 ALA B N 1
ATOM 2450 C CA . ALA B 1 54 ? -14.752 -17.620 21.599 1.00 67.92 48 ALA B CA 1
ATOM 2451 C C . ALA B 1 54 ? -13.281 -17.223 21.229 1.00 71.20 48 ALA B C 1
ATOM 2452 O O . ALA B 1 54 ? -12.323 -17.597 21.958 1.00 74.34 48 ALA B O 1
ATOM 2454 N N . GLY B 1 55 ? -13.131 -16.456 20.125 1.00 58.12 49 GLY B N 1
ATOM 2455 C CA . GLY B 1 55 ? -11.825 -16.050 19.551 1.00 54.77 49 GLY B CA 1
ATOM 2456 C C . GLY B 1 55 ? -11.520 -14.650 20.036 1.00 53.71 49 GLY B C 1
ATOM 2457 O O . GLY B 1 55 ? -10.475 -14.392 20.693 1.00 46.42 49 GLY B O 1
ATOM 2458 N N . VAL B 1 56 ? -12.468 -13.760 19.740 1.00 43.99 50 VAL B N 1
ATOM 2459 C CA . VAL B 1 56 ? -12.553 -12.426 20.312 1.00 44.88 50 VAL B CA 1
ATOM 2460 C C . VAL B 1 56 ? -12.588 -12.397 21.881 1.00 42.67 50 VAL B C 1
ATOM 2461 O O . VAL B 1 56 ? -12.014 -11.521 22.522 1.00 37.84 50 VAL B O 1
ATOM 2465 N N . GLY B 1 57 ? -13.242 -13.368 22.488 1.00 40.06 51 GLY B N 1
ATOM 2466 C CA . GLY B 1 57 ? -13.175 -13.539 23.902 1.00 36.21 51 GLY B CA 1
ATOM 2467 C C . GLY B 1 57 ? -11.763 -13.765 24.336 1.00 36.22 51 GLY B C 1
ATOM 2468 O O . GLY B 1 57 ? -11.300 -13.107 25.300 1.00 33.46 51 GLY B O 1
ATOM 2469 N N . LEU B 1 58 ? -11.075 -14.663 23.618 1.00 33.60 52 LEU B N 1
ATOM 2470 C CA . LEU B 1 58 ? -9.675 -14.957 23.885 1.00 32.25 52 LEU B CA 1
ATOM 2471 C C . LEU B 1 58 ? -8.760 -13.787 23.678 1.00 30.94 52 LEU B C 1
ATOM 2472 O O . LEU B 1 58 ? -7.826 -13.623 24.462 1.00 27.39 52 LEU B O 1
ATOM 2477 N N . LEU B 1 59 ? -8.949 -12.995 22.631 1.00 31.27 53 LEU B N 1
ATOM 2478 C CA . LEU B 1 59 ? -8.134 -11.767 22.498 1.00 29.28 53 LEU B CA 1
ATOM 2479 C C . LEU B 1 59 ? -8.413 -10.750 23.636 1.00 28.76 53 LEU B C 1
ATOM 2480 O O . LEU B 1 59 ? -7.500 -10.106 24.185 1.00 27.01 53 LEU B O 1
ATOM 2485 N N . GLY B 1 60 ? -9.679 -10.634 24.021 1.00 27.56 54 GLY B N 1
ATOM 2486 C CA . GLY B 1 60 ? -10.072 -9.869 25.176 1.00 25.04 54 GLY B CA 1
ATOM 2487 C C . GLY B 1 60 ? -9.375 -10.365 26.451 1.00 24.58 54 GLY B C 1
ATOM 2488 O O . GLY B 1 60 ? -9.108 -9.563 27.357 1.00 22.92 54 GLY B O 1
ATOM 2489 N N . GLU B 1 61 ? -9.090 -11.663 26.529 1.00 22.53 55 GLU B N 1
ATOM 2490 C CA . GLU B 1 61 ? -8.655 -12.267 27.747 1.00 23.00 55 GLU B CA 1
ATOM 2491 C C . GLU B 1 61 ? -7.196 -12.000 27.829 1.00 23.14 55 GLU B C 1
ATOM 2492 O O . GLU B 1 61 ? -6.672 -11.848 28.908 1.00 22.74 55 GLU B O 1
ATOM 2498 N N . ALA B 1 62 ? -6.532 -11.925 26.672 1.00 24.36 56 ALA B N 1
ATOM 2499 C CA . ALA B 1 62 ? -5.117 -11.550 26.572 1.00 22.11 56 ALA B CA 1
ATOM 2500 C C . ALA B 1 62 ? -4.958 -10.109 27.116 1.00 24.73 56 ALA B C 1
ATOM 2501 O O . ALA B 1 62 ? -4.071 -9.791 27.963 1.00 22.49 56 ALA B O 1
ATOM 2503 N N . GLU B 1 63 ? -5.871 -9.237 26.696 1.00 22.38 57 GLU B N 1
ATOM 2504 C CA . GLU B 1 63 ? -5.814 -7.840 27.167 1.00 25.69 57 GLU B CA 1
ATOM 2505 C C . GLU B 1 63 ? -6.072 -7.717 28.631 1.00 23.79 57 GLU B C 1
ATOM 2506 O O . GLU B 1 63 ? -5.425 -6.928 29.295 1.00 20.19 57 GLU B O 1
ATOM 2512 N N . ARG B 1 64 ? -6.971 -8.537 29.178 1.00 23.44 58 ARG B N 1
ATOM 2513 C CA . ARG B 1 64 ? -7.213 -8.428 30.603 1.00 23.13 58 ARG B CA 1
ATOM 2514 C C . ARG B 1 64 ? -6.036 -8.968 31.443 1.00 25.09 58 ARG B C 1
ATOM 2515 O O . ARG B 1 64 ? -5.730 -8.476 32.510 1.00 25.72 58 ARG B O 1
ATOM 2523 N N . LEU B 1 65 ? -5.413 -10.008 30.967 1.00 23.66 59 LEU B N 1
ATOM 2524 C CA . LEU B 1 65 ? -4.262 -10.611 31.635 1.00 23.89 59 LEU B CA 1
ATOM 2525 C C . LEU B 1 65 ? -3.068 -9.612 31.673 1.00 24.80 59 LEU B C 1
ATOM 2526 O O . LEU B 1 65 ? -2.373 -9.408 32.730 1.00 21.45 59 LEU B O 1
ATOM 2531 N N . VAL B 1 66 ? -2.868 -8.930 30.553 1.00 21.85 60 VAL B N 1
ATOM 2532 C CA . VAL B 1 66 ? -1.766 -7.946 30.447 1.00 23.09 60 VAL B CA 1
ATOM 2533 C C . VAL B 1 66 ? -2.128 -6.815 31.334 1.00 23.51 60 VAL B C 1
ATOM 2534 O O . VAL B 1 66 ? -1.307 -6.431 32.124 1.00 24.65 60 VAL B O 1
ATOM 2538 N N . TRP B 1 67 ? -3.381 -6.309 31.248 1.00 24.15 61 TRP B N 1
ATOM 2539 C CA . TRP B 1 67 ? -3.833 -5.223 32.128 1.00 22.51 61 TRP B CA 1
ATOM 2540 C C . TRP B 1 67 ? -3.658 -5.494 33.611 1.00 27.78 61 TRP B C 1
ATOM 2541 O O . TRP B 1 67 ? -3.081 -4.697 34.348 1.00 24.64 61 TRP B O 1
ATOM 2552 N N . LEU B 1 68 ? -4.209 -6.631 34.060 1.00 28.05 62 LEU B N 1
ATOM 2553 C CA . LEU B 1 68 ? -4.150 -7.048 35.460 1.00 27.22 62 LEU B CA 1
ATOM 2554 C C . LEU B 1 68 ? -2.726 -7.107 36.009 1.00 25.16 62 LEU B C 1
ATOM 2555 O O . LEU B 1 68 ? -2.475 -6.814 37.185 1.00 25.87 62 LEU B O 1
ATOM 2560 N N . ALA B 1 69 ? -1.838 -7.700 35.228 1.00 26.19 63 ALA B N 1
ATOM 2561 C CA . ALA B 1 69 ? -0.439 -7.849 35.586 1.00 31.33 63 ALA B CA 1
ATOM 2562 C C . ALA B 1 69 ? 0.126 -6.476 35.821 1.00 31.42 63 ALA B C 1
ATOM 2563 O O . ALA B 1 69 ? 0.801 -6.251 36.826 1.00 29.70 63 ALA B O 1
ATOM 2565 N N . GLU B 1 70 ? -0.157 -5.553 34.901 1.00 30.85 64 GLU B N 1
ATOM 2566 C CA . GLU B 1 70 ? 0.314 -4.188 35.049 1.00 30.73 64 GLU B CA 1
ATOM 2567 C C . GLU B 1 70 ? -0.131 -3.582 36.375 1.00 33.21 64 GLU B C 1
ATOM 2568 O O . GLU B 1 70 ? 0.631 -2.868 37.041 1.00 28.39 64 GLU B O 1
ATOM 2574 N N . VAL B 1 71 ? -1.369 -3.833 36.755 1.00 32.07 65 VAL B N 1
ATOM 2575 C CA . VAL B 1 71 ? -1.948 -3.130 37.920 1.00 34.36 65 VAL B CA 1
ATOM 2576 C C . VAL B 1 71 ? -1.710 -3.905 39.217 1.00 31.03 65 VAL B C 1
ATOM 2577 O O . VAL B 1 71 ? -2.204 -3.550 40.268 1.00 34.48 65 VAL B O 1
ATOM 2581 N N . GLY B 1 72 ? -0.922 -4.955 39.161 1.00 30.81 66 GLY B N 1
ATOM 2582 C CA . GLY B 1 72 ? -0.374 -5.562 40.357 1.00 31.29 66 GLY B CA 1
ATOM 2583 C C . GLY B 1 72 ? -1.119 -6.790 40.876 1.00 35.75 66 GLY B C 1
ATOM 2584 O O . GLY B 1 72 ? -0.879 -7.175 42.001 1.00 38.84 66 GLY B O 1
ATOM 2585 N N . ILE B 1 73 ? -1.995 -7.412 40.070 1.00 30.86 67 ILE B N 1
ATOM 2586 C CA . ILE B 1 73 ? -2.723 -8.608 40.485 1.00 28.96 67 ILE B CA 1
ATOM 2587 C C . ILE B 1 73 ? -1.929 -9.764 39.976 1.00 28.55 67 ILE B C 1
ATOM 2588 O O . ILE B 1 73 ? -1.476 -9.736 38.818 1.00 26.68 67 ILE B O 1
ATOM 2593 N N . PRO B 1 74 ? -1.771 -10.831 40.786 1.00 26.72 68 PRO B N 1
ATOM 2594 C CA . PRO B 1 74 ? -0.873 -11.916 40.295 1.00 26.29 68 PRO B CA 1
ATOM 2595 C C . PRO B 1 74 ? -1.584 -12.797 39.244 1.00 25.86 68 PRO B C 1
ATOM 2596 O O . PRO B 1 74 ? -2.605 -13.391 39.534 1.00 30.31 68 PRO B O 1
ATOM 2600 N N . VAL B 1 75 ? -1.107 -12.831 38.043 1.00 26.38 69 VAL B N 1
ATOM 2601 C CA . VAL B 1 75 ? -1.836 -13.477 36.931 1.00 29.46 69 VAL B CA 1
ATOM 2602 C C . VAL B 1 75 ? -0.737 -14.118 36.041 1.00 28.21 69 VAL B C 1
ATOM 2603 O O . VAL B 1 75 ? 0.419 -13.745 36.131 1.00 24.30 69 VAL B O 1
ATOM 2607 N N . PRO B 1 76 ? -1.062 -15.130 35.243 1.00 25.41 70 PRO B N 1
ATOM 2608 C CA . PRO B 1 76 ? 0.048 -15.654 34.438 1.00 28.08 70 PRO B CA 1
ATOM 2609 C C . PRO B 1 76 ? 0.553 -14.679 33.423 1.00 28.28 70 PRO B C 1
ATOM 2610 O O . PRO B 1 76 ? -0.213 -13.918 32.875 1.00 26.20 70 PRO B O 1
ATOM 2614 N N . ARG B 1 77 ? 1.845 -14.713 33.154 1.00 29.65 71 ARG B N 1
ATOM 2615 C CA . ARG B 1 77 ? 2.437 -13.868 32.113 1.00 30.86 71 ARG B CA 1
ATOM 2616 C C . ARG B 1 77 ? 2.086 -14.408 30.730 1.00 28.22 71 ARG B C 1
ATOM 2617 O O . ARG B 1 77 ? 2.156 -15.637 30.475 1.00 24.24 71 ARG B O 1
ATOM 2625 N N . VAL B 1 78 ? 1.831 -13.482 29.823 1.00 23.55 72 VAL B N 1
ATOM 2626 C CA . VAL B 1 78 ? 1.545 -13.822 28.447 1.00 24.07 72 VAL B CA 1
ATOM 2627 C C . VAL B 1 78 ? 2.834 -14.014 27.650 1.00 26.36 72 VAL B C 1
ATOM 2628 O O . VAL B 1 78 ? 3.759 -13.202 27.716 1.00 25.91 72 VAL B O 1
ATOM 2632 N N . VAL B 1 79 ? 2.920 -15.130 26.933 1.00 25.73 73 VAL B N 1
ATOM 2633 C CA . VAL B 1 79 ? 4.082 -15.413 26.110 1.00 26.18 73 VAL B CA 1
ATOM 2634 C C . VAL B 1 79 ? 3.716 -14.826 24.739 1.00 27.97 73 VAL B C 1
ATOM 2635 O O . VAL B 1 79 ? 4.507 -14.127 24.110 1.00 26.45 73 VAL B O 1
ATOM 2639 N N . GLU B 1 80 ? 2.470 -15.078 24.307 1.00 22.95 74 GLU B N 1
ATOM 2640 C CA . GLU B 1 80 ? 2.008 -14.707 23.014 1.00 25.16 74 GLU B CA 1
ATOM 2641 C C . GLU B 1 80 ? 0.482 -14.684 22.974 1.00 26.14 74 GLU B C 1
ATOM 2642 O O . GLU B 1 80 ? -0.169 -15.605 23.510 1.00 25.09 74 GLU B O 1
ATOM 2648 N N . GLY B 1 81 ? -0.115 -13.747 22.247 1.00 23.42 75 GLY B N 1
ATOM 2649 C CA . GLY B 1 81 ? -1.545 -13.812 21.979 1.00 23.81 75 GLY B CA 1
ATOM 2650 C C . GLY B 1 81 ? -1.680 -13.530 20.518 1.00 27.10 75 GLY B C 1
ATOM 2651 O O . GLY B 1 81 ? -0.789 -12.874 19.917 1.00 28.53 75 GLY B O 1
ATOM 2652 N N . GLY B 1 82 ? -2.754 -14.015 19.903 1.00 27.24 76 GLY B N 1
ATOM 2653 C CA . GLY B 1 82 ? -2.903 -13.750 18.463 1.00 26.70 76 GLY B CA 1
ATOM 2654 C C . GLY B 1 82 ? -4.183 -14.269 17.866 1.00 25.36 76 GLY B C 1
ATOM 2655 O O . GLY B 1 82 ? -4.958 -15.019 18.557 1.00 26.34 76 GLY B O 1
ATOM 2656 N N . GLY B 1 83 ? -4.416 -13.872 16.606 1.00 25.01 77 GLY B N 1
ATOM 2657 C CA . GLY B 1 83 ? -5.415 -14.501 15.755 1.00 29.76 77 GLY B CA 1
ATOM 2658 C C . GLY B 1 83 ? -6.537 -13.566 15.438 1.00 32.46 77 GLY B C 1
ATOM 2659 O O . GLY B 1 83 ? -6.357 -12.359 15.490 1.00 28.33 77 GLY B O 1
ATOM 2660 N N . ASP B 1 84 ? -7.726 -14.102 15.161 1.00 39.53 78 ASP B N 1
ATOM 2661 C CA . ASP B 1 84 ? -8.875 -13.212 14.854 1.00 42.89 78 ASP B CA 1
ATOM 2662 C C . ASP B 1 84 ? -10.242 -13.804 15.233 1.00 41.15 78 ASP B C 1
ATOM 2663 O O . ASP B 1 84 ? -10.325 -14.689 16.071 1.00 40.54 78 ASP B O 1
ATOM 2668 N N . GLU B 1 85 ? -11.312 -13.297 14.631 1.00 50.64 79 GLU B N 1
ATOM 2669 C CA . GLU B 1 85 ? -12.693 -13.635 15.073 1.00 55.38 79 GLU B CA 1
ATOM 2670 C C . GLU B 1 85 ? -12.892 -15.099 14.873 1.00 52.27 79 GLU B C 1
ATOM 2671 O O . GLU B 1 85 ? -13.512 -15.753 15.705 1.00 56.45 79 GLU B O 1
ATOM 2677 N N . ARG B 1 86 ? -12.292 -15.590 13.782 1.00 51.92 80 ARG B N 1
ATOM 2678 C CA . ARG B 1 86 ? -12.342 -17.001 13.361 1.00 47.81 80 ARG B CA 1
ATOM 2679 C C . ARG B 1 86 ? -11.601 -17.958 14.321 1.00 49.79 80 ARG B C 1
ATOM 2680 O O . ARG B 1 86 ? -12.205 -18.947 14.830 1.00 43.32 80 ARG B O 1
ATOM 2684 N N . VAL B 1 87 ? -10.294 -17.680 14.539 1.00 38.96 81 VAL B N 1
ATOM 2685 C CA . VAL B 1 87 ? -9.435 -18.532 15.393 1.00 36.16 81 VAL B CA 1
ATOM 2686 C C . VAL B 1 87 ? -8.476 -17.573 16.106 1.00 31.63 81 VAL B C 1
ATOM 2687 O O . VAL B 1 87 ? -7.889 -16.701 15.470 1.00 30.64 81 VAL B O 1
ATOM 2691 N N . ALA B 1 88 ? -8.364 -17.693 17.428 1.00 29.74 82 ALA B N 1
ATOM 2692 C CA . ALA B 1 88 ? -7.392 -16.917 18.166 1.00 27.67 82 ALA B CA 1
ATOM 2693 C C . ALA B 1 88 ? -6.799 -17.835 19.172 1.00 29.24 82 ALA B C 1
ATOM 2694 O O . ALA B 1 88 ? -7.303 -18.936 19.326 1.00 30.61 82 ALA B O 1
ATOM 2696 N N . TRP B 1 89 ? -5.689 -17.384 19.792 1.00 30.28 83 TRP B N 1
ATOM 2697 C CA . TRP B 1 89 ? -5.012 -18.121 20.814 1.00 24.87 83 TRP B CA 1
ATOM 2698 C C . TRP B 1 89 ? -4.326 -17.250 21.819 1.00 22.94 83 TRP B C 1
ATOM 2699 O O . TRP B 1 89 ? -4.030 -16.079 21.598 1.00 20.94 83 TRP B O 1
ATOM 2710 N N . LEU B 1 90 ? -3.975 -17.861 22.939 1.00 23.85 84 LEU B N 1
ATOM 2711 C CA . LEU B 1 90 ? -3.344 -17.193 24.038 1.00 22.23 84 LEU B CA 1
ATOM 2712 C C . LEU B 1 90 ? -2.448 -18.198 24.708 1.00 23.64 84 LEU B C 1
ATOM 2713 O O . LEU B 1 90 ? -2.908 -19.302 25.168 1.00 27.02 84 LEU B O 1
ATOM 2718 N N . VAL B 1 91 ? -1.167 -17.946 24.603 1.00 21.73 85 VAL B N 1
ATOM 2719 C CA . VAL B 1 91 ? -0.156 -18.805 25.207 1.00 21.41 85 VAL B CA 1
ATOM 2720 C C . VAL B 1 91 ? 0.290 -18.029 26.462 1.00 24.55 85 VAL B C 1
ATOM 2721 O O . VAL B 1 91 ? 0.596 -16.780 26.396 1.00 23.59 85 VAL B O 1
ATOM 2725 N N . THR B 1 92 ? 0.231 -18.715 27.604 1.00 25.33 86 THR B N 1
ATOM 2726 C CA . THR B 1 92 ? 0.676 -18.203 28.888 1.00 27.01 86 THR B CA 1
ATOM 2727 C C . THR B 1 92 ? 1.709 -19.091 29.622 1.00 33.25 86 THR B C 1
ATOM 2728 O O . THR B 1 92 ? 1.725 -20.274 29.350 1.00 28.13 86 THR B O 1
ATOM 2732 N N . GLU B 1 93 ? 2.579 -18.501 30.508 1.00 29.70 87 GLU B N 1
ATOM 2733 C CA . GLU B 1 93 ? 3.369 -19.259 31.475 1.00 31.48 87 GLU B CA 1
ATOM 2734 C C . GLU B 1 93 ? 2.506 -19.930 32.555 1.00 29.74 87 GLU B C 1
ATOM 2735 O O . GLU B 1 93 ? 1.602 -19.338 33.096 1.00 29.17 87 GLU B O 1
ATOM 2741 N N . ALA B 1 94 ? 2.774 -21.189 32.855 1.00 33.47 88 ALA B N 1
ATOM 2742 C CA . ALA B 1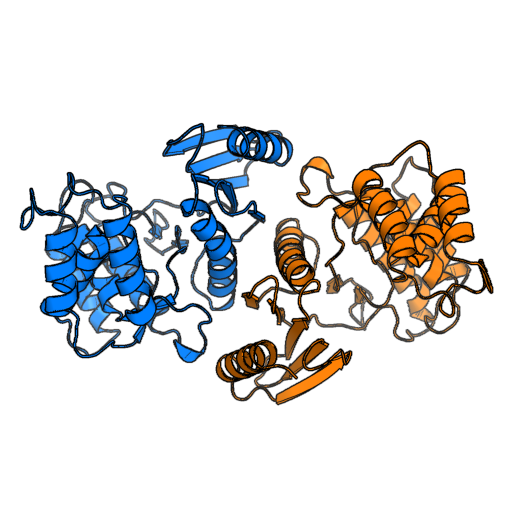 94 ? 2.060 -21.891 33.938 1.00 36.62 88 ALA B CA 1
ATOM 2743 C C . ALA B 1 94 ? 2.293 -21.158 35.251 1.00 31.12 88 ALA B C 1
ATOM 2744 O O . ALA B 1 94 ? 3.377 -20.793 35.500 1.00 40.26 88 ALA B O 1
ATOM 2746 N N . VAL B 1 95 ? 1.254 -20.958 36.055 1.00 37.63 89 VAL B N 1
ATOM 2747 C CA . VAL B 1 95 ? 1.306 -20.410 37.401 1.00 37.56 89 VAL B CA 1
ATOM 2748 C C . VAL B 1 95 ? 1.624 -21.553 38.386 1.00 39.66 89 VAL B C 1
ATOM 2749 O O . VAL B 1 95 ? 0.968 -22.562 38.373 1.00 44.86 89 VAL B O 1
ATOM 2753 N N . PRO B 1 96 ? 2.617 -21.396 39.274 1.00 40.47 90 PRO B N 1
ATOM 2754 C CA . PRO B 1 96 ? 2.781 -22.480 40.263 1.00 38.07 90 PRO B CA 1
ATOM 2755 C C . PRO B 1 96 ? 1.664 -22.471 41.267 1.00 39.99 90 PRO B C 1
ATOM 2756 O O . PRO B 1 96 ? 1.096 -21.398 41.525 1.00 39.10 90 PRO B O 1
ATOM 2760 N N . GLY B 1 97 ? 1.342 -23.653 41.812 1.00 38.28 91 GLY B N 1
ATOM 2761 C CA . GLY B 1 97 ? 0.515 -23.769 43.000 1.00 37.36 91 GLY B CA 1
ATOM 2762 C C . GLY B 1 97 ? -0.610 -24.750 42.852 1.00 38.45 91 GLY B C 1
ATOM 2763 O O . GLY B 1 97 ? -0.663 -25.539 41.903 1.00 39.77 91 GLY B O 1
ATOM 2764 N N . ARG B 1 98 ? -1.539 -24.683 43.794 1.00 38.13 92 ARG B N 1
ATOM 2765 C CA . ARG B 1 98 ? -2.683 -25.598 43.808 1.00 39.30 92 ARG B CA 1
ATOM 2766 C C . ARG B 1 98 ? -3.982 -24.803 43.770 1.00 35.72 92 ARG B C 1
ATOM 2767 O O . ARG B 1 98 ? -4.134 -23.806 44.499 1.00 34.05 92 ARG B O 1
ATOM 2775 N N . PRO B 1 99 ? -4.944 -25.242 42.957 1.00 33.17 93 PRO B N 1
ATOM 2776 C CA . PRO B 1 99 ? -6.246 -24.548 42.941 1.00 33.14 93 PRO B CA 1
ATOM 2777 C C . PRO B 1 99 ? -6.972 -24.586 44.286 1.00 35.29 93 PRO B C 1
ATOM 2778 O O . PRO B 1 99 ? -6.879 -25.583 45.007 1.00 48.24 93 PRO B O 1
ATOM 2782 N N . ALA B 1 100 ? -7.709 -23.529 44.602 1.00 32.62 94 ALA B N 1
ATOM 2783 C CA . ALA B 1 100 ? -8.522 -23.476 45.795 1.00 32.98 94 ALA B CA 1
ATOM 2784 C C . ALA B 1 100 ? -9.611 -24.527 45.748 1.00 30.04 94 ALA B C 1
ATOM 2785 O O . ALA B 1 100 ? -10.282 -24.823 46.735 1.00 27.87 94 ALA B O 1
ATOM 2787 N N . SER B 1 101 ? -9.851 -25.062 44.577 1.00 36.90 95 SER B N 1
ATOM 2788 C CA . SER B 1 101 ? -10.912 -26.026 44.360 1.00 34.41 95 SER B CA 1
ATOM 2789 C C . SER B 1 101 ? -10.430 -27.485 44.600 1.00 38.05 95 SER B C 1
ATOM 2790 O O . SER B 1 101 ? -11.247 -28.443 44.692 1.00 39.33 95 SER B O 1
ATOM 2793 N N . ALA B 1 102 ? -9.126 -27.668 44.642 1.00 39.06 96 ALA B N 1
ATOM 2794 C CA . ALA B 1 102 ? -8.609 -28.932 45.103 1.00 44.68 96 ALA B CA 1
ATOM 2795 C C . ALA B 1 102 ? -8.969 -29.100 46.581 1.00 44.44 96 ALA B C 1
ATOM 2796 O O . ALA B 1 102 ? -9.234 -28.116 47.288 1.00 45.61 96 ALA B O 1
ATOM 2798 N N . ARG B 1 103 ? -9.066 -30.360 46.988 1.00 42.94 97 ARG B N 1
ATOM 2799 C CA . ARG B 1 103 ? -9.260 -30.749 48.361 1.00 46.27 97 ARG B CA 1
ATOM 2800 C C . ARG B 1 103 ? -8.034 -30.376 49.159 1.00 41.01 97 ARG B C 1
ATOM 2801 O O . ARG B 1 103 ? -7.031 -31.021 49.010 1.00 43.08 97 ARG B O 1
ATOM 2809 N N . TRP B 1 104 ? -8.110 -29.307 49.955 1.00 34.62 98 TRP B N 1
ATOM 2810 C CA . TRP B 1 104 ? -7.014 -28.905 50.861 1.00 38.87 98 TRP B CA 1
ATOM 2811 C C . TRP B 1 104 ? -7.137 -29.600 52.229 1.00 39.15 98 TRP B C 1
ATOM 2812 O O . TRP B 1 104 ? -8.242 -29.972 52.667 1.00 43.95 98 TRP B O 1
ATOM 2823 N N . PRO B 1 105 ? -6.034 -29.728 52.941 1.00 37.52 99 PRO B N 1
ATOM 2824 C CA . PRO B 1 105 ? -6.101 -30.266 54.293 1.00 40.20 99 PRO B CA 1
ATOM 2825 C C . PRO B 1 105 ? -6.929 -29.409 55.203 1.00 39.73 99 PRO B C 1
ATOM 2826 O O . PRO B 1 105 ? -6.779 -28.161 55.223 1.00 44.53 99 PRO B O 1
ATOM 2830 N N . ARG B 1 106 ? -7.765 -30.058 55.995 1.00 43.37 100 ARG B N 1
ATOM 2831 C CA . ARG B 1 106 ? -8.635 -29.332 56.948 1.00 45.99 100 ARG B CA 1
ATOM 2832 C C . ARG B 1 106 ? -8.004 -28.170 57.651 1.00 41.43 100 ARG B C 1
ATOM 2833 O O . ARG B 1 106 ? -8.654 -27.165 57.887 1.00 44.64 100 ARG B O 1
ATOM 2841 N N . GLU B 1 107 ? -6.749 -28.307 58.041 1.00 44.77 101 GLU B N 1
ATOM 2842 C CA . GLU B 1 107 ? -6.178 -27.282 58.862 1.00 44.60 101 GLU B CA 1
ATOM 2843 C C . GLU B 1 107 ? -5.904 -26.070 58.061 1.00 42.62 101 GLU B C 1
ATOM 2844 O O . GLU B 1 107 ? -5.583 -25.042 58.646 1.00 40.83 101 GLU B O 1
ATOM 2850 N N . GLN B 1 108 ? -6.037 -26.156 56.732 1.00 41.82 102 GLN B N 1
ATOM 2851 C CA . GLN B 1 108 ? -5.815 -24.988 55.865 1.00 39.61 102 GLN B CA 1
ATOM 2852 C C . GLN B 1 108 ? -7.078 -24.480 55.233 1.00 37.81 102 GLN B C 1
ATOM 2853 O O . GLN B 1 108 ? -7.058 -23.414 54.640 1.00 43.87 102 GLN B O 1
ATOM 2859 N N . ARG B 1 109 ? -8.190 -25.191 55.389 1.00 35.44 103 ARG B N 1
ATOM 2860 C CA . ARG B 1 109 ? -9.394 -24.761 54.719 1.00 35.55 103 ARG B CA 1
ATOM 2861 C C . ARG B 1 109 ? -9.799 -23.305 55.032 1.00 39.43 103 ARG B C 1
ATOM 2862 O O . ARG B 1 109 ? -10.081 -22.508 54.100 1.00 39.21 103 ARG B O 1
ATOM 2870 N N . LEU B 1 110 ? -9.774 -22.917 56.299 1.00 40.38 104 LEU B N 1
ATOM 2871 C CA . LEU B 1 110 ? -9.997 -21.521 56.626 1.00 39.72 104 LEU B CA 1
ATOM 2872 C C . LEU B 1 110 ? -8.922 -20.659 56.043 1.00 33.66 104 LEU B C 1
ATOM 2873 O O . LEU B 1 110 ? -9.249 -19.559 55.603 1.00 32.68 104 LEU B O 1
ATOM 2878 N N . ASP B 1 111 ? -7.656 -21.075 56.021 1.00 32.41 105 ASP B N 1
ATOM 2879 C CA . ASP B 1 111 ? -6.661 -20.131 55.473 1.00 33.13 105 ASP B CA 1
ATOM 2880 C C . ASP B 1 111 ? -6.933 -19.918 53.937 1.00 32.50 105 ASP B C 1
ATOM 2881 O O . ASP B 1 111 ? -6.585 -18.896 53.372 1.00 31.88 105 ASP B O 1
ATOM 2886 N N . VAL B 1 112 ? -7.528 -20.896 53.265 1.00 34.63 106 VAL B N 1
ATOM 2887 C CA . VAL B 1 112 ? -7.781 -20.758 51.803 1.00 34.51 106 VAL B CA 1
ATOM 2888 C C . VAL B 1 112 ? -8.961 -19.776 51.623 1.00 33.55 106 VAL B C 1
ATOM 2889 O O . VAL B 1 112 ? -8.840 -18.824 50.870 1.00 30.48 106 VAL B O 1
ATOM 2893 N N . ALA B 1 113 ? -10.025 -19.930 52.411 1.00 29.73 107 ALA B N 1
ATOM 2894 C CA . ALA B 1 113 ? -11.146 -19.064 52.314 1.00 31.65 107 ALA B CA 1
ATOM 2895 C C . ALA B 1 113 ? -10.755 -17.625 52.679 1.00 33.38 107 ALA B C 1
ATOM 2896 O O . ALA B 1 113 ? -11.238 -16.661 52.080 1.00 33.17 107 ALA B O 1
ATOM 2898 N N . VAL B 1 114 ? -9.879 -17.465 53.661 1.00 36.74 108 VAL B N 1
ATOM 2899 C CA . VAL B 1 114 ? -9.424 -16.142 54.020 1.00 31.85 108 VAL B CA 1
ATOM 2900 C C . VAL B 1 114 ? -8.582 -15.610 52.889 1.00 29.62 108 VAL B C 1
ATOM 2901 O O . VAL B 1 114 ? -8.685 -14.448 52.555 1.00 30.11 108 VAL B O 1
ATOM 2905 N N . ALA B 1 115 ? -7.705 -16.425 52.321 1.00 31.25 109 ALA B N 1
ATOM 2906 C CA . ALA B 1 115 ? -6.806 -15.914 51.254 1.00 31.54 109 ALA B CA 1
ATOM 2907 C C . ALA B 1 115 ? -7.635 -15.491 50.021 1.00 34.09 109 ALA B C 1
ATOM 2908 O O . ALA B 1 115 ? -7.410 -14.441 49.440 1.00 33.91 109 ALA B O 1
ATOM 2910 N N . LEU B 1 116 ? -8.654 -16.289 49.694 1.00 35.42 110 LEU B N 1
ATOM 2911 C CA . LEU B 1 116 ? -9.646 -15.925 48.700 1.00 35.91 110 LEU B CA 1
ATOM 2912 C C . LEU B 1 116 ? -10.282 -14.579 48.976 1.00 36.88 110 LEU B C 1
ATOM 2913 O O . LEU B 1 116 ? -10.492 -13.787 48.047 1.00 34.62 110 LEU B O 1
ATOM 2918 N N . ALA B 1 117 ? -10.586 -14.308 50.232 1.00 34.27 111 ALA B N 1
ATOM 2919 C CA . ALA B 1 117 ? -11.213 -13.061 50.554 1.00 31.43 111 ALA B CA 1
ATOM 2920 C C . ALA B 1 117 ? -10.307 -11.858 50.270 1.00 31.84 111 ALA B C 1
ATOM 2921 O O . ALA B 1 117 ? -10.805 -10.762 49.851 1.00 28.45 111 ALA B O 1
ATOM 2923 N N . GLY B 1 118 ? -9.013 -12.060 50.495 1.00 30.26 112 GLY B N 1
ATOM 2924 C CA . GLY B 1 118 ? -8.022 -11.015 50.372 1.00 32.28 112 GLY B CA 1
ATOM 2925 C C . GLY B 1 118 ? -7.763 -10.743 48.902 1.00 32.72 112 GLY B C 1
ATOM 2926 O O . GLY B 1 118 ? -7.690 -9.607 48.464 1.00 34.97 112 GLY B O 1
ATOM 2927 N N . LEU B 1 119 ? -7.663 -11.798 48.120 1.00 33.57 113 LEU B N 1
ATOM 2928 C CA . LEU B 1 119 ? -7.636 -11.605 46.721 1.00 30.94 113 LEU B CA 1
ATOM 2929 C C . LEU B 1 119 ? -8.878 -10.770 46.267 1.00 29.17 113 LEU B C 1
ATOM 2930 O O . LEU B 1 119 ? -8.700 -9.819 45.507 1.00 33.37 113 LEU B O 1
ATOM 2935 N N . ALA B 1 120 ? -10.108 -11.101 46.688 1.00 26.62 114 ALA B N 1
ATOM 2936 C CA . ALA B 1 120 ? -11.287 -10.355 46.184 1.00 28.46 114 ALA B CA 1
ATOM 2937 C C . ALA B 1 120 ? -11.219 -8.857 46.592 1.00 30.23 114 ALA B C 1
ATOM 2938 O O . ALA B 1 120 ? -11.623 -7.961 45.854 1.00 30.33 114 ALA B O 1
ATOM 2940 N N . ARG B 1 121 ? -10.731 -8.593 47.790 1.00 34.67 115 ARG B N 1
ATOM 2941 C CA . ARG B 1 121 ? -10.741 -7.231 48.296 1.00 34.26 115 ARG B CA 1
ATOM 2942 C C . ARG B 1 121 ? -9.735 -6.477 47.464 1.00 34.14 115 ARG B C 1
ATOM 2943 O O . ARG B 1 121 ? -10.052 -5.368 46.993 1.00 36.99 115 ARG B O 1
ATOM 2957 N N . SER B 1 122 ? -8.585 -7.098 47.200 1.00 31.67 116 SER B N 1
ATOM 2958 C CA . SER B 1 122 ? -7.501 -6.423 46.451 1.00 35.55 116 SER B CA 1
ATOM 2959 C C . SER B 1 122 ? -7.918 -6.079 45.026 1.00 39.00 116 SER B C 1
ATOM 2960 O O . SER B 1 122 ? -7.585 -5.078 44.477 1.00 43.02 116 SER B O 1
ATOM 2963 N N . LEU B 1 123 ? -8.778 -6.878 44.463 1.00 37.88 117 LEU B N 1
ATOM 2964 C CA . LEU B 1 123 ? -9.218 -6.647 43.152 1.00 33.42 117 LEU B CA 1
ATOM 2965 C C . LEU B 1 123 ? -10.275 -5.550 43.205 1.00 36.23 117 LEU B C 1
ATOM 2966 O O . LEU B 1 123 ? -10.236 -4.609 42.425 1.00 31.97 117 LEU B O 1
ATOM 2971 N N . HIS B 1 124 ? -11.159 -5.634 44.198 1.00 31.90 118 HIS B N 1
ATOM 2972 C CA . HIS B 1 124 ? -12.217 -4.650 44.331 1.00 33.65 118 HIS B CA 1
ATOM 2973 C C . HIS B 1 124 ? -11.744 -3.337 44.945 1.00 35.32 118 HIS B C 1
ATOM 2974 O O . HIS B 1 124 ? -12.507 -2.379 45.002 1.00 30.07 118 HIS B O 1
ATOM 2981 N N . ALA B 1 125 ? -10.513 -3.317 45.470 1.00 35.61 119 ALA B N 1
ATOM 2982 C CA . ALA B 1 125 ? -9.866 -2.076 45.981 1.00 38.46 119 ALA B CA 1
ATOM 2983 C C . ALA B 1 125 ? -9.410 -1.214 44.826 1.00 38.85 119 ALA B C 1
ATOM 2984 O O . ALA B 1 125 ? -9.115 -0.060 45.059 1.00 41.59 119 ALA B O 1
ATOM 2986 N N . LEU B 1 126 ? -9.283 -1.817 43.622 1.00 39.73 120 LEU B N 1
ATOM 2987 C CA . LEU B 1 126 ? -8.811 -1.131 42.450 1.00 37.55 120 LEU B CA 1
ATOM 2988 C C . LEU B 1 126 ? -9.814 -0.085 42.052 1.00 41.01 120 LEU B C 1
ATOM 2989 O O . LEU B 1 126 ? -11.002 -0.282 42.160 1.00 47.76 120 LEU B O 1
ATOM 2994 N N . ASP B 1 127 ? -9.323 1.056 41.610 1.00 43.62 121 ASP B N 1
ATOM 2995 C CA . ASP B 1 127 ? -10.170 2.170 41.318 1.00 36.94 121 ASP B CA 1
ATOM 2996 C C . ASP B 1 127 ? -10.730 1.746 39.991 1.00 32.53 121 ASP B C 1
ATOM 2997 O O . ASP B 1 127 ? -9.966 1.626 39.077 1.00 31.39 121 ASP B O 1
ATOM 3002 N N . TRP B 1 128 ? -12.053 1.486 39.898 1.00 29.62 122 TRP B N 1
ATOM 3003 C CA . TRP B 1 128 ? -12.660 0.935 38.698 1.00 30.90 122 TRP B CA 1
ATOM 3004 C C . TRP B 1 128 ? -12.613 1.821 37.536 1.00 32.85 122 TRP B C 1
ATOM 3005 O O . TRP B 1 128 ? -12.661 1.369 36.386 1.00 31.43 122 TRP B O 1
ATOM 3016 N N . GLU B 1 129 ? -12.522 3.116 37.804 1.00 36.85 123 GLU B N 1
ATOM 3017 C CA . GLU B 1 129 ? -12.321 4.115 36.736 1.00 40.72 123 GLU B CA 1
ATOM 3018 C C . GLU B 1 129 ? -11.101 3.890 35.852 1.00 36.90 123 GLU B C 1
ATOM 3019 O O . GLU B 1 129 ? -11.103 4.291 34.678 1.00 35.62 123 GLU B O 1
ATOM 3025 N N . ARG B 1 130 ? -10.067 3.250 36.398 1.00 35.94 124 ARG B N 1
ATOM 3026 C CA . ARG B 1 130 ? -8.877 2.913 35.612 1.00 36.22 124 ARG B CA 1
ATOM 3027 C C . ARG B 1 130 ? -9.069 1.750 34.649 1.00 34.62 124 ARG B C 1
ATOM 3028 O O . ARG B 1 130 ? -8.282 1.526 33.718 1.00 28.86 124 ARG B O 1
ATOM 3036 N N . CYS B 1 131 ? -10.112 0.979 34.869 1.00 34.13 125 CYS B N 1
ATOM 3037 C CA . CYS B 1 131 ? -10.199 -0.329 34.259 1.00 29.79 125 CYS B CA 1
ATOM 3038 C C . CYS B 1 131 ? -10.851 -0.156 32.943 1.00 28.54 125 CYS B C 1
ATOM 3039 O O . CYS B 1 131 ? -11.930 0.393 32.839 1.00 27.31 125 CYS B O 1
ATOM 3042 N N . PRO B 1 132 ? -10.211 -0.680 31.893 1.00 27.12 126 PRO B N 1
ATOM 3043 C CA . PRO B 1 132 ? -10.746 -0.530 30.539 1.00 26.08 126 PRO B CA 1
ATOM 3044 C C . PRO B 1 132 ? -11.952 -1.381 30.187 1.00 26.00 126 PRO B C 1
ATOM 3045 O O . PRO B 1 132 ? -12.506 -1.251 29.108 1.00 25.85 126 PRO B O 1
ATOM 3049 N N . PHE B 1 133 ? -12.305 -2.307 31.026 1.00 24.08 127 PHE B N 1
ATOM 3050 C CA . PHE B 1 133 ? -13.123 -3.425 30.609 1.00 25.78 127 PHE B CA 1
ATOM 3051 C C . PHE B 1 133 ? -14.415 -3.194 31.340 1.00 27.14 127 PHE B C 1
ATOM 3052 O O . PHE B 1 133 ? -14.386 -2.873 32.514 1.00 24.80 127 PHE B O 1
ATOM 3060 N N . ASP B 1 134 ? -15.508 -3.392 30.634 1.00 27.11 128 ASP B N 1
ATOM 3061 C CA . ASP B 1 134 ? -16.845 -3.146 31.194 1.00 30.86 128 ASP B CA 1
ATOM 3062 C C . ASP B 1 134 ? -17.678 -4.413 31.284 1.00 27.34 128 ASP B C 1
ATOM 3063 O O . ASP B 1 134 ? -17.922 -5.020 30.306 1.00 30.85 128 ASP B O 1
ATOM 3068 N N . ARG B 1 135 ? -18.079 -4.843 32.462 1.00 29.42 129 ARG B N 1
ATOM 3069 C CA . ARG B 1 135 ? -18.982 -5.956 32.523 1.00 30.08 129 ARG B CA 1
ATOM 3070 C C . ARG B 1 135 ? -20.200 -5.671 33.409 1.00 28.54 129 ARG B C 1
ATOM 3071 O O . ARG B 1 135 ? -20.667 -6.537 34.175 1.00 24.55 129 ARG B O 1
ATOM 3079 N N . SER B 1 136 ? -20.732 -4.464 33.236 1.00 25.51 130 SER B N 1
ATOM 3080 C CA . SER B 1 136 ? -21.757 -3.970 34.099 1.00 26.08 130 SER B CA 1
ATOM 3081 C C . SER B 1 136 ? -23.142 -4.472 33.641 1.00 28.43 130 SER B C 1
ATOM 3082 O O . SER B 1 136 ? -23.261 -5.214 32.652 1.00 25.55 130 SER B O 1
ATOM 3085 N N . LEU B 1 137 ? -24.179 -4.101 34.395 1.00 29.47 131 LEU B N 1
ATOM 3086 C CA . LEU B 1 137 ? -25.509 -4.607 34.088 1.00 28.45 131 LEU B CA 1
ATOM 3087 C C . LEU B 1 137 ? -25.921 -4.298 32.668 1.00 28.91 131 LEU B C 1
ATOM 3088 O O . LEU B 1 137 ? -26.471 -5.159 31.968 1.00 36.94 131 LEU B O 1
ATOM 3093 N N . ALA B 1 138 ? -25.638 -3.064 32.238 1.00 29.89 132 ALA B N 1
ATOM 3094 C CA . ALA B 1 138 ? -25.851 -2.592 30.854 1.00 29.76 132 ALA B CA 1
ATOM 3095 C C . ALA B 1 138 ? -25.290 -3.477 29.798 1.00 33.24 132 ALA B C 1
ATOM 3096 O O . ALA B 1 138 ? -25.787 -3.509 28.675 1.00 33.81 132 ALA B O 1
ATOM 3098 N N . VAL B 1 139 ? -24.267 -4.238 30.138 1.00 33.52 133 VAL B N 1
ATOM 3099 C CA . VAL B 1 139 ? -23.662 -5.161 29.178 1.00 30.18 133 VAL B CA 1
ATOM 3100 C C . VAL B 1 139 ? -24.269 -6.528 29.431 1.00 29.83 133 VAL B C 1
ATOM 3101 O O . VAL B 1 139 ? -24.649 -7.219 28.483 1.00 26.61 133 VAL B O 1
ATOM 3105 N N . THR B 1 140 ? -24.380 -6.923 30.696 1.00 25.82 134 THR B N 1
ATOM 3106 C CA . THR B 1 140 ? -24.732 -8.321 30.986 1.00 26.29 134 THR B CA 1
ATOM 3107 C C . THR B 1 140 ? -26.188 -8.649 30.864 1.00 28.07 134 THR B C 1
ATOM 3108 O O . THR B 1 140 ? -26.484 -9.695 30.360 1.00 33.08 134 THR B O 1
ATOM 3112 N N . VAL B 1 141 ? -27.099 -7.752 31.236 1.00 29.70 135 VAL B N 1
ATOM 3113 C CA . VAL B 1 141 ? -28.527 -8.111 31.193 1.00 30.68 135 VAL B CA 1
ATOM 3114 C C . VAL B 1 141 ? -28.980 -8.273 29.749 1.00 34.52 135 VAL B C 1
ATOM 3115 O O . VAL B 1 141 ? -29.654 -9.255 29.441 1.00 40.35 135 VAL B O 1
ATOM 3119 N N . PRO B 1 142 ? -28.558 -7.364 28.848 1.00 34.67 136 PRO B N 1
ATOM 3120 C CA . PRO B 1 142 ? -28.871 -7.601 27.459 1.00 35.13 136 PRO B CA 1
ATOM 3121 C C . PRO B 1 142 ? -28.319 -8.895 26.896 1.00 33.57 136 PRO B C 1
ATOM 3122 O O . PRO B 1 142 ? -28.964 -9.498 26.047 1.00 34.64 136 PRO B O 1
ATOM 3126 N N . GLN B 1 143 ? -27.141 -9.338 27.356 1.00 34.98 137 GLN B N 1
ATOM 3127 C CA . GLN B 1 143 ? -26.578 -10.645 26.880 1.00 32.90 137 GLN B CA 1
ATOM 3128 C C . GLN B 1 143 ? -27.344 -11.810 27.503 1.00 29.91 137 GLN B C 1
ATOM 3129 O O . GLN B 1 143 ? -27.387 -12.891 26.943 1.00 26.91 137 GLN B O 1
ATOM 3135 N N . ALA B 1 144 ? -27.915 -11.581 28.684 1.00 30.14 138 ALA B N 1
ATOM 3136 C CA . ALA B 1 144 ? -28.741 -12.596 29.293 1.00 31.45 138 ALA B CA 1
ATOM 3137 C C . ALA B 1 144 ? -30.006 -12.739 28.431 1.00 31.68 138 ALA B C 1
ATOM 3138 O O . ALA B 1 144 ? -30.387 -13.873 28.049 1.00 35.15 138 ALA B O 1
ATOM 3140 N N . ALA B 1 145 ? -30.678 -11.616 28.144 1.00 31.91 139 ALA B N 1
ATOM 3141 C CA . ALA B 1 145 ? -31.899 -11.666 27.292 1.00 36.74 139 ALA B CA 1
ATOM 3142 C C . ALA B 1 145 ? -31.538 -12.336 25.953 1.00 39.91 139 ALA B C 1
ATOM 3143 O O . ALA B 1 145 ? -32.209 -13.246 25.475 1.00 39.55 139 ALA B O 1
ATOM 3145 N N . ARG B 1 146 ? -30.386 -11.989 25.399 1.00 42.12 140 ARG B N 1
ATOM 3146 C CA . ARG B 1 146 ? -30.004 -12.604 24.152 1.00 39.58 140 ARG B CA 1
ATOM 3147 C C . ARG B 1 146 ? -29.750 -14.098 24.275 1.00 41.13 140 ARG B C 1
ATOM 3148 O O . ARG B 1 146 ? -30.097 -14.883 23.353 1.00 33.37 140 ARG B O 1
ATOM 3156 N N . ALA B 1 147 ? -29.144 -14.511 25.389 1.00 40.16 141 ALA B N 1
ATOM 3157 C CA . ALA B 1 147 ? -28.834 -15.926 25.554 1.00 38.87 141 ALA B CA 1
ATOM 3158 C C . ALA B 1 147 ? -30.122 -16.772 25.656 1.00 39.97 141 ALA B C 1
ATOM 3159 O O . ALA B 1 147 ? -30.147 -17.920 25.223 1.00 37.47 141 ALA B O 1
ATOM 3161 N N . VAL B 1 148 ? -31.181 -16.185 26.209 1.00 43.21 142 VAL B N 1
ATOM 3162 C CA . VAL B 1 148 ? -32.491 -16.817 26.254 1.00 43.56 142 VAL B CA 1
ATOM 3163 C C . VAL B 1 148 ? -33.044 -16.983 24.804 1.00 45.25 142 VAL B C 1
ATOM 3164 O O . VAL B 1 148 ? -33.503 -18.061 24.450 1.00 45.22 142 VAL B O 1
ATOM 3168 N N . ALA B 1 149 ? -32.954 -15.920 24.000 1.00 41.62 143 ALA B N 1
ATOM 3169 C CA . ALA B 1 149 ? -33.429 -15.898 22.612 1.00 46.49 143 ALA B CA 1
ATOM 3170 C C . ALA B 1 149 ? -32.720 -16.904 21.746 1.00 48.20 143 ALA B C 1
ATOM 3171 O O . ALA B 1 149 ? -33.340 -17.562 20.937 1.00 56.26 143 ALA B O 1
ATOM 3173 N N . GLU B 1 150 ? -31.418 -17.054 21.933 1.00 46.33 144 GLU B N 1
ATOM 3174 C CA . GLU B 1 150 ? -30.650 -17.968 21.126 1.00 40.42 144 GLU B CA 1
ATOM 3175 C C . GLU B 1 150 ? -30.740 -19.371 21.573 1.00 41.35 144 GLU B C 1
ATOM 3176 O O . GLU B 1 150 ? -30.145 -20.223 20.949 1.00 46.28 144 GLU B O 1
ATOM 3182 N N . GLY B 1 151 ? -31.381 -19.641 22.705 1.00 45.82 145 GLY B N 1
ATOM 3183 C CA . GLY B 1 151 ? -31.323 -20.985 23.323 1.00 42.10 145 GLY B CA 1
ATOM 3184 C C . GLY B 1 151 ? -29.942 -21.410 23.863 1.00 46.74 145 GLY B C 1
ATOM 3185 O O . GLY B 1 151 ? -29.672 -22.583 23.935 1.00 45.61 145 GLY B O 1
ATOM 3186 N N . SER B 1 152 ? -29.079 -20.452 24.213 1.00 48.12 146 SER B N 1
ATOM 3187 C CA . SER B 1 152 ? -27.687 -20.695 24.700 1.00 45.83 146 SER B CA 1
ATOM 3188 C C . SER B 1 152 ? -27.627 -21.171 26.168 1.00 49.25 146 SER B C 1
ATOM 3189 O O . SER B 1 152 ? -26.669 -21.820 26.582 1.00 49.42 146 SER B O 1
ATOM 3192 N N . VAL B 1 153 ? -28.613 -20.782 26.962 1.00 45.52 147 VAL B N 1
ATOM 3193 C CA . VAL B 1 153 ? -28.725 -21.234 28.348 1.00 45.54 147 VAL B CA 1
ATOM 3194 C C . VAL B 1 153 ? -28.996 -22.719 28.510 1.00 50.91 147 VAL B C 1
ATOM 3195 O O . VAL B 1 153 ? -29.989 -23.238 28.007 1.00 49.85 147 VAL B O 1
ATOM 3199 N N . ASP B 1 154 ? -28.131 -23.400 29.254 1.00 63.79 148 ASP B N 1
ATOM 3200 C CA . ASP B 1 154 ? -28.322 -24.814 29.545 1.00 65.21 148 ASP B CA 1
ATOM 3201 C C . ASP B 1 154 ? -29.357 -25.010 30.667 1.00 63.17 148 ASP B C 1
ATOM 3202 O O . ASP B 1 154 ? -29.040 -24.888 31.842 1.00 60.43 148 ASP B O 1
ATOM 3207 N N . LEU B 1 155 ? -30.594 -25.325 30.292 1.00 65.05 149 LEU B N 1
ATOM 3208 C CA . LEU B 1 155 ? -31.701 -25.384 31.247 1.00 57.95 149 LEU B CA 1
ATOM 3209 C C . LEU B 1 155 ? -31.714 -26.674 32.095 1.00 63.19 149 LEU B C 1
ATOM 3210 O O . LEU B 1 155 ? -32.385 -26.739 33.114 1.00 52.77 149 LEU B O 1
ATOM 3215 N N . GLU B 1 156 ? -30.988 -27.706 31.668 1.00 74.33 150 GLU B N 1
ATOM 3216 C CA . GLU B 1 156 ? -30.833 -28.912 32.490 1.00 79.46 150 GLU B CA 1
ATOM 3217 C C . GLU B 1 156 ? -29.775 -28.621 33.559 1.00 82.67 150 GLU B C 1
ATOM 3218 O O . GLU B 1 156 ? -29.917 -29.044 34.709 1.00 92.91 150 GLU B O 1
ATOM 3221 N N . ASP B 1 157 ? -28.762 -27.832 33.196 1.00 79.43 151 ASP B N 1
ATOM 3222 C CA . ASP B 1 157 ? -27.588 -27.611 34.048 1.00 70.94 151 ASP B CA 1
ATOM 3223 C C . ASP B 1 157 ? -27.741 -26.485 35.096 1.00 62.13 151 ASP B C 1
ATOM 3224 O O . ASP B 1 157 ? -26.763 -26.082 35.706 1.00 57.12 151 ASP B O 1
ATOM 3229 N N . LEU B 1 158 ? -28.955 -25.992 35.317 1.00 58.02 152 LEU B N 1
ATOM 3230 C CA . LEU B 1 158 ? -29.198 -24.910 36.313 1.00 60.88 152 LEU B CA 1
ATOM 3231 C C . LEU B 1 158 ? -28.865 -25.421 37.700 1.00 69.21 152 LEU B C 1
ATOM 3232 O O . LEU B 1 158 ? -28.775 -26.632 37.909 1.00 70.74 152 LEU B O 1
ATOM 3237 N N . ASP B 1 159 ? -28.718 -24.508 38.657 1.00 72.36 153 ASP B N 1
ATOM 3238 C CA . ASP B 1 159 ? -28.558 -24.911 40.070 1.00 78.28 153 ASP B CA 1
ATOM 3239 C C . ASP B 1 159 ? -29.894 -25.470 40.603 1.00 82.07 153 ASP B C 1
ATOM 3240 O O . ASP B 1 159 ? -30.991 -25.013 40.182 1.00 67.78 153 ASP B O 1
ATOM 3245 N N . GLU B 1 160 ? -29.789 -26.442 41.524 1.00 79.14 154 GLU B N 1
ATOM 3246 C CA . GLU B 1 160 ? -30.958 -27.011 42.215 1.00 76.71 154 GLU B CA 1
ATOM 3247 C C . GLU B 1 160 ? -31.959 -25.902 42.561 1.00 66.48 154 GLU B C 1
ATOM 3248 O O . GLU B 1 160 ? -33.160 -26.146 42.561 1.00 72.65 154 GLU B O 1
ATOM 3250 N N . GLU B 1 161 ? -31.456 -24.692 42.836 1.00 70.58 155 GLU B N 1
ATOM 3251 C CA . GLU B 1 161 ? -32.300 -23.495 43.068 1.00 71.38 155 GLU B CA 1
ATOM 3252 C C . GLU B 1 161 ? -33.523 -23.504 42.125 1.00 71.94 155 GLU B C 1
ATOM 3253 O O . GLU B 1 161 ? -34.662 -23.412 42.585 1.00 65.76 155 GLU B O 1
ATOM 3259 N N . ARG B 1 162 ? -33.274 -23.700 40.829 1.00 77.68 156 ARG B N 1
ATOM 3260 C CA . ARG B 1 162 ? -34.286 -23.475 39.767 1.00 86.79 156 ARG B CA 1
ATOM 3261 C C . ARG B 1 162 ? -35.011 -24.673 39.231 1.00 90.70 156 ARG B C 1
ATOM 3262 O O . ARG B 1 162 ? -36.131 -24.511 38.710 1.00 83.89 156 ARG B O 1
ATOM 3270 N N . LYS B 1 163 ? -34.338 -25.833 39.296 1.00 88.77 157 LYS B N 1
ATOM 3271 C CA . LYS B 1 163 ? -34.819 -27.107 38.738 1.00 79.32 157 LYS B CA 1
ATOM 3272 C C . LYS B 1 163 ? -36.132 -26.940 37.963 1.00 70.67 157 LYS B C 1
ATOM 3273 O O . LYS B 1 163 ? -37.149 -26.485 38.498 1.00 63.06 157 LYS B O 1
ATOM 3275 N N . GLY B 1 164 ? -36.066 -27.259 36.673 1.00 71.26 158 GLY B N 1
ATOM 3276 C CA . GLY B 1 164 ? -37.223 -27.245 35.798 1.00 69.98 158 GLY B CA 1
ATOM 3277 C C . GLY B 1 164 ? -37.580 -25.907 35.194 1.00 70.03 158 GLY B C 1
ATOM 3278 O O . GLY B 1 164 ? -38.443 -25.852 34.297 1.00 59.44 158 GLY B O 1
ATOM 3279 N N . TRP B 1 165 ? -36.941 -24.830 35.674 1.00 67.38 159 TRP B N 1
ATOM 3280 C CA . TRP B 1 165 ? -37.289 -23.473 35.233 1.00 58.68 159 TRP B CA 1
ATOM 3281 C C . TRP B 1 165 ? -37.022 -23.324 33.726 1.00 52.13 159 TRP B C 1
ATOM 3282 O O . TRP B 1 165 ? -36.194 -24.027 33.113 1.00 45.83 159 TRP B O 1
ATOM 3284 N N . SER B 1 166 ? -37.765 -22.437 33.101 1.00 42.18 160 SER B N 1
ATOM 3285 C CA . SER B 1 166 ? -37.572 -22.195 31.720 1.00 46.77 160 SER B CA 1
ATOM 3286 C C . SER B 1 166 ? -36.770 -20.881 31.512 1.00 46.38 160 SER B C 1
ATOM 3287 O O . SER B 1 166 ? -36.789 -19.984 32.363 1.00 39.99 160 SER B O 1
ATOM 3290 N N . GLY B 1 167 ? -36.153 -20.756 30.337 1.00 41.05 161 GLY B N 1
ATOM 3291 C CA . GLY B 1 167 ? -35.442 -19.551 29.944 1.00 36.10 161 GLY B CA 1
ATOM 3292 C C . GLY B 1 167 ? -36.248 -18.314 30.158 1.00 40.90 161 GLY B C 1
ATOM 3293 O O . GLY B 1 167 ? -35.733 -17.350 30.731 1.00 42.34 161 GLY B O 1
ATOM 3294 N N . GLU B 1 168 ? -37.516 -18.320 29.723 1.00 44.46 162 GLU B N 1
ATOM 3295 C CA . GLU B 1 168 ? -38.359 -17.110 29.857 1.00 47.24 162 GLU B CA 1
ATOM 3296 C C . GLU B 1 168 ? -38.714 -16.828 31.312 1.00 45.25 162 GLU B C 1
ATOM 3297 O O . GLU B 1 168 ? -38.823 -15.660 31.681 1.00 40.26 162 GLU B O 1
ATOM 3303 N N . ARG B 1 169 ? -38.858 -17.877 32.122 1.00 48.83 163 ARG B N 1
ATOM 3304 C CA . ARG B 1 169 ? -39.139 -17.695 33.554 1.00 51.92 163 ARG B CA 1
ATOM 3305 C C . ARG B 1 169 ? -37.925 -17.051 34.223 1.00 44.85 163 ARG B C 1
ATOM 3306 O O . ARG B 1 169 ? -38.073 -16.101 34.971 1.00 49.20 163 ARG B O 1
ATOM 3310 N N . LEU B 1 170 ? -36.749 -17.573 33.904 1.00 40.46 164 LEU B N 1
ATOM 3311 C CA . LEU B 1 170 ? -35.439 -17.061 34.375 1.00 40.97 164 LEU B CA 1
ATOM 3312 C C . LEU B 1 170 ? -35.246 -15.566 34.101 1.00 38.32 164 LEU B C 1
ATOM 3313 O O . LEU B 1 170 ? -34.998 -14.744 35.020 1.00 38.10 164 LEU B O 1
ATOM 3318 N N . LEU B 1 171 ? -35.414 -15.204 32.835 1.00 37.49 165 LEU B N 1
ATOM 3319 C CA . LEU B 1 171 ? -35.231 -13.816 32.404 1.00 38.37 165 LEU B CA 1
ATOM 3320 C C . LEU B 1 171 ? -36.211 -12.878 33.099 1.00 41.19 165 LEU B C 1
ATOM 3321 O O . LEU B 1 171 ? -35.828 -11.786 33.548 1.00 37.28 165 LEU B O 1
ATOM 3326 N N . ALA B 1 172 ? -37.472 -13.308 33.231 1.00 44.10 166 ALA B N 1
ATOM 3327 C CA . ALA B 1 172 ? -38.466 -12.518 33.998 1.00 43.69 166 ALA B CA 1
ATOM 3328 C C . ALA B 1 172 ? -37.991 -12.256 35.424 1.00 42.05 166 ALA B C 1
ATOM 3329 O O . ALA B 1 172 ? -38.012 -11.104 35.874 1.00 46.79 166 ALA B O 1
ATOM 3331 N N . GLU B 1 173 ? -37.559 -13.313 36.121 1.00 35.94 167 GLU B N 1
ATOM 3332 C CA . GLU B 1 173 ? -37.032 -13.203 37.498 1.00 37.15 167 GLU B CA 1
ATOM 3333 C C . GLU B 1 173 ? -35.797 -12.243 37.592 1.00 35.49 167 GLU B C 1
ATOM 3334 O O . GLU B 1 173 ? -35.736 -11.295 38.423 1.00 36.61 167 GLU B O 1
ATOM 3340 N N . LEU B 1 174 ? -34.842 -12.468 36.698 1.00 36.33 168 LEU B N 1
ATOM 3341 C CA . LEU B 1 174 ? -33.677 -11.522 36.522 1.00 39.07 168 LEU B CA 1
ATOM 3342 C C . LEU B 1 174 ? -34.130 -10.072 36.414 1.00 34.62 168 LEU B C 1
ATOM 3343 O O . LEU B 1 174 ? -33.639 -9.185 37.104 1.00 33.99 168 LEU B O 1
ATOM 3348 N N . GLU B 1 175 ? -35.108 -9.858 35.565 1.00 40.45 169 GLU B N 1
ATOM 3349 C CA . GLU B 1 175 ? -35.543 -8.526 35.277 1.00 42.64 169 GLU B CA 1
ATOM 3350 C C . GLU B 1 175 ? -36.254 -7.990 36.441 1.00 42.93 169 GLU B C 1
ATOM 3351 O O . GLU B 1 175 ? -36.040 -6.853 36.859 1.00 46.38 169 GLU B O 1
ATOM 3357 N N . ARG B 1 176 ? -37.123 -8.832 36.974 1.00 44.41 170 ARG B N 1
ATOM 3358 C CA . ARG B 1 176 ? -37.936 -8.471 38.118 1.00 42.37 170 ARG B CA 1
ATOM 3359 C C . ARG B 1 176 ? -37.062 -8.120 39.318 1.00 40.99 170 ARG B C 1
ATOM 3360 O O . ARG B 1 176 ? -37.416 -7.252 40.083 1.00 41.51 170 ARG B O 1
ATOM 3368 N N . THR B 1 177 ? -35.921 -8.781 39.476 1.00 40.89 171 THR B N 1
ATOM 3369 C CA . THR B 1 177 ? -35.094 -8.556 40.711 1.00 36.14 171 THR B CA 1
ATOM 3370 C C . THR B 1 177 ? -33.790 -7.772 40.450 1.00 37.48 171 THR B C 1
ATOM 3371 O O . THR B 1 177 ? -32.857 -7.859 41.236 1.00 33.22 171 THR B O 1
ATOM 3375 N N . ARG B 1 178 ? -33.699 -7.055 39.312 1.00 39.25 172 ARG B N 1
ATOM 3376 C CA . ARG B 1 178 ? -32.477 -6.401 38.972 1.00 35.68 172 ARG B CA 1
ATOM 3377 C C . ARG B 1 178 ? -32.277 -5.380 40.036 1.00 34.08 172 ARG B C 1
ATOM 3378 O O . ARG B 1 178 ? -33.198 -4.638 40.273 1.00 35.14 172 ARG B O 1
ATOM 3386 N N . PRO B 1 179 ? -31.070 -5.277 40.637 1.00 34.68 173 PRO B N 1
ATOM 3387 C CA . PRO B 1 179 ? -30.895 -4.206 41.618 1.00 34.89 173 PRO B CA 1
ATOM 3388 C C . PRO B 1 179 ? -30.962 -2.839 40.983 1.00 34.82 173 PRO B C 1
ATOM 3389 O O . PRO B 1 179 ? -30.694 -2.651 39.784 1.00 45.14 173 PRO B O 1
ATOM 3393 N N . ALA B 1 180 ? -31.283 -1.864 41.808 1.00 40.16 174 ALA B N 1
ATOM 3394 C CA . ALA B 1 180 ? -31.433 -0.464 41.376 1.00 37.66 174 ALA B CA 1
ATOM 3395 C C . ALA B 1 180 ? -30.105 0.266 41.224 1.00 37.04 174 ALA B C 1
ATOM 3396 O O . ALA B 1 180 ? -30.036 1.348 40.662 1.00 45.07 174 ALA B O 1
ATOM 3398 N N . ASP B 1 181 ? -29.038 -0.388 41.629 1.00 36.88 175 ASP B N 1
ATOM 3399 C CA . ASP B 1 181 ? -27.823 0.204 42.096 1.00 38.27 175 ASP B CA 1
ATOM 3400 C C . ASP B 1 181 ? -26.680 -0.716 41.624 1.00 37.94 175 ASP B C 1
ATOM 3401 O O . ASP B 1 181 ? -26.796 -1.942 41.772 1.00 38.60 175 ASP B O 1
ATOM 3406 N N . GLU B 1 182 ? -25.567 -0.213 41.091 1.00 39.95 176 GLU B N 1
ATOM 3407 C CA . GLU B 1 182 ? -24.326 -1.050 41.092 1.00 36.88 176 GLU B CA 1
ATOM 3408 C C . GLU B 1 182 ? -23.265 -0.426 41.963 1.00 40.01 176 GLU B C 1
ATOM 3409 O O . GLU B 1 182 ? -22.986 0.738 41.824 1.00 39.86 176 GLU B O 1
ATOM 3415 N N . ASP B 1 183 ? -22.745 -1.196 42.924 1.00 33.63 177 ASP B N 1
ATOM 3416 C CA . ASP B 1 183 ? -21.656 -0.772 43.782 1.00 38.13 177 ASP B CA 1
ATOM 3417 C C . ASP B 1 183 ? -20.429 -1.258 42.958 1.00 36.84 177 ASP B C 1
ATOM 3418 O O . ASP B 1 183 ? -19.988 -2.395 43.083 1.00 32.85 177 ASP B O 1
ATOM 3423 N N . LEU B 1 184 ? -19.941 -0.411 42.073 1.00 29.03 178 LEU B N 1
ATOM 3424 C CA . LEU B 1 184 ? -18.935 -0.801 41.082 1.00 30.45 178 LEU B CA 1
ATOM 3425 C C . LEU B 1 184 ? -17.533 -1.170 41.677 1.00 29.86 178 LEU B C 1
ATOM 3426 O O . LEU B 1 184 ? -17.142 -0.664 42.690 1.00 31.36 178 LEU B O 1
ATOM 3431 N N . ALA B 1 185 ? -16.926 -2.208 41.102 1.00 26.86 179 ALA B N 1
ATOM 3432 C CA . ALA B 1 185 ? -15.574 -2.599 41.367 1.00 27.36 179 ALA B CA 1
ATOM 3433 C C . ALA B 1 185 ? -14.974 -3.308 40.183 1.00 26.90 179 ALA B C 1
ATOM 3434 O O . ALA B 1 185 ? -15.700 -3.746 39.238 1.00 26.46 179 ALA B O 1
ATOM 3436 N N . VAL B 1 186 ? -13.654 -3.435 40.211 1.00 26.85 180 VAL B N 1
ATOM 3437 C CA . VAL B 1 186 ? -12.959 -4.237 39.196 1.00 28.00 180 VAL B CA 1
ATOM 3438 C C . VAL B 1 186 ? -13.218 -5.672 39.615 1.00 26.78 180 VAL B C 1
ATOM 3439 O O . VAL B 1 186 ? -12.799 -6.077 40.720 1.00 31.54 180 VAL B O 1
ATOM 3443 N N . CYS B 1 187 ? -13.965 -6.405 38.799 1.00 20.60 181 CYS B N 1
ATOM 3444 C CA . CYS B 1 187 ? -14.340 -7.794 39.106 1.00 22.60 181 CYS B CA 1
ATOM 3445 C C . CYS B 1 187 ? -13.723 -8.787 38.096 1.00 22.99 181 CYS B C 1
ATOM 3446 O O . CYS B 1 187 ? -13.609 -8.488 36.863 1.00 27.15 181 CYS B O 1
ATOM 3449 N N . HIS B 1 188 ? -13.501 -10.008 38.563 1.00 23.63 182 HIS B N 1
ATOM 3450 C CA . HIS B 1 188 ? -12.987 -11.087 37.745 1.00 20.37 182 HIS B CA 1
ATOM 3451 C C . HIS B 1 188 ? -14.006 -11.644 36.833 1.00 21.59 182 HIS B C 1
ATOM 3452 O O . HIS B 1 188 ? -13.715 -12.031 35.658 1.00 25.84 182 HIS B O 1
ATOM 3459 N N . GLY B 1 189 ? -15.216 -11.798 37.359 1.00 20.64 183 GLY B N 1
ATOM 3460 C CA . GLY B 1 189 ? -16.339 -12.263 36.555 1.00 21.96 183 GLY B CA 1
ATOM 3461 C C . GLY B 1 189 ? -16.631 -13.764 36.605 1.00 25.08 183 GLY B C 1
ATOM 3462 O O . GLY B 1 189 ? -17.726 -14.263 36.277 1.00 25.53 183 GLY B O 1
ATOM 3463 N N . ASP B 1 190 ? -15.650 -14.530 36.979 1.00 30.30 184 ASP B N 1
ATOM 3464 C CA . ASP B 1 190 ? -15.897 -15.944 37.188 1.00 27.98 184 ASP B CA 1
ATOM 3465 C C . ASP B 1 190 ? -15.070 -16.364 38.410 1.00 25.20 184 ASP B C 1
ATOM 3466 O O . ASP B 1 190 ? -14.257 -17.228 38.335 1.00 28.48 184 ASP B O 1
ATOM 3471 N N . LEU B 1 191 ? -15.264 -15.709 39.545 1.00 27.80 185 LEU B N 1
ATOM 3472 C CA . LEU B 1 191 ? -14.328 -15.919 40.647 1.00 28.32 185 LEU B CA 1
ATOM 3473 C C . LEU B 1 191 ? -14.783 -17.158 41.433 1.00 29.43 185 LEU B C 1
ATOM 3474 O O . LEU B 1 191 ? -15.549 -17.061 42.347 1.00 28.50 185 LEU B O 1
ATOM 3479 N N . CYS B 1 192 ? -14.291 -18.305 41.037 1.00 29.21 186 CYS B N 1
ATOM 3480 C CA . CYS B 1 192 ? -14.734 -19.581 41.534 1.00 29.99 186 CYS B CA 1
ATOM 3481 C C . CYS B 1 192 ? -13.377 -20.114 42.076 1.00 31.25 186 CYS B C 1
ATOM 3482 O O . CYS B 1 192 ? -12.334 -19.586 41.662 1.00 29.71 186 CYS B O 1
ATOM 3486 N N . PRO B 1 193 ? -13.356 -21.043 43.071 1.00 29.83 187 PRO B N 1
ATOM 3487 C CA . PRO B 1 193 ? -12.080 -21.543 43.640 1.00 30.23 187 PRO B CA 1
ATOM 3488 C C . PRO B 1 193 ? -11.125 -22.247 42.644 1.00 26.96 187 PRO B C 1
ATOM 3489 O O . PRO B 1 193 ? -9.898 -22.302 42.831 1.00 30.04 187 PRO B O 1
ATOM 3493 N N . ASP B 1 194 ? -11.695 -22.798 41.592 1.00 28.73 188 ASP B N 1
ATOM 3494 C CA . ASP B 1 194 ? -10.982 -23.254 40.390 1.00 31.09 188 ASP B CA 1
ATOM 3495 C C . ASP B 1 194 ? -10.049 -22.232 39.727 1.00 32.61 188 ASP B C 1
ATOM 3496 O O . ASP B 1 194 ? -9.118 -22.631 39.029 1.00 31.50 188 ASP B O 1
ATOM 3501 N N . ASN B 1 195 ? -10.363 -20.920 39.844 1.00 31.11 189 ASN B N 1
ATOM 3502 C CA . ASN B 1 195 ? -9.619 -19.895 39.110 1.00 30.28 189 ASN B CA 1
ATOM 3503 C C . ASN B 1 195 ? -8.601 -19.124 39.937 1.00 30.46 189 ASN B C 1
ATOM 3504 O O . ASN B 1 195 ? -8.114 -18.004 39.558 1.00 27.58 189 ASN B O 1
ATOM 3509 N N . VAL B 1 196 ? -8.304 -19.699 41.088 1.00 28.60 190 VAL B N 1
ATOM 3510 C CA . VAL B 1 196 ? -7.319 -19.094 42.003 1.00 30.13 190 VAL B CA 1
ATOM 3511 C C . VAL B 1 196 ? -6.338 -20.185 42.429 1.00 31.14 190 VAL B C 1
ATOM 3512 O O . VAL B 1 196 ? -6.755 -21.266 42.848 1.00 34.49 190 VAL B O 1
ATOM 3516 N N . LEU B 1 197 ? -5.050 -19.918 42.325 1.00 32.89 191 LEU B N 1
ATOM 3517 C CA . LEU B 1 197 ? -4.037 -20.912 42.742 1.00 36.37 191 LEU B CA 1
ATOM 3518 C C . LEU B 1 197 ? -3.306 -20.308 43.880 1.00 39.97 191 LEU B C 1
ATOM 3519 O O . LEU B 1 197 ? -3.129 -19.100 43.913 1.00 36.25 191 LEU B O 1
ATOM 3524 N N . LEU B 1 198 ? -2.877 -21.189 44.790 1.00 45.00 192 LEU B N 1
ATOM 3525 C CA . LEU B 1 198 ? -2.215 -20.846 46.041 1.00 46.16 192 LEU B CA 1
ATOM 3526 C C . LEU B 1 198 ? -0.986 -21.802 46.287 1.00 42.27 192 LEU B C 1
ATOM 3527 O O . LEU B 1 198 ? -0.894 -22.926 45.751 1.00 43.13 192 LEU B O 1
ATOM 3532 N N . ASP B 1 199 ? 0.003 -21.291 46.990 1.00 41.55 193 ASP B N 1
ATOM 3533 C CA . ASP B 1 199 ? 1.118 -22.080 47.485 1.00 40.26 193 ASP B CA 1
ATOM 3534 C C . ASP B 1 199 ? 0.649 -23.204 48.445 1.00 38.56 193 ASP B C 1
ATOM 3535 O O . ASP B 1 199 ? 0.041 -22.935 49.486 1.00 34.55 193 ASP B O 1
ATOM 3540 N N . PRO B 1 200 ? 1.011 -24.445 48.164 1.00 37.69 194 PRO B N 1
ATOM 3541 C CA . PRO B 1 200 ? 0.599 -25.455 49.138 1.00 42.30 194 PRO B CA 1
ATOM 3542 C C . PRO B 1 200 ? 1.161 -25.271 50.575 1.00 42.27 194 PRO B C 1
ATOM 3543 O O . PRO B 1 200 ? 0.483 -25.619 51.515 1.00 42.37 194 PRO B O 1
ATOM 3547 N N . ARG B 1 201 ? 2.376 -24.742 50.724 1.00 44.94 195 ARG B N 1
ATOM 3548 C CA . ARG B 1 201 ? 3.001 -24.606 52.054 1.00 48.04 195 ARG B CA 1
ATOM 3549 C C . ARG B 1 201 ? 2.239 -23.545 52.840 1.00 51.85 195 ARG B C 1
ATOM 3550 O O . ARG B 1 201 ? 1.721 -23.822 53.899 1.00 63.23 195 ARG B O 1
ATOM 3552 N N . THR B 1 202 ? 2.076 -22.378 52.225 1.00 51.73 196 THR B N 1
ATOM 3553 C CA . THR B 1 202 ? 1.815 -21.132 52.897 1.00 47.65 196 THR B CA 1
ATOM 3554 C C . THR B 1 202 ? 0.387 -20.534 52.737 1.00 53.10 196 THR B C 1
ATOM 3555 O O . THR B 1 202 ? 0.096 -19.507 53.357 1.00 46.89 196 THR B O 1
ATOM 3559 N N . CYS B 1 203 ? -0.472 -21.160 51.903 1.00 45.46 197 CYS B N 1
ATOM 3560 C CA . CYS B 1 203 ? -1.706 -20.521 51.339 1.00 46.43 197 CYS B CA 1
ATOM 3561 C C . CYS B 1 203 ? -1.637 -19.035 50.876 1.00 42.80 197 CYS B C 1
ATOM 3562 O O . CYS B 1 203 ? -2.594 -18.317 51.034 1.00 44.81 197 CYS B O 1
ATOM 3565 N N . GLU B 1 204 ? -0.532 -18.583 50.297 1.00 44.19 198 GLU B N 1
ATOM 3566 C CA . GLU B 1 204 ? -0.518 -17.291 49.603 1.00 49.86 198 GLU B CA 1
ATOM 3567 C C . GLU B 1 204 ? -1.062 -17.492 48.175 1.00 46.69 198 GLU B C 1
ATOM 3568 O O . GLU B 1 204 ? -0.778 -18.520 47.516 1.00 40.97 198 GLU B O 1
ATOM 3574 N N . VAL B 1 205 ? -1.815 -16.502 47.691 1.00 42.68 199 VAL B N 1
ATOM 3575 C CA . VAL B 1 205 ? -2.213 -16.490 46.282 1.00 40.56 199 VAL B CA 1
ATOM 3576 C C . VAL B 1 205 ? -0.985 -16.422 45.316 1.00 40.47 199 VAL B C 1
ATOM 3577 O O . VAL B 1 205 ? -0.170 -15.526 45.402 1.00 37.03 199 VAL B O 1
ATOM 3581 N N . THR B 1 206 ? -0.866 -17.412 44.431 1.00 39.51 200 THR B N 1
ATOM 3582 C CA . THR B 1 206 ? 0.134 -17.424 43.358 1.00 37.56 200 THR B CA 1
ATOM 3583 C C . THR B 1 206 ? -0.492 -16.952 42.031 1.00 39.87 200 THR B C 1
ATOM 3584 O O . THR B 1 206 ? 0.223 -16.526 41.125 1.00 37.02 200 THR B O 1
ATOM 3588 N N . GLY B 1 207 ? -1.825 -17.040 41.875 1.00 37.99 201 GLY B N 1
ATOM 3589 C CA . GLY B 1 207 ? -2.382 -16.585 40.615 1.00 33.59 201 GLY B CA 1
ATOM 3590 C C . GLY B 1 207 ? -3.863 -16.630 40.430 1.00 33.58 201 GLY B C 1
ATOM 3591 O O . GLY B 1 207 ? -4.554 -17.467 40.966 1.00 33.76 201 GLY B O 1
ATOM 3592 N N . LEU B 1 208 ? -4.340 -15.716 39.612 1.00 30.14 202 LEU B N 1
ATOM 3593 C CA . LEU B 1 208 ? -5.704 -15.588 39.338 1.00 30.01 202 LEU B CA 1
ATOM 3594 C C . LEU B 1 208 ? -5.743 -15.995 37.859 1.00 29.99 202 LEU B C 1
ATOM 3595 O O . LEU B 1 208 ? -4.942 -15.470 37.067 1.00 31.01 202 LEU B O 1
ATOM 3600 N N . ILE B 1 209 ? -6.584 -16.942 37.478 1.00 23.16 203 ILE B N 1
ATOM 3601 C CA . ILE B 1 209 ? -6.563 -17.368 36.091 1.00 27.29 203 ILE B CA 1
ATOM 3602 C C . ILE B 1 209 ? -7.997 -17.198 35.535 1.00 27.61 203 ILE B C 1
ATOM 3603 O O . ILE B 1 209 ? -8.940 -16.777 36.230 1.00 27.37 203 ILE B O 1
ATOM 3608 N N . ASP B 1 210 ? -8.141 -17.551 34.277 1.00 28.77 204 ASP B N 1
ATOM 3609 C CA . ASP B 1 210 ? -9.429 -17.571 33.599 1.00 28.33 204 ASP B CA 1
ATOM 3610 C C . ASP B 1 210 ? -10.093 -16.197 33.673 1.00 25.35 204 ASP B C 1
ATOM 3611 O O . ASP B 1 210 ? -11.259 -16.061 34.106 1.00 23.61 204 ASP B O 1
ATOM 3616 N N . VAL B 1 211 ? -9.353 -15.183 33.193 1.00 21.98 205 VAL B N 1
ATOM 3617 C CA . VAL B 1 211 ? -9.698 -13.793 33.435 1.00 20.04 205 VAL B CA 1
ATOM 3618 C C . VAL B 1 211 ? -10.553 -13.182 32.283 1.00 23.73 205 VAL B C 1
ATOM 3619 O O . VAL B 1 211 ? -10.781 -11.994 32.242 1.00 23.35 205 VAL B O 1
ATOM 3623 N N . GLY B 1 212 ? -11.113 -14.018 31.390 1.00 22.49 206 GLY B N 1
ATOM 3624 C CA . GLY B 1 212 ? -11.782 -13.483 30.240 1.00 22.65 206 GLY B CA 1
ATOM 3625 C C . GLY B 1 212 ? -12.976 -12.583 30.535 1.00 24.14 206 GLY B C 1
ATOM 3626 O O . GLY B 1 212 ? -13.445 -11.851 29.627 1.00 24.90 206 GLY B O 1
ATOM 3627 N N . ARG B 1 213 ? -13.514 -12.605 31.766 1.00 24.01 207 ARG B N 1
ATOM 3628 C CA . ARG B 1 213 ? -14.690 -11.769 32.039 1.00 27.12 207 ARG B CA 1
ATOM 3629 C C . ARG B 1 213 ? -14.336 -10.602 32.968 1.00 26.57 207 ARG B C 1
ATOM 3630 O O . ARG B 1 213 ? -15.190 -9.864 33.423 1.00 25.94 207 ARG B O 1
ATOM 3638 N N . VAL B 1 214 ? -13.062 -10.398 33.231 1.00 25.78 208 VAL B N 1
ATOM 3639 C CA . VAL B 1 214 ? -12.689 -9.235 34.001 1.00 24.47 208 VAL B CA 1
ATOM 3640 C C . VAL B 1 214 ? -13.359 -7.965 33.503 1.00 24.26 208 VAL B C 1
ATOM 3641 O O . VAL B 1 214 ? -13.486 -7.750 32.323 1.00 25.85 208 VAL B O 1
ATOM 3645 N N . GLY B 1 215 ? -13.755 -7.119 34.440 1.00 22.75 209 GLY B N 1
ATOM 3646 C CA . GLY B 1 215 ? -14.348 -5.847 34.088 1.00 26.93 209 GLY B CA 1
ATOM 3647 C C . GLY B 1 215 ? -15.196 -5.204 35.219 1.00 27.02 209 GLY B C 1
ATOM 3648 O O . GLY B 1 215 ? -15.482 -5.882 36.219 1.00 25.95 209 GLY B O 1
ATOM 3649 N N . ARG B 1 216 ? -15.557 -3.920 35.026 1.00 26.70 210 ARG B N 1
ATOM 3650 C CA . ARG B 1 216 ? -16.386 -3.142 35.967 1.00 28.67 210 ARG B CA 1
ATOM 3651 C C . ARG B 1 216 ? -17.671 -3.904 36.145 1.00 26.67 210 ARG B C 1
ATOM 3652 O O . ARG B 1 216 ? -18.359 -4.253 35.149 1.00 27.77 210 ARG B O 1
ATOM 3666 N N . ALA B 1 217 ? -17.976 -4.217 37.392 1.00 28.31 211 ALA B N 1
ATOM 3667 C CA . ALA B 1 217 ? -19.264 -4.760 37.749 1.00 27.27 211 ALA B CA 1
ATOM 3668 C C . ALA B 1 217 ? -19.460 -4.540 39.236 1.00 30.38 211 ALA B C 1
ATOM 3669 O O . ALA B 1 217 ? -18.530 -4.173 39.963 1.00 30.13 211 ALA B O 1
ATOM 3671 N N . ASP B 1 218 ? -20.676 -4.787 39.689 1.00 28.58 212 ASP B N 1
ATOM 3672 C CA . ASP B 1 218 ? -20.942 -4.814 41.080 1.00 28.90 212 ASP B CA 1
ATOM 3673 C C . ASP B 1 218 ? -20.079 -5.845 41.676 1.00 26.22 212 ASP B C 1
ATOM 3674 O O . ASP B 1 218 ? -20.084 -6.959 41.172 1.00 31.02 212 ASP B O 1
ATOM 3679 N N . ARG B 1 219 ? -19.465 -5.526 42.805 1.00 27.18 213 ARG B N 1
ATOM 3680 C CA . ARG B 1 219 ? -18.651 -6.489 43.564 1.00 27.85 213 ARG B CA 1
ATOM 3681 C C . ARG B 1 219 ? -19.379 -7.759 43.864 1.00 29.21 213 ARG B C 1
ATOM 3682 O O . ARG B 1 219 ? -18.743 -8.842 44.002 1.00 30.42 213 ARG B O 1
ATOM 3690 N N . HIS B 1 220 ? -20.704 -7.681 44.013 1.00 25.92 214 HIS B N 1
ATOM 3691 C CA . HIS B 1 220 ? -21.501 -8.901 44.290 1.00 26.20 214 HIS B CA 1
ATOM 3692 C C . HIS B 1 220 ? -21.433 -9.940 43.261 1.00 26.29 214 HIS B C 1
ATOM 3693 O O . HIS B 1 220 ? -21.638 -11.120 43.555 1.00 29.83 214 HIS B O 1
ATOM 3700 N N . SER B 1 221 ? -21.058 -9.540 42.074 1.00 26.27 215 SER B N 1
ATOM 3701 C CA . SER B 1 221 ? -20.905 -10.443 40.984 1.00 29.44 215 SER B CA 1
ATOM 3702 C C . SER B 1 221 ? -19.737 -11.434 41.193 1.00 30.77 215 SER B C 1
ATOM 3703 O O . SER B 1 221 ? -19.764 -12.576 40.722 1.00 32.94 215 SER B O 1
ATOM 3708 N N . ASP B 1 222 ? -18.730 -11.015 41.924 1.00 27.72 216 ASP B N 1
ATOM 3709 C CA . ASP B 1 222 ? -17.693 -11.939 42.356 1.00 23.44 216 ASP B CA 1
ATOM 3710 C C . ASP B 1 222 ? -18.081 -12.641 43.652 1.00 23.92 216 ASP B C 1
ATOM 3711 O O . ASP B 1 222 ? -17.807 -13.825 43.859 1.00 22.06 216 ASP B O 1
ATOM 3716 N N . LEU B 1 223 ? -18.615 -11.879 44.580 1.00 25.97 217 LEU B N 1
ATOM 3717 C CA . LEU B 1 223 ? -18.919 -12.415 45.897 1.00 27.06 217 LEU B CA 1
ATOM 3718 C C . LEU B 1 223 ? -19.870 -13.624 45.743 1.00 29.77 217 LEU B C 1
ATOM 3719 O O . LEU B 1 223 ? -19.678 -14.640 46.415 1.00 31.54 217 LEU B O 1
ATOM 3724 N N . ALA B 1 224 ? -20.840 -13.471 44.824 1.00 28.29 218 ALA B N 1
ATOM 3725 C CA . ALA B 1 224 ? -21.916 -14.414 44.585 1.00 30.77 218 ALA B CA 1
ATOM 3726 C C . ALA B 1 224 ? -21.353 -15.715 44.258 1.00 28.63 218 ALA B C 1
ATOM 3727 O O . ALA B 1 224 ? -21.832 -16.734 44.737 1.00 27.00 218 ALA B O 1
ATOM 3729 N N . LEU B 1 225 ? -20.361 -15.696 43.382 1.00 27.46 219 LEU B N 1
ATOM 3730 C CA . LEU B 1 225 ? -19.898 -16.951 42.823 1.00 26.85 219 LEU B CA 1
ATOM 3731 C C . LEU B 1 225 ? -18.967 -17.601 43.774 1.00 28.82 219 LEU B C 1
ATOM 3732 O O . LEU B 1 225 ? -19.079 -18.788 43.889 1.00 28.89 219 LEU B O 1
ATOM 3737 N N . VAL B 1 226 ? -17.999 -16.871 44.384 1.00 27.74 220 VAL B N 1
ATOM 3738 C CA . VAL B 1 226 ? -17.202 -17.489 45.417 1.00 32.66 220 VAL B CA 1
ATOM 3739 C C . VAL B 1 226 ? -18.060 -18.062 46.571 1.00 31.39 220 VAL B C 1
ATOM 3740 O O . VAL B 1 226 ? -17.797 -19.161 46.971 1.00 29.61 220 VAL B O 1
ATOM 3744 N N . LEU B 1 227 ? -19.003 -17.286 47.119 1.00 28.70 221 LEU B N 1
ATOM 3745 C CA . LEU B 1 227 ? -19.849 -17.765 48.244 1.00 35.65 221 LEU B CA 1
ATOM 3746 C C . LEU B 1 227 ? -20.766 -18.899 47.781 1.00 36.89 221 LEU B C 1
ATOM 3747 O O . LEU B 1 227 ? -21.050 -19.783 48.555 1.00 36.12 221 LEU B O 1
ATOM 3752 N N . ARG B 1 228 ? -21.155 -18.913 46.487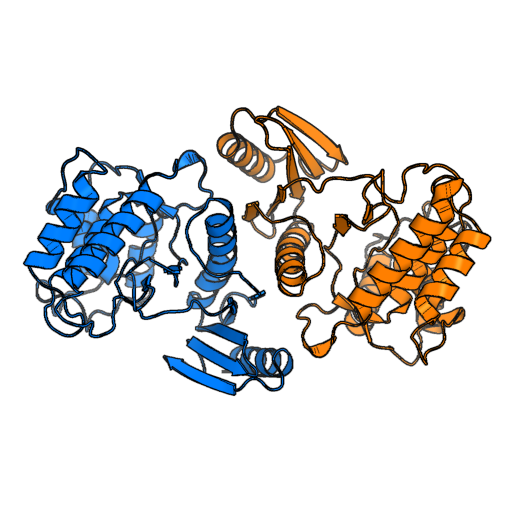 1.00 38.08 222 ARG B N 1
ATOM 3753 C CA . ARG B 1 228 ? -21.878 -20.067 45.980 1.00 37.16 222 ARG B CA 1
ATOM 3754 C C . ARG B 1 228 ? -21.028 -21.290 46.176 1.00 39.23 222 ARG B C 1
ATOM 3755 O O . ARG B 1 228 ? -21.501 -22.332 46.657 1.00 42.82 222 ARG B O 1
ATOM 3763 N N . GLU B 1 229 ? -19.766 -21.172 45.797 1.00 33.28 223 GLU B N 1
ATOM 3764 C CA . GLU B 1 229 ? -18.891 -22.319 45.808 1.00 34.1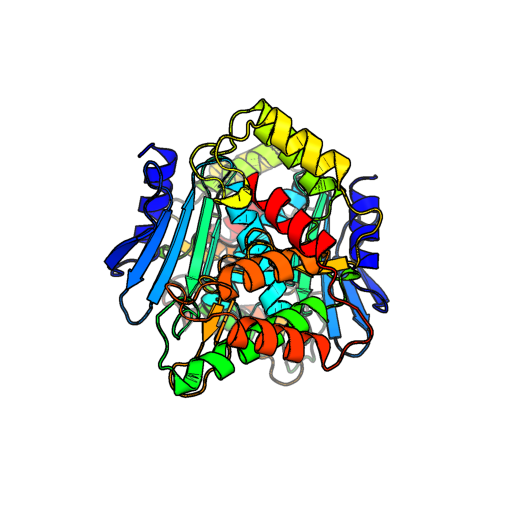0 223 GLU B CA 1
ATOM 3765 C C . GLU B 1 229 ? -18.353 -22.623 47.212 1.00 31.37 223 GLU B C 1
ATOM 3766 O O . GLU B 1 229 ? -17.987 -23.755 47.510 1.00 36.13 223 GLU B O 1
ATOM 3772 N N . LEU B 1 230 ? -18.240 -21.619 48.060 1.00 32.77 224 LEU B N 1
ATOM 3773 C CA . LEU B 1 230 ? -17.730 -21.853 49.414 1.00 39.45 224 LEU B CA 1
ATOM 3774 C C . LEU B 1 230 ? -18.818 -22.511 50.258 1.00 40.76 224 LEU B C 1
ATOM 3775 O O . LEU B 1 230 ? -18.494 -23.276 51.145 1.00 39.35 224 LEU B O 1
ATOM 3780 N N . ALA B 1 231 ? -20.092 -22.300 49.915 1.00 43.78 225 ALA B N 1
ATOM 3781 C CA . ALA B 1 231 ? -21.185 -23.072 50.555 1.00 44.82 225 ALA B CA 1
ATOM 3782 C C . ALA B 1 231 ? -20.943 -24.586 50.506 1.00 43.87 225 ALA B C 1
ATOM 3783 O O . ALA B 1 231 ? -21.357 -25.264 51.444 1.00 43.96 225 ALA B O 1
ATOM 3785 N N . HIS B 1 232 ? -20.272 -25.117 49.482 1.00 43.57 226 HIS B N 1
ATOM 3786 C CA . HIS B 1 232 ? -20.080 -26.584 49.432 1.00 46.02 226 HIS B CA 1
ATOM 3787 C C . HIS B 1 232 ? -19.077 -27.083 50.438 1.00 51.05 226 HIS B C 1
ATOM 3788 O O . HIS B 1 232 ? -18.071 -26.415 50.716 1.00 59.08 226 HIS B O 1
ATOM 3795 N N . GLU B 1 233 ? -19.341 -28.280 50.981 1.00 59.03 227 GLU B N 1
ATOM 3796 C CA . GLU B 1 233 ? -18.403 -29.013 51.883 1.00 56.57 227 GLU B CA 1
ATOM 3797 C C . GLU B 1 233 ? -17.518 -29.958 51.077 1.00 47.97 227 GLU B C 1
ATOM 3798 O O . GLU B 1 233 ? -16.423 -30.272 51.474 1.00 51.09 227 GLU B O 1
ATOM 3804 N N . GLU B 1 234 ? -17.997 -30.410 49.935 1.00 55.88 228 GLU B N 1
ATOM 3805 C CA . GLU B 1 234 ? -17.143 -31.100 48.936 1.00 61.01 228 GLU B CA 1
ATOM 3806 C C . GLU B 1 234 ? -17.894 -31.020 47.605 1.00 61.27 228 GLU B C 1
ATOM 3807 O O . GLU B 1 234 ? -19.095 -30.681 47.588 1.00 62.50 228 GLU B O 1
ATOM 3813 N N . ASP B 1 235 ? -17.212 -31.187 46.479 1.00 60.85 229 ASP B N 1
ATOM 3814 C CA . ASP B 1 235 ? -15.961 -30.543 46.224 1.00 57.17 229 ASP B CA 1
ATOM 3815 C C . ASP B 1 235 ? -16.497 -29.319 45.475 1.00 50.81 229 ASP B C 1
ATOM 3816 O O . ASP B 1 235 ? -17.381 -29.430 44.634 1.00 45.00 229 ASP B O 1
ATOM 3821 N N . PRO B 1 236 ? -16.043 -28.128 45.854 1.00 46.66 230 PRO B N 1
ATOM 3822 C CA . PRO B 1 236 ? -14.921 -27.866 46.728 1.00 41.45 230 PRO B CA 1
ATOM 3823 C C . PRO B 1 236 ? -15.199 -28.104 48.194 1.00 40.76 230 PRO B C 1
ATOM 3824 O O . PRO B 1 236 ? -16.363 -28.172 48.647 1.00 38.18 230 PRO B O 1
ATOM 3828 N N . TRP B 1 237 ? -14.111 -28.204 48.924 1.00 42.61 231 TRP B N 1
ATOM 3829 C CA . TRP B 1 237 ? -14.136 -28.617 50.340 1.00 42.05 231 TRP B CA 1
ATOM 3830 C C . TRP B 1 237 ? -14.112 -27.488 51.289 1.00 39.10 231 TRP B C 1
ATOM 3831 O O . TRP B 1 237 ? -13.067 -27.156 51.846 1.00 36.80 231 TRP B O 1
ATOM 3842 N N . PHE B 1 238 ? -15.267 -26.854 51.463 1.00 36.07 232 PHE B N 1
ATOM 3843 C CA . PHE B 1 238 ? -15.320 -25.687 52.289 1.00 40.30 232 PHE B CA 1
ATOM 3844 C C . PHE B 1 238 ? -16.532 -25.868 53.175 1.00 39.43 232 PHE B C 1
ATOM 3845 O O . PHE B 1 238 ? -16.588 -26.810 53.941 1.00 44.29 232 PHE B O 1
ATOM 3853 N N . GLY B 1 239 ? -17.470 -24.939 53.142 1.00 40.69 233 GLY B N 1
ATOM 3854 C CA . GLY B 1 239 ? -18.642 -25.099 53.952 1.00 37.01 233 GLY B CA 1
ATOM 3855 C C . GLY B 1 239 ? -19.014 -23.849 54.648 1.00 41.05 233 GLY B C 1
ATOM 3856 O O . GLY B 1 239 ? -18.416 -22.823 54.399 1.00 38.00 233 GLY B O 1
ATOM 3857 N N . PRO B 1 240 ? -20.016 -23.931 55.541 1.00 43.12 234 PRO B N 1
ATOM 3858 C CA . PRO B 1 240 ? -20.585 -22.748 56.201 1.00 46.32 234 PRO B CA 1
ATOM 3859 C C . PRO B 1 240 ? -19.517 -21.875 56.862 1.00 47.45 234 PRO B C 1
ATOM 3860 O O . PRO B 1 240 ? -19.468 -20.637 56.680 1.00 52.67 234 PRO B O 1
ATOM 3864 N N . GLU B 1 241 ? -18.651 -22.535 57.609 1.00 44.12 235 GLU B N 1
ATOM 3865 C CA . GLU B 1 241 ? -17.670 -21.838 58.413 1.00 43.44 235 GLU B CA 1
ATOM 3866 C C . GLU B 1 241 ? -16.688 -21.126 57.478 1.00 38.89 235 GLU B C 1
ATOM 3867 O O . GLU B 1 241 ? -16.352 -19.986 57.656 1.00 45.79 235 GLU B O 1
ATOM 3873 N N . CYS B 1 242 ? -16.256 -21.826 56.451 1.00 33.19 236 CYS B N 1
ATOM 3874 C CA . CYS B 1 242 ? -15.471 -21.209 55.401 1.00 37.10 236 CYS B CA 1
ATOM 3875 C C . CYS B 1 242 ? -16.184 -20.003 54.730 1.00 37.71 236 CYS B C 1
ATOM 3876 O O . CYS B 1 242 ? -15.548 -18.983 54.449 1.00 32.75 236 CYS B O 1
ATOM 3879 N N . SER B 1 243 ? -17.499 -20.089 54.474 1.00 36.25 237 SER B N 1
ATOM 3880 C CA . SER B 1 243 ? -18.152 -18.997 53.778 1.00 35.67 237 SER B CA 1
ATOM 3881 C C . SER B 1 243 ? -18.096 -17.777 54.698 1.00 43.35 237 SER B C 1
ATOM 3882 O O . SER B 1 243 ? -17.601 -16.695 54.334 1.00 45.33 237 SER B O 1
ATOM 3885 N N . ALA B 1 244 ? -18.510 -18.005 55.951 1.00 47.92 238 ALA B N 1
ATOM 3886 C CA . ALA B 1 244 ? -18.420 -16.994 57.022 1.00 44.41 238 ALA B CA 1
ATOM 3887 C C . ALA B 1 244 ? -17.019 -16.436 57.215 1.00 41.95 238 ALA B C 1
ATOM 3888 O O . ALA B 1 244 ? -16.858 -15.217 57.278 1.00 42.41 238 ALA B O 1
ATOM 3890 N N . ALA B 1 245 ? -15.994 -17.295 57.330 1.00 37.37 239 ALA B N 1
ATOM 3891 C CA . ALA B 1 245 ? -14.641 -16.761 57.407 1.00 37.38 239 ALA B CA 1
ATOM 3892 C C . ALA B 1 245 ? -14.358 -15.847 56.208 1.00 39.11 239 ALA B C 1
ATOM 3893 O O . ALA B 1 245 ? -13.959 -14.727 56.381 1.00 40.53 239 ALA B O 1
ATOM 3895 N N . PHE B 1 246 ? -14.590 -16.322 54.988 1.00 40.73 240 PHE B N 1
ATOM 3896 C CA . PHE B 1 246 ? -14.434 -15.468 53.840 1.00 40.86 240 PHE B CA 1
ATOM 3897 C C . PHE B 1 246 ? -15.216 -14.156 54.025 1.00 39.08 240 PHE B C 1
ATOM 3898 O O . PHE B 1 246 ? -14.626 -13.079 53.939 1.00 38.13 240 PHE B O 1
ATOM 3906 N N . LEU B 1 247 ? -16.513 -14.251 54.264 1.00 37.46 241 LEU B N 1
ATOM 3907 C CA . LEU B 1 247 ? -17.341 -13.018 54.425 1.00 44.23 241 LEU B CA 1
ATOM 3908 C C . LEU B 1 247 ? -16.779 -12.127 55.519 1.00 43.35 241 LEU B C 1
ATOM 3909 O O . LEU B 1 247 ? -16.631 -10.916 55.341 1.00 44.92 241 LEU B O 1
ATOM 3914 N N . ARG B 1 248 ? -16.434 -12.726 56.650 1.00 43.97 242 ARG B N 1
ATOM 3915 C CA . ARG B 1 248 ? -15.870 -11.940 57.765 1.00 47.70 242 ARG B CA 1
ATOM 3916 C C . ARG B 1 248 ? -14.596 -11.230 57.294 1.00 39.56 242 ARG B C 1
ATOM 3917 O O . ARG B 1 248 ? -14.428 -10.049 57.520 1.00 39.27 242 ARG B O 1
ATOM 3925 N N . GLU B 1 249 ? -13.711 -11.927 56.604 1.00 39.92 243 GLU B N 1
ATOM 3926 C CA . GLU B 1 249 ? -12.491 -11.269 56.105 1.00 37.79 243 GLU B CA 1
ATOM 3927 C C . GLU B 1 249 ? -12.734 -10.156 55.083 1.00 43.10 243 GLU B C 1
ATOM 3928 O O . GLU B 1 249 ? -12.026 -9.117 55.022 1.00 47.10 243 GLU B O 1
ATOM 3934 N N . TYR B 1 250 ? -13.650 -10.419 54.170 1.00 39.60 244 TYR B N 1
ATOM 3935 C CA . TYR B 1 250 ? -13.872 -9.442 53.126 1.00 46.67 244 TYR B CA 1
ATOM 3936 C C . TYR B 1 250 ? -14.469 -8.143 53.700 1.00 47.48 244 TYR B C 1
ATOM 3937 O O . TYR B 1 250 ? -14.253 -7.069 53.168 1.00 48.01 244 TYR B O 1
ATOM 3946 N N . GLY B 1 251 ? -15.283 -8.293 54.756 1.00 59.39 245 GLY B N 1
ATOM 3947 C CA . GLY B 1 251 ? -16.023 -7.200 55.385 1.00 60.55 245 GLY B CA 1
ATOM 3948 C C . GLY B 1 251 ? -15.201 -6.479 56.444 1.00 65.92 245 GLY B C 1
ATOM 3949 O O . GLY B 1 251 ? -15.610 -5.410 56.963 1.00 54.77 245 GLY B O 1
ATOM 3950 N N . ARG B 1 252 ? -14.035 -7.052 56.759 1.00 68.36 246 ARG B N 1
ATOM 3951 C CA . ARG B 1 252 ? -13.214 -6.525 57.841 1.00 74.90 246 ARG B CA 1
ATOM 3952 C C . ARG B 1 252 ? -12.841 -5.055 57.612 1.00 73.73 246 ARG B C 1
ATOM 3953 O O . ARG B 1 252 ? -13.232 -4.191 58.405 1.00 77.10 246 ARG B O 1
ATOM 3961 N N . GLY B 1 253 ? -12.113 -4.749 56.550 1.00 68.71 247 GLY B N 1
ATOM 3962 C CA . GLY B 1 253 ? -11.761 -3.330 56.311 1.00 70.29 247 GLY B CA 1
ATOM 3963 C C . GLY B 1 253 ? -12.897 -2.330 56.021 1.00 64.10 247 GLY B C 1
ATOM 3964 O O . GLY B 1 253 ? -12.683 -1.134 56.056 1.00 58.21 247 GLY B O 1
ATOM 3965 N N . TRP B 1 254 ? -14.123 -2.812 55.813 1.00 62.10 248 TRP B N 1
ATOM 3966 C CA . TRP B 1 254 ? -15.023 -2.214 54.840 1.00 57.50 248 TRP B CA 1
ATOM 3967 C C . TRP B 1 254 ? -16.338 -1.707 55.372 1.00 52.86 248 TRP B C 1
ATOM 3968 O O . TRP B 1 254 ? -17.085 -2.451 56.017 1.00 51.91 248 TRP B O 1
ATOM 3979 N N . ASP B 1 255 ? -16.667 -0.455 55.042 1.00 57.50 249 ASP B N 1
ATOM 3980 C CA . ASP B 1 255 ? -17.920 0.174 55.517 1.00 65.43 249 ASP B CA 1
ATOM 3981 C C . ASP B 1 255 ? -19.166 -0.341 54.788 1.00 61.92 249 ASP B C 1
ATOM 3982 O O . ASP B 1 255 ? -20.280 -0.110 55.257 1.00 67.34 249 ASP B O 1
ATOM 3987 N N . GLY B 1 256 ? -18.990 -1.077 53.691 1.00 58.73 250 GLY B N 1
ATOM 3988 C CA . GLY B 1 256 ? -20.115 -1.694 53.008 1.00 51.51 250 GLY B CA 1
ATOM 3989 C C . GLY B 1 256 ? -20.836 -2.833 53.721 1.00 46.60 250 GLY B C 1
ATOM 3990 O O . GLY B 1 256 ? -20.386 -3.336 54.738 1.00 42.00 250 GLY B O 1
ATOM 3991 N N . ALA B 1 257 ? -21.988 -3.206 53.166 1.00 46.28 251 ALA B N 1
ATOM 3992 C CA . ALA B 1 257 ? -22.693 -4.461 53.507 1.00 49.39 251 ALA B CA 1
ATOM 3993 C C . ALA B 1 257 ? -22.712 -5.400 52.330 1.00 42.37 251 ALA B C 1
ATOM 3994 O O . ALA B 1 257 ? -22.790 -4.960 51.179 1.00 48.05 251 ALA B O 1
ATOM 3996 N N . VAL B 1 258 ? -22.637 -6.689 52.625 1.00 42.13 252 VAL B N 1
ATOM 3997 C CA . VAL B 1 258 ? -22.923 -7.731 51.656 1.00 38.63 252 VAL B CA 1
ATOM 3998 C C . VAL B 1 258 ? -24.423 -8.044 51.613 1.00 35.59 252 VAL B C 1
ATOM 3999 O O . VAL B 1 258 ? -24.964 -8.626 52.522 1.00 35.95 252 VAL B O 1
ATOM 4003 N N . SER B 1 259 ? -25.069 -7.701 50.513 1.00 32.44 253 SER B N 1
ATOM 4004 C CA . SER B 1 259 ? -26.486 -7.908 50.327 1.00 31.75 253 SER B CA 1
ATOM 4005 C C . SER B 1 259 ? -26.831 -9.286 49.790 1.00 33.01 253 SER B C 1
ATOM 4006 O O . SER B 1 259 ? -26.520 -9.645 48.684 1.00 33.64 253 SER B O 1
ATOM 4009 N N . GLU B 1 260 ? -27.553 -10.040 50.577 1.00 35.27 254 GLU B N 1
ATOM 4010 C CA . GLU B 1 260 ? -28.014 -11.356 50.174 1.00 36.61 254 GLU B CA 1
ATOM 4011 C C . GLU B 1 260 ? -28.833 -11.376 48.873 1.00 34.91 254 GLU B C 1
ATOM 4012 O O . GLU B 1 260 ? -28.824 -12.347 48.082 1.00 30.16 254 GLU B O 1
ATOM 4018 N N . GLU B 1 261 ? -29.633 -10.340 48.713 1.00 28.70 255 GLU B N 1
ATOM 4019 C CA . GLU B 1 261 ? -30.473 -10.243 47.524 1.00 33.04 255 GLU B CA 1
ATOM 4020 C C . GLU B 1 261 ? -29.536 -10.012 46.281 1.00 32.16 255 GLU B C 1
ATOM 4021 O O . GLU B 1 261 ? -29.705 -10.645 45.284 1.00 29.83 255 GLU B O 1
ATOM 4027 N N . LYS B 1 262 ? -28.534 -9.135 46.392 1.00 34.94 256 LYS B N 1
ATOM 4028 C CA . LYS B 1 262 ? -27.517 -8.986 45.334 1.00 35.39 256 LYS B CA 1
ATOM 4029 C C . LYS B 1 262 ? -26.790 -10.302 45.134 1.00 31.29 256 LYS B C 1
ATOM 4030 O O . LYS B 1 262 ? -26.582 -10.699 44.032 1.00 27.18 256 LYS B O 1
ATOM 4036 N N . LEU B 1 263 ? -26.528 -11.054 46.177 1.00 33.01 257 LEU B N 1
ATOM 4037 C CA . LEU B 1 263 ? -25.847 -12.346 45.964 1.00 29.72 257 LEU B CA 1
ATOM 4038 C C . LEU B 1 263 ? -26.802 -13.239 45.163 1.00 30.65 257 LEU B C 1
ATOM 4039 O O . LEU B 1 263 ? -26.405 -13.921 44.240 1.00 30.38 257 LEU B O 1
ATOM 4044 N N . ALA B 1 264 ? -28.089 -13.211 45.475 1.00 28.55 258 ALA B N 1
ATOM 4045 C CA . ALA B 1 264 ? -29.038 -14.122 44.719 1.00 28.59 258 ALA B CA 1
ATOM 4046 C C . ALA B 1 264 ? -29.129 -13.666 43.267 1.00 24.65 258 ALA B C 1
ATOM 4047 O O . ALA B 1 264 ? -29.196 -14.488 42.347 1.00 24.89 258 ALA B O 1
ATOM 4049 N N . PHE B 1 265 ? -29.126 -12.349 43.065 1.00 23.49 259 PHE B N 1
ATOM 4050 C CA . PHE B 1 265 ? -29.226 -11.854 41.750 1.00 25.84 259 PHE B CA 1
ATOM 4051 C C . PHE B 1 265 ? -28.047 -12.322 40.866 1.00 24.77 259 PHE B C 1
ATOM 4052 O O . PHE B 1 265 ? -28.230 -12.837 39.765 1.00 26.02 259 PHE B O 1
ATOM 4060 N N . TYR B 1 266 ? -26.824 -12.178 41.355 1.00 27.32 260 TYR B N 1
ATOM 4061 C CA . TYR B 1 266 ? -25.649 -12.506 40.564 1.00 25.39 260 TYR B CA 1
ATOM 4062 C C . TYR B 1 266 ? -25.456 -13.981 40.407 1.00 27.50 260 TYR B C 1
ATOM 4063 O O . TYR B 1 266 ? -24.860 -14.452 39.405 1.00 29.36 260 TYR B O 1
ATOM 4072 N N . ARG B 1 267 ? -26.001 -14.733 41.350 1.00 30.07 261 ARG B N 1
ATOM 4073 C CA . ARG B 1 267 ? -26.089 -16.188 41.189 1.00 34.65 261 ARG B CA 1
ATOM 4074 C C . ARG B 1 267 ? -27.030 -16.501 39.977 1.00 32.63 261 ARG B C 1
ATOM 4075 O O . ARG B 1 267 ? -26.697 -17.283 39.092 1.00 28.64 261 ARG B O 1
ATOM 4083 N N . LEU B 1 268 ? -28.212 -15.892 39.999 1.00 31.79 262 LEU B N 1
ATOM 4084 C CA . LEU B 1 268 ? -29.164 -16.004 38.872 1.00 33.35 262 LEU B CA 1
ATOM 4085 C C . LEU B 1 268 ? -28.607 -15.500 37.533 1.00 35.09 262 LEU B C 1
ATOM 4086 O O . LEU B 1 268 ? -28.819 -16.143 36.503 1.00 38.83 262 LEU B O 1
ATOM 4091 N N . LEU B 1 269 ? -27.901 -14.375 37.532 1.00 30.17 263 LEU B N 1
ATOM 4092 C CA . LEU B 1 269 ? -27.318 -13.903 36.275 1.00 28.70 263 LEU B CA 1
ATOM 4093 C C . LEU B 1 269 ? -26.319 -14.902 35.729 1.00 27.39 263 LEU B C 1
ATOM 4094 O O . LEU B 1 269 ? -26.268 -15.182 34.549 1.00 23.84 263 LEU B O 1
ATOM 4099 N N . ASP B 1 270 ? -25.595 -15.564 36.599 1.00 28.05 264 ASP B N 1
ATOM 4100 C CA . ASP B 1 270 ? -24.585 -16.411 36.106 1.00 26.73 264 ASP B CA 1
ATOM 4101 C C . ASP B 1 270 ? -25.132 -17.653 35.403 1.00 30.02 264 ASP B C 1
ATOM 4102 O O . ASP B 1 270 ? -24.465 -18.272 34.589 1.00 26.73 264 ASP B O 1
ATOM 4107 N N . GLU B 1 271 ? -26.373 -17.975 35.686 1.00 33.45 265 GLU B N 1
ATOM 4108 C CA . GLU B 1 271 ? -27.038 -19.129 35.050 1.00 34.48 265 GLU B CA 1
ATOM 4109 C C . GLU B 1 271 ? -27.166 -18.893 33.572 1.00 34.39 265 GLU B C 1
ATOM 4110 O O . GLU B 1 271 ? -27.363 -19.836 32.840 1.00 40.41 265 GLU B O 1
ATOM 4116 N N . PHE B 1 272 ? -27.074 -17.647 33.122 1.00 38.17 266 PHE B N 1
ATOM 4117 C CA . PHE B 1 272 ? -27.326 -17.353 31.710 1.00 36.80 266 PHE B CA 1
ATOM 4118 C C . PHE B 1 272 ? -26.107 -17.547 30.852 1.00 39.74 266 PHE B C 1
ATOM 4119 O O . PHE B 1 272 ? -26.230 -17.426 29.631 1.00 45.95 266 PHE B O 1
ATOM 4127 N N . PHE B 1 273 ? -24.945 -17.829 31.472 1.00 42.70 267 PHE B N 1
ATOM 4128 C CA . PHE B 1 273 ? -23.628 -17.776 30.789 1.00 41.01 267 PHE B CA 1
ATOM 4129 C C . PHE B 1 273 ? -22.820 -19.047 30.986 1.00 47.59 267 PHE B C 1
ATOM 4130 O O . PHE B 1 273 ? -21.649 -19.131 30.533 1.00 45.70 267 PHE B O 1
#